Protein 3TUL (pdb70)

Foldseek 3Di:
DCCVLVVVVVVVVCVVPQLVVLLVLLVVVVVCVVQVVPDDDCLVVLSVVLNVLSVVLVVLVVQLVVLSVQQVCLVVQLCVLVVCVVVPVVSVVSNVVSVVSNVVSVVSNVVSVVVSVVSSVVSVVSSVVSPDD/DVCVVVVVVVVVPPPVLLVVLVVLLVVVVCVVVCVCPDDCLVVLSVQLVVLSVQLVVLVVVLVVLVVQLVVLVVQLVVLVVVVCVVSPVSNVVSVVSNVVSVVVNVVSVVVNVVSSVSNVVSSVVSVPDD/DVVVVVVVVVVCPCVLLVVLVVVLVVVVCVVVCVVPVDDVQVVLSVVLVVLSVQLVVLVVVLVVLVVQLVVLVVQLVVLVVVPVVSVVSNVVSVVSNVVSVVSNVVSVVVSVVSSVVSVVSSVVNVD/DVVLVVVVVCVCCCVPQLVVLVVLLVVVVVDPVLCVLSVQLVVLSVVLVVLVVQLVVLSVQLVVLVVQLVVLVVDVVSVVRVVVSVVSNVVSVVSNVVSVVSNVVSSVVSVVSSVSSVVD

Secondary structure (DSSP, 8-state):
--THHHHHHH--HIIIIIIHHHHHHHHHHH--TTT------THHHHHHHHHHHHHHHHHHHHHHHHHHHHHHHHHHHHHHHHHHHTT--HHHHHHHHHHHHHHHHHHHHHHHHHHHHHHHHHHHHHHHT----/--HHHHHHH--TTS-HHHHHHHHHHHHH----TTT----SHHHHHHHHHHHHHHHHHHHHHHHHHHHHHHHHHHHHHHHHHHH---HHHHHHHHHHHHHHHHHHHHHHHHHHHHHHHHHHHHHHHHHT--/-HHHHHHH--TTTTHHHHHHHHHHHHHH--GGGT----STTHHHHHHHHHHHHHHHHHHHHHHHHHHHHHHHHHHHHHHHHH--GGGTHHHHHHHHHHHHHHHHHHHHHHHHHHHHHHHHHHHHHH-/-HHHHHHHH--HIIIIIIHHHHHHHHHHH---HHHHHHHHHHHHHHHHHHHHHHHHHHHHHHHHHHHHHHHHHH--TTHHHHHHHHHHHHHHHHHHHHHHHHHHHHHHHHHHHHHHHHT-

Radius of gyration: 26.18 Å; Cα contacts (8 Å, |Δi|>4): 450; chains: 4; bounding box: 82×55×49 Å

Structure (mmCIF, N/CA/C/O backbone):
data_3TUL
#
_entry.id   3TUL
#
_cell.length_a   159.154
_cell.length_b   51.144
_cell.length_c   84.646
_cell.angle_alpha   90.00
_cell.angle_beta   90.00
_cell.angle_gamma   90.00
#
_symmetry.space_group_name_H-M   'P 21 2 21'
#
loop_
_entity.id
_entity.type
_entity.pdbx_description
1 polymer 'Cell invasion protein sipB'
2 water water
#
loop_
_atom_site.group_PDB
_atom_site.id
_atom_site.type_symbol
_atom_site.label_atom_id
_atom_site.label_alt_id
_atom_site.label_comp_id
_atom_site.label_asym_id
_atom_site.label_entity_id
_atom_site.label_seq_id
_atom_site.pdbx_PDB_ins_code
_atom_site.Cartn_x
_atom_site.Cartn_y
_atom_site.Cartn_z
_atom_site.occupancy
_atom_site.B_iso_or_equiv
_atom_site.auth_seq_id
_atom_site.auth_comp_id
_atom_site.auth_asym_id
_atom_site.auth_atom_id
_atom_site.pdbx_PDB_model_num
ATOM 1 N N . GLU A 1 3 ? 21.185 -6.102 27.031 1.00 86.95 82 GLU A N 1
ATOM 2 C CA . GLU A 1 3 ? 19.855 -5.979 27.624 1.00 86.25 82 GLU A CA 1
ATOM 3 C C . GLU A 1 3 ? 18.794 -5.716 26.567 1.00 82.85 82 GLU A C 1
ATOM 4 O O . GLU A 1 3 ? 18.259 -4.603 26.461 1.00 74.57 82 GLU A O 1
ATOM 10 N N . GLY A 1 4 ? 18.522 -6.750 25.773 1.00 94.06 83 GLY A N 1
ATOM 11 C CA . GLY A 1 4 ? 17.444 -6.748 24.802 1.00 88.33 83 GLY A CA 1
ATOM 12 C C . GLY A 1 4 ? 16.264 -7.407 25.484 1.00 88.08 83 GLY A C 1
ATOM 13 O O . GLY A 1 4 ? 15.915 -8.552 25.190 1.00 83.08 83 GLY A O 1
ATOM 14 N N . GLN A 1 5 ? 15.693 -6.688 26.448 1.00 91.65 84 GLN A N 1
ATOM 15 C CA . GLN A 1 5 ? 14.448 -7.079 27.098 1.00 92.60 84 GLN A CA 1
ATOM 16 C C . GLN A 1 5 ? 13.271 -6.497 26.305 1.00 93.44 84 GLN A C 1
ATOM 17 O O . GLN A 1 5 ? 12.187 -6.267 26.846 1.00 94.34 84 GLN A O 1
ATOM 23 N N . LEU A 1 6 ? 13.509 -6.230 25.023 1.00 67.59 85 LEU A N 1
ATOM 24 C CA . LEU A 1 6 ? 12.436 -6.040 24.069 1.00 53.92 85 LEU A CA 1
ATOM 25 C C . LEU A 1 6 ? 11.722 -7.380 23.924 1.00 54.57 85 LEU A C 1
ATOM 26 O O . LEU A 1 6 ? 10.655 -7.466 23.318 1.00 57.91 85 LEU A O 1
ATOM 31 N N . THR A 1 7 ? 12.340 -8.427 24.476 1.00 63.67 86 THR A N 1
ATOM 32 C CA . THR A 1 7 ? 11.780 -9.785 24.496 1.00 66.56 86 THR A CA 1
ATOM 33 C C . THR A 1 7 ? 10.554 -9.837 25.388 1.00 67.09 86 THR A C 1
ATOM 34 O O . THR A 1 7 ? 9.581 -10.545 25.093 1.00 60.85 86 THR A O 1
ATOM 38 N N . LEU A 1 8 ? 10.621 -9.092 26.489 1.00 77.92 87 LEU A N 1
ATOM 39 C CA . LEU A 1 8 ? 9.511 -8.992 27.423 1.00 80.78 87 LEU A CA 1
ATOM 40 C C . LEU A 1 8 ? 8.470 -8.032 26.866 1.00 75.82 87 LEU A C 1
ATOM 41 O O . LEU A 1 8 ? 7.270 -8.213 27.083 1.00 68.53 87 LEU A O 1
ATOM 46 N N . LEU A 1 9 ? 8.929 -7.017 26.142 1.00 64.38 88 LEU A N 1
ATOM 47 C CA . LEU A 1 9 ? 8.015 -6.070 25.527 1.00 57.54 88 LEU A CA 1
ATOM 48 C C . LEU A 1 9 ? 7.196 -6.763 24.446 1.00 53.50 88 LEU A C 1
ATOM 49 O O . LEU A 1 9 ? 5.968 -6.622 24.390 1.00 46.80 88 LEU A O 1
ATOM 54 N N . LEU A 1 10 ? 7.899 -7.507 23.595 1.00 48.79 89 LEU A N 1
ATOM 55 C CA . LEU A 1 10 ? 7.293 -8.319 22.548 1.00 54.07 89 LEU A CA 1
ATOM 56 C C . LEU A 1 10 ? 6.229 -9.301 23.060 1.00 64.16 89 LEU A C 1
ATOM 57 O O . LEU A 1 10 ? 5.131 -9.388 22.494 1.00 64.42 89 LEU A O 1
ATOM 62 N N . GLY A 1 11 ? 6.584 -10.055 24.105 1.00 67.14 90 GLY A N 1
ATOM 63 C CA . GLY A 1 11 ? 5.669 -10.973 24.757 1.00 57.16 90 GLY A CA 1
ATOM 64 C C . GLY A 1 11 ? 4.404 -10.248 25.159 1.00 52.84 90 GLY A C 1
ATOM 65 O O . GLY A 1 11 ? 3.298 -10.810 25.161 1.00 50.45 90 GLY A O 1
ATOM 66 N N . LYS A 1 12 ? 4.567 -8.977 25.501 1.00 47.37 91 LYS A N 1
ATOM 67 C CA . LYS A 1 12 ? 3.435 -8.156 25.859 1.00 57.38 91 LYS A CA 1
ATOM 68 C C . LYS A 1 12 ? 2.648 -7.704 24.630 1.00 63.44 91 LYS A C 1
ATOM 69 O O . LYS A 1 12 ? 1.434 -7.560 24.703 1.00 59.74 91 LYS A O 1
ATOM 75 N N . LEU A 1 13 ? 3.330 -7.487 23.506 1.00 62.19 92 LEU A N 1
ATOM 76 C CA . LEU A 1 13 ? 2.665 -7.038 22.277 1.00 54.06 92 LEU A CA 1
ATOM 77 C C . LEU A 1 13 ? 1.851 -8.172 21.669 1.00 56.15 92 LEU A C 1
ATOM 78 O O . LEU A 1 13 ? 0.787 -7.957 21.113 1.00 64.14 92 LEU A O 1
ATOM 91 N N . THR A 1 15 ? 0.312 -10.463 23.328 1.00 54.03 94 THR A N 1
ATOM 92 C CA . THR A 1 15 ? -0.884 -10.578 24.148 1.00 50.20 94 THR A CA 1
ATOM 93 C C . THR A 1 15 ? -1.930 -9.559 23.692 1.00 46.76 94 THR A C 1
ATOM 94 O O . THR A 1 15 ? -3.125 -9.820 23.709 1.00 45.93 94 THR A O 1
ATOM 98 N N . LEU A 1 16 ? -1.453 -8.399 23.277 1.00 33.23 95 LEU A N 1
ATOM 99 C CA . LEU A 1 16 ? -2.294 -7.296 22.872 1.00 40.18 95 LEU A CA 1
ATOM 100 C C . LEU A 1 16 ? -2.871 -7.568 21.473 1.00 45.62 95 LEU A C 1
ATOM 101 O O . LEU A 1 16 ? -4.058 -7.366 21.203 1.00 53.37 95 LEU A O 1
ATOM 106 N N . LEU A 1 17 ? -1.994 -8.012 20.592 1.00 38.06 96 LEU A N 1
ATOM 107 C CA . LEU A 1 17 ? -2.341 -8.428 19.270 1.00 36.69 96 LEU A CA 1
ATOM 108 C C . LEU A 1 17 ? -3.412 -9.488 19.364 1.00 36.63 96 LEU A C 1
ATOM 109 O O . LEU A 1 17 ? -4.382 -9.440 18.629 1.00 46.17 96 LEU A O 1
ATOM 114 N N . GLY A 1 18 ? -3.231 -10.449 20.265 1.00 36.21 97 GLY A N 1
ATOM 115 C CA . GLY A 1 18 ? -4.239 -11.467 20.539 1.00 31.55 97 GLY A CA 1
ATOM 116 C C . GLY A 1 18 ? -5.587 -10.926 21.040 1.00 50.29 97 GLY A C 1
ATOM 117 O O . GLY A 1 18 ? -6.631 -11.463 20.733 1.00 42.85 97 GLY A O 1
ATOM 118 N N . ASP A 1 19 ? -5.556 -9.852 21.815 1.00 62.41 98 ASP A N 1
ATOM 119 C CA . ASP A 1 19 ? -6.741 -9.325 22.465 1.00 61.88 98 ASP A CA 1
ATOM 120 C C . ASP A 1 19 ? -7.458 -8.327 21.557 1.00 66.43 98 ASP A C 1
ATOM 121 O O . ASP A 1 19 ? -8.685 -8.297 21.501 1.00 68.83 98 ASP A O 1
ATOM 126 N N . VAL A 1 20 ? -6.690 -7.509 20.850 1.00 54.52 99 VAL A N 1
ATOM 127 C CA . VAL A 1 20 ? -7.257 -6.397 20.099 1.00 52.95 99 VAL A CA 1
ATOM 128 C C . VAL A 1 20 ? -7.424 -6.697 18.599 1.00 49.30 99 VAL A C 1
ATOM 129 O O . VAL A 1 20 ? -8.340 -6.180 17.942 1.00 39.87 99 VAL A O 1
ATOM 133 N N . SER A 1 21 ? -6.530 -7.520 18.061 1.00 57.46 100 SER A N 1
ATOM 134 C CA . SER A 1 21 ? -6.609 -7.904 16.657 1.00 54.05 100 SER A CA 1
ATOM 135 C C . SER A 1 21 ? -7.408 -9.189 16.482 1.00 52.80 100 SER A C 1
ATOM 136 O O . SER A 1 21 ? -8.527 -9.166 15.977 1.00 50.13 100 SER A O 1
ATOM 139 N N . LEU A 1 22 ? -6.819 -10.297 16.921 1.00 41.87 101 LEU A N 1
ATOM 140 C CA . LEU A 1 22 ? -7.342 -11.641 16.705 1.00 39.92 101 LEU A CA 1
ATOM 141 C C . LEU A 1 22 ? -8.683 -11.893 17.382 1.00 39.69 101 LEU A C 1
ATOM 142 O O . LEU A 1 22 ? -9.533 -12.636 16.878 1.00 45.23 101 LEU A O 1
ATOM 147 N N . SER A 1 23 ? -8.853 -11.269 18.536 1.00 37.56 102 SER A N 1
ATOM 148 C CA . SER A 1 23 ? -10.010 -11.481 19.398 1.00 37.54 102 SER A CA 1
ATOM 149 C C . SER A 1 23 ? -11.270 -10.807 18.853 1.00 40.53 102 SER A C 1
ATOM 150 O O . SER A 1 23 ? -12.360 -11.377 18.923 1.00 43.02 102 SER A O 1
ATOM 153 N N . GLN A 1 24 ? -11.110 -9.603 18.314 1.00 42.86 103 GLN A N 1
ATOM 154 C CA . GLN A 1 24 ? -12.228 -8.869 17.734 1.00 45.90 103 GLN A CA 1
ATOM 155 C C . GLN A 1 24 ? -12.637 -9.484 16.400 1.00 47.02 103 GLN A C 1
ATOM 156 O O . GLN A 1 24 ? -13.821 -9.539 16.068 1.00 56.48 103 GLN A O 1
ATOM 162 N N . LEU A 1 25 ? -11.647 -9.940 15.642 1.00 48.37 104 LEU A N 1
ATOM 163 C CA . LEU A 1 25 ? -11.893 -10.584 14.360 1.00 49.05 104 LEU A CA 1
ATOM 164 C C . LEU A 1 25 ? -12.690 -11.863 14.564 1.00 50.33 104 LEU A C 1
ATOM 165 O O . LEU A 1 25 ? -13.748 -12.051 13.967 1.00 46.25 104 LEU A O 1
ATOM 170 N N . GLU A 1 26 ? -12.172 -12.741 15.416 1.00 49.42 105 GLU A N 1
ATOM 171 C CA . GLU A 1 26 ? -12.829 -14.009 15.707 1.00 46.99 105 GLU A CA 1
ATOM 172 C C . GLU A 1 26 ? -14.245 -13.772 16.216 1.00 53.18 105 GLU A C 1
ATOM 173 O O . GLU A 1 26 ? -15.155 -14.554 15.940 1.00 55.38 105 GLU A O 1
ATOM 179 N N . SER A 1 27 ? -14.424 -12.686 16.961 1.00 50.33 106 SER A N 1
ATOM 180 C CA . SER A 1 27 ? -15.743 -12.324 17.496 1.00 50.88 106 SER A CA 1
ATOM 181 C C . SER A 1 27 ? -16.699 -11.840 16.424 1.00 52.04 106 SER A C 1
ATOM 182 O O . SER A 1 27 ? -17.795 -12.385 16.290 1.00 61.19 106 SER A O 1
ATOM 185 N N . ARG A 1 28 ? -16.309 -10.798 15.692 1.00 56.76 107 ARG A N 1
ATOM 186 C CA . ARG A 1 28 ? -17.078 -10.315 14.541 1.00 61.90 107 ARG A CA 1
ATOM 187 C C . ARG A 1 28 ? -17.707 -11.453 13.734 1.00 72.03 107 ARG A C 1
ATOM 188 O O . ARG A 1 28 ? -18.914 -11.447 13.456 1.00 81.08 107 ARG A O 1
ATOM 196 N N . LEU A 1 29 ? -16.865 -12.417 13.363 1.00 57.28 108 LEU A N 1
ATOM 197 C CA . LEU A 1 29 ? -17.264 -13.588 12.600 1.00 54.75 108 LEU A CA 1
ATOM 198 C C . LEU A 1 29 ? -18.137 -14.572 13.375 1.00 64.07 108 LEU A C 1
ATOM 199 O O . LEU A 1 29 ? -18.799 -15.416 12.776 1.00 74.51 108 LEU A O 1
ATOM 204 N N . ALA A 1 30 ? -18.118 -14.494 14.700 1.00 53.37 109 ALA A N 1
ATOM 205 C CA . ALA A 1 30 ? -18.895 -15.417 15.506 1.00 49.07 109 ALA A CA 1
ATOM 206 C C . ALA A 1 30 ? -20.322 -14.898 15.593 1.00 49.61 109 ALA A C 1
ATOM 207 O O . ALA A 1 30 ? -21.279 -15.680 15.744 1.00 42.37 109 ALA A O 1
ATOM 209 N N . VAL A 1 31 ? -20.438 -13.567 15.501 1.00 61.33 110 VAL A N 1
ATOM 210 C CA . VAL A 1 31 ? -21.720 -12.869 15.408 1.00 58.60 110 VAL A CA 1
ATOM 211 C C . VAL A 1 31 ? -22.438 -13.348 14.177 1.00 57.89 110 VAL A C 1
ATOM 212 O O . VAL A 1 31 ? -23.622 -13.651 14.223 1.00 66.47 110 VAL A O 1
ATOM 216 N N . TRP A 1 32 ? -21.710 -13.412 13.070 1.00 52.23 111 TRP A N 1
ATOM 217 C CA . TRP A 1 32 ? -22.284 -13.814 11.786 1.00 55.06 111 TRP A CA 1
ATOM 218 C C . TRP A 1 32 ? -22.717 -15.282 11.758 1.00 55.14 111 TRP A C 1
ATOM 219 O O . TRP A 1 32 ? -23.769 -15.616 11.224 1.00 57.71 111 TRP A O 1
ATOM 230 N N . GLN A 1 33 ? -21.899 -16.152 12.330 1.00 55.88 112 GLN A N 1
ATOM 231 C CA . GLN A 1 33 ? -22.212 -17.573 12.408 1.00 58.80 112 GLN A CA 1
ATOM 232 C C . GLN A 1 33 ? -23.458 -17.828 13.278 1.00 63.41 112 GLN A C 1
ATOM 233 O O . GLN A 1 33 ? -24.260 -18.708 12.964 1.00 68.72 112 GLN A O 1
ATOM 239 N N . ALA A 1 34 ? -23.628 -17.044 14.350 1.00 50.24 113 ALA A N 1
ATOM 240 C CA . ALA A 1 34 ? -24.781 -17.184 15.267 1.00 49.98 113 ALA A CA 1
ATOM 241 C C . ALA A 1 34 ? -26.076 -16.571 14.740 1.00 54.30 113 ALA A C 1
ATOM 242 O O . ALA A 1 34 ? -27.169 -16.974 15.147 1.00 53.04 113 ALA A O 1
ATOM 252 N N . ILE A 1 36 ? -26.399 -16.589 11.480 1.00 77.12 115 ILE A N 1
ATOM 253 C CA . ILE A 1 36 ? -26.600 -17.560 10.417 1.00 83.40 115 ILE A CA 1
ATOM 254 C C . ILE A 1 36 ? -27.406 -18.726 10.970 1.00 88.83 115 ILE A C 1
ATOM 255 O O . ILE A 1 36 ? -28.391 -19.154 10.369 1.00 95.72 115 ILE A O 1
ATOM 260 N N . GLU A 1 37 ? -26.983 -19.233 12.124 1.00 89.48 116 GLU A N 1
ATOM 261 C CA . GLU A 1 37 ? -27.711 -20.312 12.798 1.00 90.04 116 GLU A CA 1
ATOM 262 C C . GLU A 1 37 ? -29.053 -19.907 13.443 1.00 93.07 116 GLU A C 1
ATOM 263 O O . GLU A 1 37 ? -30.003 -20.683 13.423 1.00 100.07 116 GLU A O 1
ATOM 269 N N . SER A 1 38 ? -29.142 -18.712 14.016 1.00 83.06 117 SER A N 1
ATOM 270 C CA . SER A 1 38 ? -30.383 -18.300 14.664 1.00 75.39 117 SER A CA 1
ATOM 271 C C . SER A 1 38 ? -31.459 -18.080 13.625 1.00 81.85 117 SER A C 1
ATOM 272 O O . SER A 1 38 ? -32.641 -18.313 13.890 1.00 84.82 117 SER A O 1
ATOM 275 N N . GLN A 1 39 ? -31.047 -17.607 12.451 1.00 79.31 118 GLN A N 1
ATOM 276 C CA . GLN A 1 39 ? -31.962 -17.420 11.328 1.00 81.79 118 GLN A CA 1
ATOM 277 C C . GLN A 1 39 ? -32.156 -18.686 10.500 1.00 89.38 118 GLN A C 1
ATOM 278 O O . GLN A 1 39 ? -33.271 -18.958 10.077 1.00 91.55 118 GLN A O 1
ATOM 284 N N . LYS A 1 40 ? -31.090 -19.460 10.277 1.00 78.38 119 LYS A N 1
ATOM 285 C CA . LYS A 1 40 ? -31.208 -20.770 9.618 1.00 92.57 119 LYS A CA 1
ATOM 286 C C . LYS A 1 40 ? -32.132 -21.709 10.384 1.00 96.32 119 LYS A C 1
ATOM 287 O O . LYS A 1 40 ? -32.360 -22.836 9.958 1.00 110.63 119 LYS A O 1
ATOM 293 N N . GLU A 1 41 ? -32.637 -21.254 11.525 1.00 129.02 120 GLU A N 1
ATOM 294 C CA . GLU A 1 41 ? -33.592 -22.036 12.302 1.00 130.17 120 GLU A CA 1
ATOM 295 C C . GLU A 1 41 ? -35.017 -21.517 12.137 1.00 136.95 120 GLU A C 1
ATOM 296 O O . GLU A 1 41 ? -35.980 -22.282 12.198 1.00 142.71 120 GLU A O 1
ATOM 310 N N . GLY A 1 43 ? -35.979 -20.592 9.507 1.00 85.16 122 GLY A N 1
ATOM 311 C CA . GLY A 1 43 ? -36.228 -20.970 8.126 1.00 85.76 122 GLY A CA 1
ATOM 312 C C . GLY A 1 43 ? -35.898 -19.905 7.092 1.00 83.72 122 GLY A C 1
ATOM 313 O O . GLY A 1 43 ? -36.464 -19.916 6.001 1.00 83.57 122 GLY A O 1
ATOM 314 N N . ILE A 1 44 ? -34.990 -18.988 7.427 1.00 136.32 123 ILE A N 1
ATOM 315 C CA . ILE A 1 44 ? -34.541 -17.954 6.490 1.00 132.39 123 ILE A CA 1
ATOM 316 C C . ILE A 1 44 ? -33.326 -18.401 5.668 1.00 136.77 123 ILE A C 1
ATOM 317 O O . ILE A 1 44 ? -32.343 -18.914 6.204 1.00 124.80 123 ILE A O 1
ATOM 322 N N . SER A 1 47 ? -29.112 -17.816 3.770 1.00 172.11 126 SER A N 1
ATOM 323 C CA . SER A 1 47 ? -27.722 -17.353 3.485 1.00 175.58 126 SER A CA 1
ATOM 324 C C . SER A 1 47 ? -27.281 -18.045 2.178 1.00 152.91 126 SER A C 1
ATOM 325 O O . SER A 1 47 ? -27.577 -19.226 1.987 1.00 152.53 126 SER A O 1
ATOM 328 N N . LYS A 1 48 ? -26.597 -17.319 1.285 1.00 94.22 127 LYS A N 1
ATOM 329 C CA . LYS A 1 48 ? -26.178 -17.850 -0.036 1.00 98.98 127 LYS A CA 1
ATOM 330 C C . LYS A 1 48 ? -24.677 -17.708 -0.341 1.00 96.24 127 LYS A C 1
ATOM 331 O O . LYS A 1 48 ? -23.846 -18.500 0.104 1.00 86.92 127 LYS A O 1
ATOM 337 N N . GLU A 1 49 ? -24.346 -16.699 -1.136 1.00 92.84 128 GLU A N 1
ATOM 338 C CA . GLU A 1 49 ? -22.964 -16.417 -1.498 1.00 94.04 128 GLU A CA 1
ATOM 339 C C . GLU A 1 49 ? -22.282 -15.730 -0.328 1.00 85.92 128 GLU A C 1
ATOM 340 O O . GLU A 1 49 ? -21.070 -15.512 -0.322 1.00 81.25 128 GLU A O 1
ATOM 346 N N . PHE A 1 50 ? -23.094 -15.359 0.651 1.00 87.48 129 PHE A N 1
ATOM 347 C CA . PHE A 1 50 ? -22.605 -14.777 1.880 1.00 82.29 129 PHE A CA 1
ATOM 348 C C . PHE A 1 50 ? -21.737 -15.779 2.659 1.00 82.67 129 PHE A C 1
ATOM 349 O O . PHE A 1 50 ? -20.693 -15.415 3.208 1.00 81.29 129 PHE A O 1
ATOM 357 N N . GLN A 1 51 ? -22.186 -17.033 2.704 1.00 67.02 130 GLN A N 1
ATOM 358 C CA . GLN A 1 51 ? -21.493 -18.096 3.416 1.00 62.25 130 GLN A CA 1
ATOM 359 C C . GLN A 1 51 ? -20.199 -18.494 2.710 1.00 60.08 130 GLN A C 1
ATOM 360 O O . GLN A 1 51 ? -19.451 -19.331 3.206 1.00 65.08 130 GLN A O 1
ATOM 366 N N . THR A 1 52 ? -19.927 -17.901 1.551 1.00 49.80 131 THR A N 1
ATOM 367 C CA . THR A 1 52 ? -18.629 -18.108 0.900 1.00 56.95 131 THR A CA 1
ATOM 368 C C . THR A 1 52 ? -17.668 -17.029 1.389 1.00 54.44 131 THR A C 1
ATOM 369 O O . THR A 1 52 ? -16.509 -17.307 1.701 1.00 58.09 131 THR A O 1
ATOM 373 N N . ALA A 1 53 ? -18.172 -15.798 1.453 1.00 61.42 132 ALA A N 1
ATOM 374 C CA . ALA A 1 53 ? -17.413 -14.670 1.978 1.00 59.10 132 ALA A CA 1
ATOM 375 C C . ALA A 1 53 ? -16.988 -14.938 3.419 1.00 57.69 132 ALA A C 1
ATOM 376 O O . ALA A 1 53 ? -15.875 -14.604 3.836 1.00 58.59 132 ALA A O 1
ATOM 378 N N . LEU A 1 54 ? -17.892 -15.558 4.165 1.00 61.48 133 LEU A N 1
ATOM 379 C CA . LEU A 1 54 ? -17.696 -15.851 5.580 1.00 69.19 133 LEU A CA 1
ATOM 380 C C . LEU A 1 54 ? -16.849 -17.102 5.768 1.00 74.07 133 LEU A C 1
ATOM 381 O O . LEU A 1 54 ? -16.053 -17.195 6.705 1.00 67.24 133 LEU A O 1
ATOM 386 N N . GLY A 1 55 ? -17.033 -18.077 4.885 1.00 73.31 134 GLY A N 1
ATOM 387 C CA . GLY A 1 55 ? -16.224 -19.274 4.950 1.00 76.15 134 GLY A CA 1
ATOM 388 C C . GLY A 1 55 ? -14.773 -18.873 4.837 1.00 71.17 134 GLY A C 1
ATOM 389 O O . GLY A 1 55 ? -13.934 -19.272 5.646 1.00 68.57 134 GLY A O 1
ATOM 390 N N . GLU A 1 56 ? -14.492 -18.048 3.835 1.00 77.99 135 GLU A N 1
ATOM 391 C CA . GLU A 1 56 ? -13.125 -17.687 3.499 1.00 76.64 135 GLU A CA 1
ATOM 392 C C . GLU A 1 56 ? -12.409 -16.910 4.622 1.00 68.97 135 GLU A C 1
ATOM 393 O O . GLU A 1 56 ? -11.206 -17.092 4.863 1.00 66.05 135 GLU A O 1
ATOM 399 N N . ALA A 1 57 ? -13.178 -16.069 5.307 1.00 60.84 136 ALA A N 1
ATOM 400 C CA . ALA A 1 57 ? -12.672 -15.203 6.365 1.00 58.36 136 ALA A CA 1
ATOM 401 C C . ALA A 1 57 ? -12.398 -15.947 7.654 1.00 60.60 136 ALA A C 1
ATOM 402 O O . ALA A 1 57 ? -11.430 -15.655 8.345 1.00 61.82 136 ALA A O 1
ATOM 404 N N . GLN A 1 58 ? -13.266 -16.890 8.000 1.00 64.29 137 GLN A N 1
ATOM 405 C CA . GLN A 1 58 ? -13.069 -17.652 9.227 1.00 68.13 137 GLN A CA 1
ATOM 406 C C . GLN A 1 58 ? -11.990 -18.712 9.020 1.00 63.01 137 GLN A C 1
ATOM 407 O O . GLN A 1 58 ? -11.593 -19.393 9.953 1.00 55.98 137 GLN A O 1
ATOM 413 N N . GLU A 1 59 ? -11.505 -18.826 7.788 1.00 81.08 138 GLU A N 1
ATOM 414 C CA . GLU A 1 59 ? -10.352 -19.676 7.498 1.00 86.59 138 GLU A CA 1
ATOM 415 C C . GLU A 1 59 ? -9.054 -18.879 7.627 1.00 81.55 138 GLU A C 1
ATOM 416 O O . GLU A 1 59 ? -8.020 -19.425 8.024 1.00 84.87 138 GLU A O 1
ATOM 422 N N . ALA A 1 60 ? -9.122 -17.593 7.284 1.00 65.96 139 ALA A N 1
ATOM 423 C CA . ALA A 1 60 ? -7.964 -16.696 7.317 1.00 57.89 139 ALA A CA 1
ATOM 424 C C . ALA A 1 60 ? -7.669 -16.330 8.766 1.00 54.39 139 ALA A C 1
ATOM 425 O O . ALA A 1 60 ? -6.520 -16.276 9.210 1.00 53.92 139 ALA A O 1
ATOM 427 N N . THR A 1 61 ? -8.752 -16.089 9.486 1.00 60.52 140 THR A N 1
ATOM 428 C CA . THR A 1 61 ? -8.733 -15.820 10.904 1.00 55.84 140 THR A CA 1
ATOM 429 C C . THR A 1 61 ? -8.275 -17.070 11.674 1.00 46.07 140 THR A C 1
ATOM 430 O O . THR A 1 61 ? -7.735 -16.973 12.770 1.00 40.28 140 THR A O 1
ATOM 434 N N . ASP A 1 62 ? -8.483 -18.244 11.095 1.00 47.53 141 ASP A N 1
ATOM 435 C CA . ASP A 1 62 ? -8.149 -19.481 11.785 1.00 52.42 141 ASP A CA 1
ATOM 436 C C . ASP A 1 62 ? -6.708 -19.805 11.491 1.00 50.51 141 ASP A C 1
ATOM 437 O O . ASP A 1 62 ? -6.026 -20.427 12.306 1.00 49.21 141 ASP A O 1
ATOM 442 N N . LEU A 1 63 ? -6.257 -19.374 10.313 1.00 48.75 142 LEU A N 1
ATOM 443 C CA . LEU A 1 63 ? -4.859 -19.502 9.887 1.00 51.09 142 LEU A CA 1
ATOM 444 C C . LEU A 1 63 ? -3.995 -18.487 10.650 1.00 48.91 142 LEU A C 1
ATOM 445 O O . LEU A 1 63 ? -2.762 -18.588 10.708 1.00 40.80 142 LEU A O 1
ATOM 450 N N . TYR A 1 64 ? -4.695 -17.527 11.245 1.00 59.00 143 TYR A N 1
ATOM 451 C CA . TYR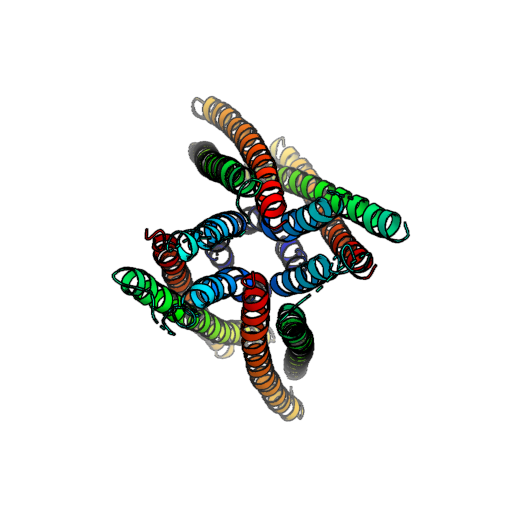 A 1 64 ? -4.124 -16.396 11.959 1.00 57.48 143 TYR A CA 1
ATOM 452 C C . TYR A 1 64 ? -4.076 -16.686 13.463 1.00 54.13 143 TYR A C 1
ATOM 453 O O . TYR A 1 64 ? -3.269 -16.102 14.182 1.00 48.60 143 TYR A O 1
ATOM 462 N N . GLU A 1 65 ? -4.942 -17.585 13.935 1.00 57.11 144 GLU A N 1
ATOM 463 C CA . GLU A 1 65 ? -4.805 -18.132 15.289 1.00 65.78 144 GLU A CA 1
ATOM 464 C C . GLU A 1 65 ? -3.462 -18.833 15.282 1.00 60.37 144 GLU A C 1
ATOM 465 O O . GLU A 1 65 ? -2.557 -18.531 16.060 1.00 51.08 144 GLU A O 1
ATOM 471 N N . ALA A 1 66 ? -3.375 -19.778 14.355 1.00 50.47 145 ALA A N 1
ATOM 472 C CA . ALA A 1 66 ? -2.258 -20.682 14.187 1.00 48.28 145 ALA A CA 1
ATOM 473 C C . ALA A 1 66 ? -0.941 -19.944 14.078 1.00 53.20 145 ALA A C 1
ATOM 474 O O . ALA A 1 66 ? 0.041 -20.327 14.723 1.00 56.23 145 ALA A O 1
ATOM 476 N N . SER A 1 67 ? -0.933 -18.899 13.242 1.00 46.57 146 SER A N 1
ATOM 477 C CA . SER A 1 67 ? 0.273 -18.148 12.889 1.00 41.06 146 SER A CA 1
ATOM 478 C C . SER A 1 67 ? 0.905 -17.417 14.061 1.00 42.23 146 SER A C 1
ATOM 479 O O . SER A 1 67 ? 2.121 -17.392 14.199 1.00 47.21 146 SER A O 1
ATOM 482 N N . ILE A 1 68 ? 0.062 -16.786 14.867 1.00 39.59 147 ILE A N 1
ATOM 483 C CA . ILE A 1 68 ? 0.483 -16.141 16.102 1.00 33.97 147 ILE A CA 1
ATOM 484 C C . ILE A 1 68 ? 1.083 -17.165 17.061 1.00 35.27 147 ILE A C 1
ATOM 485 O O . ILE A 1 68 ? 2.137 -16.935 17.629 1.00 41.54 147 ILE A O 1
ATOM 490 N N . LYS A 1 69 ? 0.407 -18.291 17.236 1.00 64.80 148 LYS A N 1
ATOM 491 C CA . LYS A 1 69 ? 0.955 -19.394 18.002 1.00 62.56 148 LYS A CA 1
ATOM 492 C C . LYS A 1 69 ? 2.275 -19.886 17.413 1.00 64.79 148 LYS A C 1
ATOM 493 O O . LYS A 1 69 ? 3.112 -20.396 18.144 1.00 72.52 148 LYS A O 1
ATOM 499 N N . LYS A 1 70 ? 2.469 -19.737 16.100 1.00 46.92 149 LYS A N 1
ATOM 500 C CA . LYS A 1 70 ? 3.720 -20.174 15.457 1.00 51.80 149 LYS A CA 1
ATOM 501 C C . LYS A 1 70 ? 4.900 -19.221 15.733 1.00 56.13 149 LYS A C 1
ATOM 502 O O . LYS A 1 70 ? 6.043 -19.664 15.899 1.00 63.69 149 LYS A O 1
ATOM 508 N N . THR A 1 71 ? 4.609 -17.921 15.805 1.00 54.43 150 THR A N 1
ATOM 509 C CA . THR A 1 71 ? 5.612 -16.900 16.151 1.00 57.08 150 THR A CA 1
ATOM 510 C C . THR A 1 71 ? 5.879 -16.847 17.680 1.00 52.67 150 THR A C 1
ATOM 511 O O . THR A 1 71 ? 6.950 -16.453 18.139 1.00 51.70 150 THR A O 1
ATOM 515 N N . ASP A 1 72 ? 4.906 -17.292 18.457 1.00 46.43 151 ASP A N 1
ATOM 516 C CA . ASP A 1 72 ? 5.054 -17.335 19.906 1.00 53.22 151 ASP A CA 1
ATOM 517 C C . ASP A 1 72 ? 5.912 -18.530 20.334 1.00 54.62 151 ASP A C 1
ATOM 518 O O . ASP A 1 72 ? 6.669 -18.432 21.299 1.00 48.71 151 ASP A O 1
ATOM 523 N N . THR A 1 73 ? 5.815 -19.643 19.604 1.00 64.78 152 THR A N 1
ATOM 524 C CA . THR A 1 73 ? 6.747 -20.755 19.810 1.00 68.69 152 THR A CA 1
ATOM 525 C C . THR A 1 73 ? 8.151 -20.301 19.401 1.00 71.23 152 THR A C 1
ATOM 526 O O . THR A 1 73 ? 9.128 -20.528 20.121 1.00 77.33 152 THR A O 1
ATOM 530 N N . ALA A 1 74 ? 8.227 -19.653 18.238 1.00 64.69 153 ALA A N 1
ATOM 531 C CA . ALA A 1 74 ? 9.490 -19.266 17.628 1.00 60.27 153 ALA A CA 1
ATOM 532 C C . ALA A 1 74 ? 10.313 -18.338 18.522 1.00 59.47 153 ALA A C 1
ATOM 533 O O . ALA A 1 74 ? 11.553 -18.378 18.519 1.00 57.16 153 ALA A O 1
ATOM 535 N N . LYS A 1 75 ? 9.607 -17.511 19.286 1.00 50.82 154 LYS A N 1
ATOM 536 C CA . LYS A 1 75 ? 10.214 -16.624 20.260 1.00 54.10 154 LYS A CA 1
ATOM 537 C C . LYS A 1 75 ? 10.657 -17.337 21.539 1.00 60.97 154 LYS A C 1
ATOM 538 O O . LYS A 1 75 ? 11.653 -16.951 22.144 1.00 63.06 154 LYS A O 1
ATOM 544 N N . SER A 1 76 ? 9.909 -18.343 21.983 1.00 66.20 155 SER A N 1
ATOM 545 C CA . SER A 1 76 ? 10.351 -19.148 23.125 1.00 62.55 155 SER A CA 1
ATOM 546 C C . SER A 1 76 ? 11.629 -19.848 22.721 1.00 62.88 155 SER A C 1
ATOM 547 O O . SER A 1 76 ? 12.587 -19.904 23.488 1.00 69.37 155 SER A O 1
ATOM 550 N N . VAL A 1 77 ? 11.611 -20.380 21.499 1.00 67.02 156 VAL A N 1
ATOM 551 C CA . VAL A 1 77 ? 12.759 -21.000 20.848 1.00 64.49 156 VAL A CA 1
ATOM 552 C C . VAL A 1 77 ? 13.946 -20.041 20.833 1.00 63.79 156 VAL A C 1
ATOM 553 O O . VAL A 1 77 ? 15.079 -20.429 21.124 1.00 63.83 156 VAL A O 1
ATOM 557 N N . TYR A 1 78 ? 13.661 -18.787 20.494 1.00 46.74 157 TYR A N 1
ATOM 558 C CA . TYR A 1 78 ? 14.647 -17.705 20.492 1.00 48.58 157 TYR A CA 1
ATOM 559 C C . TYR A 1 78 ? 15.089 -17.223 21.890 1.00 45.57 157 TYR A C 1
ATOM 560 O O . TYR A 1 78 ? 16.240 -16.895 22.077 1.00 47.19 157 TYR A O 1
ATOM 569 N N . ASP A 1 79 ? 14.188 -17.164 22.864 1.00 57.36 158 ASP A N 1
ATOM 570 C CA . ASP A 1 79 ? 14.582 -16.733 24.208 1.00 66.92 158 ASP A CA 1
ATOM 571 C C . ASP A 1 79 ? 15.538 -17.718 24.885 1.00 60.80 158 ASP A C 1
ATOM 572 O O . ASP A 1 79 ? 16.415 -17.317 25.654 1.00 56.28 158 ASP A O 1
ATOM 577 N N . ALA A 1 80 ? 15.363 -19.005 24.597 1.00 52.20 159 ALA A N 1
ATOM 578 C CA . ALA A 1 80 ? 16.288 -20.016 25.088 1.00 52.42 159 ALA A CA 1
ATOM 579 C C . ALA A 1 80 ? 17.676 -19.819 24.446 1.00 62.37 159 ALA A C 1
ATOM 580 O O . ALA A 1 80 ? 18.710 -19.954 25.104 1.00 62.27 159 ALA A O 1
ATOM 582 N N . ALA A 1 81 ? 17.682 -19.478 23.163 1.00 68.36 160 ALA A N 1
ATOM 583 C CA . ALA A 1 81 ? 18.913 -19.189 22.440 1.00 72.13 160 ALA A CA 1
ATOM 584 C C . ALA A 1 81 ? 19.694 -17.990 23.002 1.00 80.14 160 ALA A C 1
ATOM 585 O O . ALA A 1 81 ? 20.921 -18.010 23.053 1.00 85.09 160 ALA A O 1
ATOM 587 N N . THR A 1 82 ? 18.979 -16.952 23.423 1.00 71.64 161 THR A N 1
ATOM 588 C CA . THR A 1 82 ? 19.589 -15.708 23.894 1.00 71.33 161 THR A CA 1
ATOM 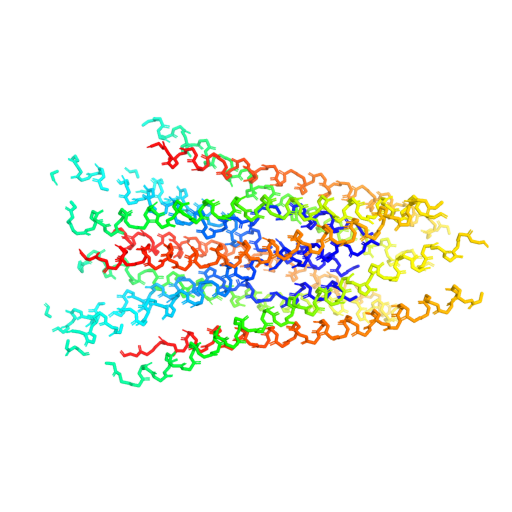589 C C . THR A 1 82 ? 20.111 -15.832 25.330 1.00 63.74 161 THR A C 1
ATOM 590 O O . THR A 1 82 ? 21.142 -15.239 25.690 1.00 52.65 161 THR A O 1
ATOM 594 N N . LYS A 1 83 ? 19.388 -16.599 26.145 1.00 66.11 162 LYS A N 1
ATOM 595 C CA . LYS A 1 83 ? 19.801 -16.852 27.515 1.00 70.66 162 LYS A CA 1
ATOM 596 C C . LYS A 1 83 ? 20.881 -17.908 27.553 1.00 72.78 162 LYS A C 1
ATOM 597 O O . LYS A 1 83 ? 21.709 -17.918 28.460 1.00 78.04 162 LYS A O 1
ATOM 603 N N . LYS A 1 84 ? 20.866 -18.790 26.558 1.00 96.92 163 LYS A N 1
ATOM 604 C CA . LYS A 1 84 ? 21.944 -19.757 26.332 1.00 95.44 163 LYS A CA 1
ATOM 605 C C . LYS A 1 84 ? 23.279 -19.045 26.076 1.00 93.93 163 LYS A C 1
ATOM 606 O O . LYS A 1 84 ? 24.328 -19.442 26.597 1.00 94.97 163 LYS A O 1
ATOM 612 N N . LEU A 1 85 ? 23.222 -17.992 25.267 1.00 74.84 164 LEU A N 1
ATOM 613 C CA . LEU A 1 85 ? 24.400 -17.217 24.915 1.00 76.20 164 LEU A CA 1
ATOM 614 C C . LEU A 1 85 ? 24.883 -16.316 26.062 1.00 79.64 164 LEU A C 1
ATOM 615 O O . LEU A 1 85 ? 26.062 -15.946 26.121 1.00 70.33 164 LEU A O 1
ATOM 620 N N . THR A 1 86 ? 23.990 -15.957 26.977 1.00 77.18 165 THR A N 1
ATOM 621 C CA . THR A 1 86 ? 24.423 -15.126 28.101 1.00 82.12 165 THR A CA 1
ATOM 622 C C . THR A 1 86 ? 25.050 -15.973 29.189 1.00 81.76 165 THR A C 1
ATOM 623 O O . THR A 1 86 ? 25.867 -15.486 29.955 1.00 89.81 165 THR A O 1
ATOM 627 N N . GLN A 1 87 ? 24.683 -17.246 29.253 1.00 77.68 166 GLN A N 1
ATOM 628 C CA . GLN A 1 87 ? 25.376 -18.150 30.160 1.00 78.31 166 GLN A CA 1
ATOM 629 C C . GLN A 1 87 ? 26.817 -18.348 29.679 1.00 86.09 166 GLN A C 1
ATOM 630 O O . GLN A 1 87 ? 27.771 -18.083 30.413 1.00 88.42 166 GLN A O 1
ATOM 636 N N . ALA A 1 88 ? 26.962 -18.796 28.431 1.00 82.52 167 ALA A N 1
ATOM 637 C CA . ALA A 1 88 ? 28.271 -19.014 27.821 1.00 85.54 167 ALA A CA 1
ATOM 638 C C . ALA A 1 88 ? 29.099 -17.739 27.754 1.00 88.52 167 ALA A C 1
ATOM 639 O O . ALA A 1 88 ? 30.283 -17.754 28.077 1.00 86.35 167 ALA A O 1
ATOM 641 N N . GLN A 1 89 ? 28.472 -16.647 27.317 1.00 82.20 168 GLN A N 1
ATOM 642 C CA . GLN A 1 89 ? 29.131 -15.344 27.244 1.00 85.09 168 GLN A CA 1
ATOM 643 C C . GLN A 1 89 ? 29.696 -14.984 28.612 1.00 81.10 168 GLN A C 1
ATOM 644 O O . GLN A 1 89 ? 30.862 -14.598 28.736 1.00 80.65 168 GLN A O 1
ATOM 650 N N . ASN A 1 90 ? 28.859 -15.133 29.636 1.00 85.22 169 ASN A N 1
ATOM 651 C CA . ASN A 1 90 ? 29.234 -14.811 31.014 1.00 83.27 169 ASN A CA 1
ATOM 652 C C . ASN A 1 90 ? 30.449 -15.583 31.557 1.00 84.48 169 ASN A C 1
ATOM 653 O O . ASN A 1 90 ? 31.467 -14.987 31.900 1.00 86.86 169 ASN A O 1
ATOM 658 N N . LYS A 1 91 ? 30.337 -16.903 31.634 1.00 90.71 170 LYS A N 1
ATOM 659 C CA . LYS A 1 91 ? 31.383 -17.731 32.225 1.00 91.39 170 LYS A CA 1
ATOM 660 C C . LYS A 1 91 ? 32.682 -17.811 31.402 1.00 93.84 170 LYS A C 1
ATOM 661 O O . LYS A 1 91 ? 33.656 -18.454 31.819 1.00 95.53 170 LYS A O 1
ATOM 667 N N . LEU A 1 92 ? 32.702 -17.149 30.248 1.00 90.93 171 LEU A N 1
ATOM 668 C CA . LEU A 1 92 ? 33.916 -17.093 29.449 1.00 90.36 171 LEU A CA 1
ATOM 669 C C . LEU A 1 92 ? 34.931 -16.069 29.967 1.00 107.91 171 LEU A C 1
ATOM 670 O O . LEU A 1 92 ? 36.122 -16.375 30.059 1.00 114.05 171 LEU A O 1
ATOM 675 N N . GLN A 1 93 ? 34.478 -14.856 30.277 1.00 109.06 172 GLN A N 1
ATOM 676 C CA . GLN A 1 93 ? 35.364 -13.870 30.900 1.00 114.51 172 GLN A CA 1
ATOM 677 C C . GLN A 1 93 ? 35.346 -14.039 32.408 1.00 111.40 172 GLN A C 1
ATOM 678 O O . GLN A 1 93 ? 35.560 -13.085 33.152 1.00 113.14 172 GLN A O 1
ATOM 684 N N . SER A 1 94 ? 35.057 -15.260 32.844 1.00 112.25 173 SER A N 1
ATOM 685 C CA . SER A 1 94 ? 35.287 -15.654 34.224 1.00 109.09 173 SER A CA 1
ATOM 686 C C . SER A 1 94 ? 36.734 -16.130 34.352 1.00 115.38 173 SER A C 1
ATOM 687 O O . SER A 1 94 ? 37.191 -16.473 35.444 1.00 119.90 173 SER A O 1
ATOM 690 N N . LEU A 1 95 ? 37.444 -16.138 33.224 1.00 104.33 174 LEU A N 1
ATOM 691 C CA . LEU A 1 95 ? 38.840 -16.577 33.165 1.00 98.12 174 LEU A CA 1
ATOM 692 C C . LEU A 1 95 ? 39.794 -15.407 32.885 1.00 96.99 174 LEU A C 1
ATOM 693 O O . LEU A 1 95 ? 40.665 -15.486 32.013 1.00 97.86 174 LEU A O 1
ATOM 698 N N . ALA A 1 103 ? 39.743 -21.556 25.349 1.00 99.51 182 ALA A N 1
ATOM 699 C CA . ALA A 1 103 ? 39.541 -21.970 23.958 1.00 92.76 182 ALA A CA 1
ATOM 700 C C . ALA A 1 103 ? 38.216 -22.699 23.725 1.00 79.52 182 ALA A C 1
ATOM 701 O O . ALA A 1 103 ? 37.620 -22.564 22.655 1.00 68.71 182 ALA A O 1
ATOM 703 N N . GLN A 1 104 ? 37.787 -23.476 24.726 1.00 104.83 183 GLN A N 1
ATOM 704 C CA . GLN A 1 104 ? 36.521 -24.220 24.702 1.00 100.86 183 GLN A CA 1
ATOM 705 C C . GLN A 1 104 ? 35.362 -23.293 25.059 1.00 93.38 183 GLN A C 1
ATOM 706 O O . GLN A 1 104 ? 34.267 -23.385 24.487 1.00 83.30 183 GLN A O 1
ATOM 712 N N . ALA A 1 105 ? 35.615 -22.419 26.030 1.00 73.61 184 ALA A N 1
ATOM 713 C CA . ALA A 1 105 ? 34.660 -21.406 26.425 1.00 63.53 184 ALA A CA 1
ATOM 714 C C . ALA A 1 105 ? 34.465 -20.467 25.237 1.00 66.47 184 ALA A C 1
ATOM 715 O O . ALA A 1 105 ? 33.364 -19.978 24.978 1.00 66.54 184 ALA A O 1
ATOM 717 N N . GLU A 1 106 ? 35.548 -20.240 24.507 1.00 71.18 185 GLU A N 1
ATOM 718 C CA . GLU A 1 106 ? 35.524 -19.327 23.387 1.00 74.34 185 GLU A CA 1
ATOM 719 C C . GLU A 1 106 ? 34.660 -19.900 22.285 1.00 73.19 185 GLU A C 1
ATOM 720 O O . GLU A 1 106 ? 34.066 -19.156 21.515 1.00 77.90 185 GLU A O 1
ATOM 726 N N . ALA A 1 107 ? 34.597 -21.222 22.198 1.00 76.14 186 ALA A N 1
ATOM 727 C CA . ALA A 1 107 ? 33.795 -21.870 21.157 1.00 76.36 186 ALA A CA 1
ATOM 728 C C . ALA A 1 107 ? 32.304 -21.819 21.484 1.00 74.54 186 ALA A C 1
ATOM 729 O O . ALA A 1 107 ? 31.489 -21.473 20.632 1.00 79.04 186 ALA A O 1
ATOM 731 N N . ALA A 1 108 ? 31.956 -22.158 22.720 1.00 62.49 187 ALA A N 1
ATOM 732 C CA . ALA A 1 108 ? 30.571 -22.106 23.159 1.00 56.99 187 ALA A CA 1
ATOM 733 C C . ALA A 1 108 ? 29.896 -20.783 22.757 1.00 61.46 187 ALA A C 1
ATOM 734 O O . ALA A 1 108 ? 28.746 -20.776 22.298 1.00 63.01 187 ALA A O 1
ATOM 736 N N . VAL A 1 109 ? 30.628 -19.680 22.924 1.00 58.82 188 VAL A N 1
ATOM 737 C CA . VAL A 1 109 ? 30.127 -18.334 22.666 1.00 58.96 188 VAL A CA 1
ATOM 738 C C . VAL A 1 109 ? 29.902 -18.117 21.176 1.00 68.07 188 VAL A C 1
ATOM 739 O O . VAL A 1 109 ? 28.933 -17.476 20.766 1.00 64.47 188 VAL A O 1
ATOM 743 N N . GLU A 1 110 ? 30.795 -18.664 20.363 1.00 85.02 189 GLU A N 1
ATOM 744 C CA . GLU A 1 110 ? 30.639 -18.602 18.924 1.00 87.62 189 GLU A CA 1
ATOM 745 C C . GLU A 1 110 ? 29.412 -19.408 18.496 1.00 84.50 189 GLU A C 1
ATOM 746 O O . GLU A 1 110 ? 28.665 -18.999 17.600 1.00 83.27 189 GLU A O 1
ATOM 752 N N . GLN A 1 111 ? 29.202 -20.551 19.145 1.00 78.98 190 GLN A N 1
ATOM 753 C CA . GLN A 1 111 ? 28.085 -21.417 18.781 1.00 78.07 190 GLN A CA 1
ATOM 754 C C . GLN A 1 111 ? 26.752 -21.056 19.452 1.00 74.43 190 GLN A C 1
ATOM 755 O O . GLN A 1 111 ? 25.690 -21.244 18.868 1.00 71.13 190 GLN A O 1
ATOM 761 N N . ALA A 1 112 ? 26.797 -20.546 20.674 1.00 63.75 191 ALA A N 1
ATOM 762 C CA . ALA A 1 112 ? 25.589 -19.983 21.248 1.00 58.13 191 ALA A CA 1
ATOM 763 C C . ALA A 1 112 ? 25.167 -18.802 20.381 1.00 66.56 191 ALA A C 1
ATOM 764 O O . ALA A 1 112 ? 23.977 -18.556 20.179 1.00 68.04 191 ALA A O 1
ATOM 766 N N . GLY A 1 113 ? 26.163 -18.078 19.872 1.00 90.31 192 GLY A N 1
ATOM 767 C CA . GLY A 1 113 ? 25.949 -16.910 19.036 1.00 90.61 192 GLY A CA 1
ATOM 768 C C . GLY A 1 113 ? 25.288 -17.288 17.735 1.00 88.61 192 GLY A C 1
ATOM 769 O O . GLY A 1 113 ? 24.308 -16.673 17.338 1.00 84.75 192 GLY A O 1
ATOM 770 N N . LYS A 1 114 ? 25.822 -18.308 17.073 1.00 82.90 193 LYS A N 1
ATOM 771 C CA . LYS A 1 114 ? 25.243 -18.794 15.825 1.00 83.03 193 LYS A CA 1
ATOM 772 C C . LYS A 1 114 ? 23.822 -19.306 16.028 1.00 73.97 193 LYS A C 1
ATOM 773 O O . LYS A 1 114 ? 22.932 -18.965 15.258 1.00 75.38 193 LYS A O 1
ATOM 779 N N . GLU A 1 115 ? 23.614 -20.112 17.066 1.00 69.76 194 GLU A N 1
ATOM 780 C CA . GLU A 1 115 ? 22.277 -20.595 17.420 1.00 60.55 194 GLU A CA 1
ATOM 781 C C . GLU A 1 115 ? 21.297 -19.444 17.560 1.00 57.09 194 GLU A C 1
ATOM 782 O O . GLU A 1 115 ? 20.123 -19.576 17.189 1.00 63.05 194 GLU A O 1
ATOM 788 N N . ALA A 1 116 ? 21.783 -18.316 18.083 1.00 45.20 195 ALA A N 1
ATOM 789 C CA . ALA A 1 116 ? 20.927 -17.149 18.355 1.00 44.04 195 ALA A CA 1
ATOM 790 C C . ALA A 1 116 ? 20.610 -16.231 17.152 1.00 53.79 195 ALA A C 1
ATOM 791 O O . ALA A 1 116 ? 19.473 -15.797 17.011 1.00 60.93 195 ALA A O 1
ATOM 793 N N . THR A 1 117 ? 21.580 -15.922 16.295 1.00 61.33 196 THR A N 1
ATOM 794 C CA . THR A 1 117 ? 21.251 -15.136 15.109 1.00 67.90 196 THR A CA 1
ATOM 795 C C . THR A 1 117 ? 20.282 -15.929 14.245 1.00 74.28 196 THR A C 1
ATOM 796 O O . THR A 1 117 ? 19.417 -15.354 13.584 1.00 79.10 196 THR A O 1
ATOM 800 N N . GLU A 1 118 ? 20.430 -17.253 14.278 1.00 66.28 197 GLU A N 1
ATOM 801 C CA . GLU A 1 118 ? 19.541 -18.176 13.567 1.00 66.69 197 GLU A CA 1
ATOM 802 C C . GLU A 1 118 ? 18.115 -18.170 14.136 1.00 61.31 197 GLU A C 1
ATOM 803 O O . GLU A 1 118 ? 17.128 -18.206 13.395 1.00 56.24 197 GLU A O 1
ATOM 809 N N . ALA A 1 119 ? 18.021 -18.123 15.461 1.00 73.16 198 ALA A N 1
ATOM 810 C CA . ALA A 1 119 ? 16.730 -18.085 16.136 1.00 61.56 198 ALA A CA 1
ATOM 811 C C . ALA A 1 119 ? 15.976 -16.812 15.770 1.00 64.93 198 ALA A C 1
ATOM 812 O O . ALA A 1 119 ? 14.769 -16.841 15.525 1.00 71.42 198 ALA A O 1
ATOM 814 N N . LYS A 1 120 ? 16.697 -15.697 15.730 1.00 55.85 199 LYS A N 1
ATOM 815 C CA . LYS A 1 120 ? 16.108 -14.417 15.359 1.00 62.14 199 LYS A CA 1
ATOM 816 C C . LYS A 1 120 ? 15.609 -14.460 13.919 1.00 64.36 199 LYS A C 1
ATOM 817 O O . LYS A 1 120 ? 14.522 -13.971 13.612 1.00 64.59 199 LYS A O 1
ATOM 823 N N . GLU A 1 121 ? 16.411 -15.053 13.040 1.00 70.18 200 GLU A N 1
ATOM 824 C CA . GLU A 1 121 ? 16.039 -15.193 11.639 1.00 73.65 200 GLU A CA 1
ATOM 825 C C . GLU A 1 121 ? 14.707 -15.923 11.518 1.00 68.69 200 GLU A C 1
ATOM 826 O O . GLU A 1 121 ? 13.830 -15.516 10.755 1.00 66.72 200 GLU A O 1
ATOM 832 N N . ALA A 1 122 ? 14.561 -17.003 12.278 1.00 57.58 201 ALA A N 1
ATOM 833 C CA . ALA A 1 122 ? 13.323 -17.771 12.289 1.00 53.06 201 ALA A CA 1
ATOM 834 C C . ALA A 1 122 ? 12.209 -16.966 12.948 1.00 53.27 201 ALA A C 1
ATOM 835 O O . ALA A 1 122 ? 11.049 -17.046 12.545 1.00 47.66 201 ALA A O 1
ATOM 837 N N . LEU A 1 123 ? 12.573 -16.187 13.962 1.00 55.67 202 LEU A N 1
ATOM 838 C CA . LEU A 1 123 ? 11.615 -15.338 14.658 1.00 58.09 202 LEU A CA 1
ATOM 839 C C . LEU A 1 123 ? 11.095 -14.249 13.728 1.00 67.81 202 LEU A C 1
ATOM 840 O O . LEU A 1 123 ? 9.887 -14.052 13.600 1.00 66.58 202 LEU A O 1
ATOM 845 N N . ASP A 1 124 ? 12.017 -13.546 13.078 1.00 84.30 203 ASP A N 1
ATOM 846 C CA . ASP A 1 124 ? 11.652 -12.501 12.130 1.00 89.74 203 ASP A CA 1
ATOM 847 C C . ASP A 1 124 ? 10.747 -13.069 11.043 1.00 78.99 203 ASP A C 1
ATOM 848 O O . ASP A 1 124 ? 9.753 -12.450 10.662 1.00 77.65 203 ASP A O 1
ATOM 853 N N . LYS A 1 125 ? 11.097 -14.253 10.552 1.00 56.84 204 LYS A N 1
ATOM 854 C CA . LYS A 1 125 ? 10.296 -14.930 9.537 1.00 56.73 204 LYS A CA 1
ATOM 855 C C . LYS A 1 125 ? 8.818 -15.172 9.966 1.00 60.94 204 LYS A C 1
ATOM 856 O O . LYS A 1 125 ? 7.878 -14.869 9.225 1.00 60.70 204 LYS A O 1
ATOM 862 N N . ALA A 1 126 ? 8.643 -15.739 11.163 1.00 63.48 205 ALA A N 1
ATOM 863 C CA . ALA A 1 126 ? 7.329 -16.084 11.694 1.00 55.60 205 ALA A CA 1
ATOM 864 C C . ALA A 1 126 ? 6.507 -14.846 11.986 1.00 54.00 205 ALA A C 1
ATOM 865 O O . ALA A 1 126 ? 5.295 -14.934 12.102 1.00 63.87 205 ALA A O 1
ATOM 867 N N . THR A 1 127 ? 7.170 -13.707 12.157 1.00 41.35 206 THR A N 1
ATOM 868 C CA . THR A 1 127 ? 6.485 -12.430 12.341 1.00 41.19 206 THR A CA 1
ATOM 869 C C . THR A 1 127 ? 5.951 -11.941 10.994 1.00 48.03 206 THR A C 1
ATOM 870 O O . THR A 1 127 ? 4.787 -11.552 10.862 1.00 38.46 206 THR A O 1
ATOM 874 N N . ASP A 1 128 ? 6.829 -11.960 9.994 1.00 58.05 207 ASP A N 1
ATOM 875 C CA . ASP A 1 128 ? 6.471 -11.540 8.648 1.00 60.20 207 ASP A CA 1
ATOM 876 C C . ASP A 1 128 ? 5.276 -12.335 8.191 1.00 55.90 207 ASP A C 1
ATOM 877 O O . ASP A 1 128 ? 4.376 -11.787 7.562 1.00 58.89 207 ASP A O 1
ATOM 882 N N . ALA A 1 129 ? 5.288 -13.629 8.521 1.00 47.08 208 ALA A N 1
ATOM 883 C CA . ALA A 1 129 ? 4.211 -14.559 8.156 1.00 42.68 208 ALA A CA 1
ATOM 884 C C . ALA A 1 129 ? 2.933 -14.404 9.005 1.00 42.61 208 ALA A C 1
ATOM 885 O O . ALA A 1 129 ? 1.864 -14.900 8.627 1.00 36.81 208 ALA A O 1
ATOM 887 N N . THR A 1 130 ? 3.077 -13.728 10.151 1.00 45.18 209 THR A N 1
ATOM 888 C CA . THR A 1 130 ? 1.960 -13.332 11.009 1.00 35.35 209 THR A CA 1
ATOM 889 C C . THR A 1 130 ? 1.385 -12.000 10.523 1.00 39.38 209 THR A C 1
ATOM 890 O O . THR A 1 130 ? 0.185 -11.877 10.344 1.00 47.49 209 THR A O 1
ATOM 894 N N . VAL A 1 131 ? 2.251 -11.020 10.288 1.00 57.58 210 VAL A N 1
ATOM 895 C CA . VAL A 1 131 ? 1.896 -9.818 9.534 1.00 59.35 210 VAL A CA 1
ATOM 896 C C . VAL A 1 131 ? 1.050 -10.181 8.305 1.00 62.87 210 VAL A C 1
ATOM 897 O O . VAL A 1 131 ? -0.024 -9.609 8.078 1.00 58.74 210 VAL A O 1
ATOM 901 N N . LYS A 1 132 ? 1.551 -11.131 7.515 1.00 46.58 211 LYS A N 1
ATOM 902 C CA . LYS A 1 132 ? 0.854 -11.621 6.331 1.00 44.84 211 LYS A CA 1
ATOM 903 C C . LYS A 1 132 ? -0.573 -12.153 6.585 1.00 40.29 211 LYS A C 1
ATOM 904 O O . LYS A 1 132 ? -1.540 -11.635 6.027 1.00 42.17 211 LYS A O 1
ATOM 910 N N . ALA A 1 133 ? -0.682 -13.183 7.426 1.00 44.58 212 ALA A N 1
ATOM 911 C CA . ALA A 1 133 ? -1.960 -13.816 7.788 1.00 49.38 212 ALA A CA 1
ATOM 912 C C . ALA A 1 133 ? -3.065 -12.872 8.341 1.00 49.51 212 ALA A C 1
ATOM 913 O O . ALA A 1 133 ? -4.243 -12.950 7.931 1.00 44.74 212 ALA A O 1
ATOM 915 N N . GLY A 1 134 ? -2.680 -11.987 9.260 1.00 50.88 213 GLY A N 1
ATOM 916 C CA . GLY A 1 134 ? -3.602 -11.016 9.815 1.00 51.70 213 GLY A CA 1
ATOM 917 C C . GLY A 1 134 ? -4.031 -9.936 8.843 1.00 56.05 213 GLY A C 1
ATOM 918 O O . GLY A 1 134 ? -5.173 -9.515 8.866 1.00 63.42 213 GLY A O 1
ATOM 919 N N . THR A 1 135 ? -3.115 -9.474 7.997 1.00 49.06 214 THR A N 1
ATOM 920 C CA . THR A 1 135 ? -3.455 -8.515 6.956 1.00 52.78 214 THR A CA 1
ATOM 921 C C . THR A 1 135 ? -4.591 -9.035 6.075 1.00 55.60 214 THR A C 1
ATOM 922 O O . THR A 1 135 ? -5.457 -8.273 5.624 1.00 54.96 214 THR A O 1
ATOM 926 N N . ASP A 1 136 ? -4.592 -10.335 5.815 1.00 62.50 215 ASP A N 1
ATOM 927 C CA . ASP A 1 136 ? -5.600 -10.889 4.921 1.00 72.54 215 ASP A CA 1
ATOM 928 C C . ASP A 1 136 ? -6.916 -11.181 5.661 1.00 68.82 215 ASP A C 1
ATOM 929 O O . ASP A 1 136 ? -8.006 -10.890 5.160 1.00 72.87 215 ASP A O 1
ATOM 934 N N . ALA A 1 137 ? -6.801 -11.750 6.855 1.00 41.64 216 ALA A N 1
ATOM 935 C CA . ALA A 1 137 ? -7.951 -12.013 7.704 1.00 28.68 216 ALA A CA 1
ATOM 936 C C . ALA A 1 137 ? -8.749 -10.747 7.966 1.00 34.91 216 ALA A C 1
ATOM 937 O O . ALA A 1 137 ? -9.975 -10.800 8.098 1.00 43.33 216 ALA A O 1
ATOM 939 N N . LYS A 1 138 ? -8.039 -9.622 8.079 1.00 52.88 217 LYS A N 1
ATOM 940 C CA . LYS A 1 138 ? -8.652 -8.311 8.277 1.00 57.93 217 LYS A CA 1
ATOM 941 C C . LYS A 1 138 ? -9.525 -8.022 7.065 1.00 56.79 217 LYS A C 1
ATOM 942 O O . LYS A 1 138 ? -10.683 -7.603 7.195 1.00 49.95 217 LYS A O 1
ATOM 948 N N . ALA A 1 139 ? -8.931 -8.303 5.901 1.00 36.01 218 ALA A N 1
ATOM 949 C CA . ALA A 1 139 ? -9.474 -8.088 4.554 1.00 38.25 218 ALA A CA 1
ATOM 950 C C . ALA A 1 139 ? -10.647 -8.987 4.169 1.00 44.52 218 ALA A C 1
ATOM 951 O O . ALA A 1 139 ? -11.681 -8.494 3.739 1.00 44.64 218 ALA A O 1
ATOM 953 N N . LYS A 1 140 ? -10.491 -10.297 4.323 1.00 56.48 219 LYS A N 1
ATOM 954 C CA . LYS A 1 140 ? -11.586 -11.215 4.031 1.00 56.81 219 LYS A CA 1
ATOM 955 C C . LYS A 1 140 ? -12.813 -10.976 4.935 1.00 56.93 219 LYS A C 1
ATOM 956 O O . LYS A 1 140 ? -13.948 -11.287 4.564 1.00 60.63 219 LYS A O 1
ATOM 962 N N . ALA A 1 141 ? -12.571 -10.400 6.113 1.00 66.81 220 ALA A N 1
ATOM 963 C CA . ALA A 1 141 ? -13.615 -10.088 7.091 1.00 67.79 220 ALA A CA 1
ATOM 964 C C . ALA A 1 141 ? -14.296 -8.746 6.804 1.00 79.11 220 ALA A C 1
ATOM 965 O O . ALA A 1 141 ? -15.443 -8.539 7.179 1.00 85.42 220 ALA A O 1
ATOM 967 N N . GLU A 1 142 ? -13.575 -7.839 6.148 1.00 75.40 221 GLU A N 1
ATOM 968 C CA . GLU A 1 142 ? -14.158 -6.595 5.637 1.00 73.82 221 GLU A CA 1
ATOM 969 C C . GLU A 1 142 ? -14.914 -6.848 4.337 1.00 75.18 221 GLU A C 1
ATOM 970 O O . GLU A 1 142 ? -15.864 -6.150 4.007 1.00 76.39 221 GLU A O 1
ATOM 976 N N . LYS A 1 143 ? -14.472 -7.843 3.582 1.00 64.86 222 LYS A N 1
ATOM 977 C CA . LYS A 1 143 ? -15.180 -8.197 2.365 1.00 67.07 222 LYS A CA 1
ATOM 978 C C . LYS A 1 143 ? -16.545 -8.795 2.637 1.00 77.68 222 LYS A C 1
ATOM 979 O O . LYS A 1 143 ? -17.188 -9.210 1.698 1.00 85.42 222 LYS A O 1
ATOM 985 N N . ALA A 1 144 ? -16.956 -8.873 3.902 1.00 67.22 223 ALA A N 1
ATOM 986 C CA . ALA A 1 144 ? -18.289 -9.321 4.237 1.00 68.86 223 ALA A CA 1
ATOM 987 C C . ALA A 1 144 ? -19.260 -8.143 4.207 1.00 81.79 223 ALA A C 1
ATOM 988 O O . ALA A 1 144 ? -20.118 -8.017 5.070 1.00 83.83 223 ALA A O 1
ATOM 990 N N . ASP A 1 145 ? -19.023 -7.238 3.253 1.00 92.25 224 ASP A N 1
ATOM 991 C CA . ASP A 1 145 ? -19.951 -6.158 2.894 1.00 87.34 224 ASP A CA 1
ATOM 992 C C . ASP A 1 145 ? -21.006 -6.678 1.912 1.00 85.19 224 ASP A C 1
ATOM 993 O O . ASP A 1 145 ? -21.539 -5.919 1.080 1.00 80.54 224 ASP A O 1
ATOM 998 N N . ASN A 1 146 ? -21.264 -7.977 1.958 1.00 83.30 225 ASN A N 1
ATOM 999 C CA . ASN A 1 146 ? -22.362 -8.566 1.205 1.00 82.40 225 ASN A CA 1
ATOM 1000 C C . ASN A 1 146 ? -23.711 -7.887 1.403 1.00 85.31 225 ASN A C 1
ATOM 1001 O O . ASN A 1 146 ? -24.054 -7.508 2.518 1.00 81.97 225 ASN A O 1
ATOM 1006 N N . ILE A 1 147 ? -24.478 -7.760 0.320 1.00 77.81 226 IL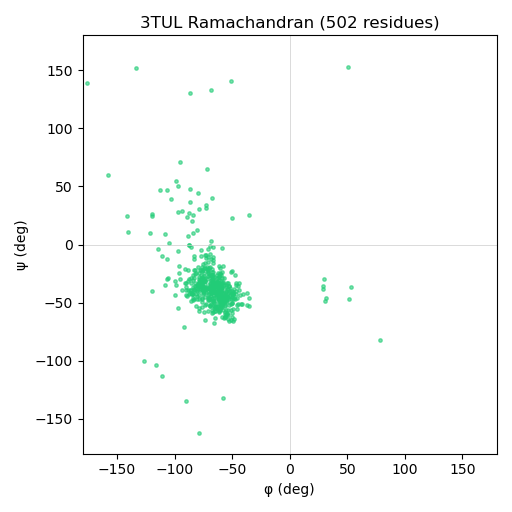E A N 1
ATOM 1007 C CA . ILE A 1 147 ? -25.831 -7.221 0.400 1.00 83.43 226 ILE A CA 1
ATOM 1008 C C . ILE A 1 147 ? -26.890 -8.322 0.482 1.00 83.09 226 ILE A C 1
ATOM 1009 O O . ILE A 1 147 ? -27.566 -8.476 1.500 1.00 80.60 226 ILE A O 1
ATOM 1014 N N . GLY B 1 4 ? 20.477 4.510 24.657 1.00 52.97 83 GLY B N 1
ATOM 1015 C CA . GLY B 1 4 ? 19.302 3.783 24.183 1.00 68.79 83 GLY B CA 1
ATOM 1016 C C . GLY B 1 4 ? 18.487 3.076 25.270 1.00 85.17 83 GLY B C 1
ATOM 1017 O O . GLY B 1 4 ? 18.502 1.842 25.371 1.00 83.85 83 GLY B O 1
ATOM 1018 N N . GLN B 1 5 ? 17.764 3.864 26.074 1.00 96.05 84 GLN B N 1
ATOM 1019 C CA . GLN B 1 5 ? 16.998 3.376 27.233 1.00 94.47 84 GLN B CA 1
ATOM 1020 C C . GLN B 1 5 ? 15.530 3.706 27.051 1.00 92.73 84 GLN B C 1
ATOM 1021 O O . GLN B 1 5 ? 14.782 3.836 28.018 1.00 89.91 84 GLN B O 1
ATOM 1027 N N . LEU B 1 6 ? 15.135 3.868 25.797 1.00 96.49 85 LEU B N 1
ATOM 1028 C CA . LEU B 1 6 ? 13.755 4.142 25.458 1.00 94.66 85 LEU B CA 1
ATOM 1029 C C . LEU B 1 6 ? 12.904 2.889 25.657 1.00 90.01 85 LEU B C 1
ATOM 1030 O O . LEU B 1 6 ? 11.673 2.966 25.649 1.00 93.85 85 LEU B O 1
ATOM 1035 N N . THR B 1 7 ? 13.549 1.742 25.855 1.00 72.63 86 THR B N 1
ATOM 1036 C CA . THR B 1 7 ? 12.840 0.499 26.183 1.00 67.93 86 THR B CA 1
ATOM 1037 C C . THR B 1 7 ? 12.193 0.478 27.576 1.00 72.61 86 THR B C 1
ATOM 1038 O O . THR B 1 7 ? 11.411 -0.401 27.876 1.00 77.47 86 THR B O 1
ATOM 1042 N N . LEU B 1 8 ? 12.537 1.443 28.421 1.00 72.66 87 LEU B N 1
ATOM 1043 C CA . LEU B 1 8 ? 11.851 1.584 29.706 1.00 76.69 87 LEU B CA 1
ATOM 1044 C C . LEU B 1 8 ? 10.584 2.378 29.457 1.00 76.31 87 LEU B C 1
ATOM 1045 O O . LEU B 1 8 ? 9.493 2.005 29.892 1.00 84.03 87 LEU B O 1
ATOM 1050 N N . LEU B 1 9 ? 10.750 3.473 28.724 1.00 57.90 88 LEU B N 1
ATOM 1051 C CA . LEU B 1 9 ? 9.634 4.236 28.200 1.00 54.34 88 LEU B CA 1
ATOM 1052 C C . LEU B 1 9 ? 8.617 3.290 27.569 1.00 53.61 88 LEU B C 1
ATOM 1053 O O . LEU B 1 9 ? 7.407 3.517 27.653 1.00 49.06 88 LEU B O 1
ATOM 1058 N N . LEU B 1 10 ? 9.113 2.218 26.951 1.00 58.77 89 LEU B N 1
ATOM 1059 C CA . LEU B 1 10 ? 8.248 1.265 26.256 1.00 55.50 89 LEU B CA 1
ATOM 1060 C C . LEU B 1 10 ? 7.569 0.250 27.183 1.00 56.87 89 LEU B C 1
ATOM 1061 O O . LEU B 1 10 ? 6.375 -0.008 27.050 1.00 60.59 89 LEU B O 1
ATOM 1066 N N . GLY B 1 11 ? 8.316 -0.308 28.131 1.00 64.30 90 GLY B N 1
ATOM 1067 C CA . GLY B 1 11 ? 7.727 -1.206 29.111 1.00 69.63 90 GLY B CA 1
ATOM 1068 C C . GLY B 1 11 ? 6.636 -0.537 29.934 1.00 65.92 90 GLY B C 1
ATOM 1069 O O . GLY B 1 11 ? 5.611 -1.146 30.265 1.00 68.90 90 GLY B O 1
ATOM 1070 N N . LYS B 1 12 ? 6.872 0.734 30.244 1.00 57.11 91 LYS B N 1
ATOM 1071 C CA . LYS B 1 12 ? 5.993 1.520 31.085 1.00 54.46 91 LYS B CA 1
ATOM 1072 C C . LYS B 1 12 ? 4.658 1.891 30.415 1.00 57.36 91 LYS B C 1
ATOM 1073 O O . LYS B 1 12 ? 3.657 2.140 31.074 1.00 59.93 91 LYS B O 1
ATOM 1079 N N . LEU B 1 13 ? 4.629 1.925 29.103 1.00 48.19 92 LEU B N 1
ATOM 1080 C CA . LEU B 1 13 ? 3.416 2.324 28.443 1.00 50.60 92 LEU B CA 1
ATOM 1081 C C . LEU B 1 13 ? 2.576 1.118 28.000 1.00 58.34 92 LEU B C 1
ATOM 1082 O O . LEU B 1 13 ? 1.386 1.260 27.729 1.00 59.90 92 LEU B O 1
ATOM 1095 N N . THR B 1 15 ? 2.027 -1.012 30.060 1.00 75.19 94 THR B N 1
ATOM 1096 C CA . THR B 1 15 ? 1.267 -0.992 31.297 1.00 78.63 94 THR B CA 1
ATOM 1097 C C . THR B 1 15 ? -0.154 -0.474 31.057 1.00 72.96 94 THR B C 1
ATOM 1098 O O . THR B 1 15 ? -1.113 -0.949 31.675 1.00 72.46 94 THR B O 1
ATOM 1102 N N . LEU B 1 16 ? -0.287 0.495 30.157 1.00 52.02 95 LEU B N 1
ATOM 1103 C CA . LEU B 1 16 ? -1.559 1.191 30.011 1.00 48.76 95 LEU B CA 1
ATOM 1104 C C . LEU B 1 16 ? -2.525 0.509 29.036 1.00 49.42 95 LEU B C 1
ATOM 1105 O O . LEU B 1 16 ? -3.640 0.975 28.852 1.00 55.06 95 LEU B O 1
ATOM 1110 N N . LEU B 1 17 ? -2.107 -0.611 28.444 1.00 47.27 96 LEU B N 1
ATOM 1111 C CA . LEU B 1 17 ? -2.937 -1.316 27.471 1.00 44.94 96 LEU B CA 1
ATOM 1112 C C . LEU B 1 17 ? -3.314 -2.766 27.830 1.00 52.64 96 LEU B C 1
ATOM 1113 O O . LEU B 1 17 ? -3.600 -3.559 26.946 1.00 48.00 96 LEU B O 1
ATOM 1118 N N . GLY B 1 18 ? -3.364 -3.108 29.116 1.00 64.30 97 GLY B N 1
ATOM 1119 C CA . GLY B 1 18 ? -3.729 -4.465 29.539 1.00 66.59 97 GLY B CA 1
ATOM 1120 C C . GLY B 1 18 ? -5.115 -5.090 29.300 1.00 57.97 97 GLY B C 1
ATOM 1121 O O . GLY B 1 18 ? -5.263 -6.087 28.606 1.00 60.53 97 GLY B O 1
ATOM 1122 N N . ASP B 1 19 ? -6.144 -4.522 29.892 1.00 59.16 98 ASP B N 1
ATOM 1123 C CA . ASP B 1 19 ? -7.416 -5.240 29.998 1.00 73.91 98 ASP B CA 1
ATOM 1124 C C . ASP B 1 19 ? -8.458 -4.679 29.041 1.00 66.74 98 ASP B C 1
ATOM 1125 O O . ASP B 1 19 ? -9.601 -4.435 29.418 1.00 57.05 98 ASP B O 1
ATOM 1130 N N . VAL B 1 20 ? -8.044 -4.474 27.802 1.00 62.02 99 VAL B N 1
ATOM 1131 C CA . VAL B 1 20 ? -8.850 -3.746 26.850 1.00 60.15 99 VAL B CA 1
ATOM 1132 C C . VAL B 1 20 ? -10.248 -4.351 26.726 1.00 60.16 99 VAL B C 1
ATOM 1133 O O . VAL B 1 20 ? -11.259 -3.689 26.986 1.00 60.55 99 VAL B O 1
ATOM 1137 N N . SER B 1 21 ? -10.296 -5.615 26.326 1.00 42.97 100 SER B N 1
ATOM 1138 C CA . SER B 1 21 ? -11.558 -6.286 26.114 1.00 38.56 100 SER B CA 1
ATOM 1139 C C . SER B 1 21 ? -12.387 -6.260 27.372 1.00 40.71 100 SER B C 1
ATOM 1140 O O . SER B 1 21 ? -13.582 -5.966 27.310 1.00 49.43 100 SER B O 1
ATOM 1143 N N . LEU B 1 22 ? -11.745 -6.554 28.505 1.00 48.29 101 LEU B N 1
ATOM 1144 C CA . LEU B 1 22 ? -12.420 -6.609 29.801 1.00 47.89 101 LEU B CA 1
ATOM 1145 C C . LEU B 1 22 ? -13.090 -5.298 30.261 1.00 45.39 101 LEU B C 1
ATOM 1146 O O . LEU B 1 22 ? -14.178 -5.337 30.814 1.00 46.30 101 LEU B O 1
ATOM 1151 N N . SER B 1 23 ? -12.459 -4.150 30.034 1.00 34.05 102 SER B N 1
ATOM 1152 C CA . SER B 1 23 ? -13.063 -2.863 30.379 1.00 51.12 102 SER B CA 1
ATOM 1153 C C . SER B 1 23 ? -14.302 -2.660 29.542 1.00 53.44 102 SER B C 1
ATOM 1154 O O . SER B 1 23 ? -15.315 -2.143 30.016 1.00 53.09 102 SER B O 1
ATOM 1157 N N . GLN B 1 24 ? -14.177 -3.028 28.268 1.00 59.77 103 GLN B N 1
ATOM 1158 C CA . GLN B 1 24 ? -15.255 -2.921 27.310 1.00 63.53 103 GLN B CA 1
ATOM 1159 C C . GLN B 1 24 ? -16.474 -3.638 27.857 1.00 71.10 103 GLN B C 1
ATOM 1160 O O . GLN B 1 24 ? -17.514 -3.010 28.073 1.00 76.95 103 GLN B O 1
ATOM 1166 N N . LEU B 1 25 ? -16.336 -4.940 28.104 1.00 37.43 104 LEU B N 1
ATOM 1167 C CA . LEU B 1 25 ? -17.440 -5.735 28.627 1.00 43.63 104 LEU B CA 1
ATOM 1168 C C . LEU B 1 25 ? -18.006 -5.071 29.884 1.00 47.37 104 LEU B C 1
ATOM 1169 O O . LEU B 1 25 ? -19.141 -4.595 29.898 1.00 43.98 104 LEU B O 1
ATOM 1174 N N . GLU B 1 26 ? -17.195 -5.016 30.932 1.00 54.79 105 GLU B N 1
ATOM 1175 C CA . GLU B 1 26 ? -17.586 -4.361 32.167 1.00 54.11 105 GLU B CA 1
ATOM 1176 C C . GLU B 1 26 ? -18.345 -3.041 31.973 1.00 53.51 105 GLU B C 1
ATOM 1177 O O . GLU B 1 26 ? -19.314 -2.771 32.672 1.00 53.09 105 GLU B O 1
ATOM 1183 N N . SER B 1 27 ? -17.891 -2.213 31.039 1.00 40.07 106 SER B N 1
ATOM 1184 C CA . SER B 1 27 ? -18.548 -0.946 30.757 1.00 46.02 106 SER B CA 1
ATOM 1185 C C . SER B 1 27 ? -19.907 -1.157 30.090 1.00 50.19 106 SER B C 1
ATOM 1186 O O . SER B 1 27 ? -20.892 -0.534 30.485 1.00 46.31 106 SER B O 1
ATOM 1189 N N . ARG B 1 28 ? -19.976 -2.018 29.082 1.00 46.14 107 ARG B N 1
ATOM 1190 C CA . ARG B 1 28 ? -21.262 -2.277 28.426 1.00 38.84 107 ARG B CA 1
ATOM 1191 C C . ARG B 1 28 ? -22.318 -2.902 29.372 1.00 54.97 107 ARG B C 1
ATOM 1192 O O . ARG B 1 28 ? -23.508 -2.629 29.236 1.00 55.89 107 ARG B O 1
ATOM 1200 N N . LEU B 1 29 ? -21.875 -3.706 30.342 1.00 50.67 108 LEU B N 1
ATOM 1201 C CA . LEU B 1 29 ? -22.763 -4.291 31.348 1.00 47.88 108 LEU B CA 1
ATOM 1202 C C . LEU B 1 29 ? -23.272 -3.210 32.291 1.00 52.17 108 LEU B C 1
ATOM 1203 O O . LEU B 1 29 ? -24.353 -3.319 32.878 1.00 51.07 108 LEU B O 1
ATOM 1208 N N . ALA B 1 30 ? -22.460 -2.165 32.421 1.00 54.33 109 ALA B N 1
ATOM 1209 C CA . ALA B 1 30 ? -22.725 -1.026 33.292 1.00 56.87 109 ALA B CA 1
ATOM 1210 C C . ALA B 1 30 ? -23.732 -0.099 32.656 1.00 54.73 109 ALA B C 1
ATOM 1211 O O . ALA B 1 30 ? -24.573 0.465 33.344 1.00 55.72 109 ALA B O 1
ATOM 1213 N N . VAL B 1 31 ? -23.604 0.055 31.337 1.00 62.24 110 VAL B N 1
ATOM 1214 C CA . VAL B 1 31 ? -24.443 0.911 30.508 1.00 64.06 110 VAL B CA 1
ATOM 1215 C C . VAL B 1 31 ? -25.823 0.324 30.349 1.00 74.99 110 VAL B C 1
ATOM 1216 O O . VAL B 1 31 ? -26.783 1.061 30.178 1.00 85.88 110 VAL B O 1
ATOM 1220 N N . TRP B 1 32 ? -25.923 -1.002 30.391 1.00 70.77 111 TRP B N 1
ATOM 1221 C CA . TRP B 1 32 ? -27.226 -1.658 30.300 1.00 69.94 111 TRP B CA 1
ATOM 1222 C C . TRP B 1 32 ? -27.935 -1.618 31.632 1.00 71.68 111 TRP B C 1
ATOM 1223 O O . TRP B 1 32 ? -29.142 -1.426 31.681 1.00 80.13 111 TRP B O 1
ATOM 1234 N N . GLN B 1 33 ? -27.187 -1.785 32.717 1.00 72.86 112 GLN B N 1
ATOM 1235 C CA . GLN B 1 33 ? -27.785 -1.682 34.038 1.00 76.33 112 GLN B CA 1
ATOM 1236 C C . GLN B 1 33 ? -28.171 -0.220 34.308 1.00 83.95 112 GLN B C 1
ATOM 1237 O O . GLN B 1 33 ? -28.840 0.078 35.295 1.00 92.71 112 GLN B O 1
ATOM 1243 N N . ALA B 1 34 ? -27.771 0.689 33.421 1.00 71.26 113 ALA B N 1
ATOM 1244 C CA . ALA B 1 34 ? -28.155 2.100 33.556 1.00 61.97 113 ALA B CA 1
ATOM 1245 C C . ALA B 1 34 ? -29.420 2.420 32.756 1.00 71.41 113 ALA B C 1
ATOM 1246 O O . ALA B 1 34 ? -30.128 3.384 33.061 1.00 74.72 113 ALA B O 1
ATOM 1256 N N . ILE B 1 36 ? -31.663 -0.066 32.250 1.00 84.29 115 ILE B N 1
ATOM 1257 C CA . ILE B 1 36 ? -32.642 -0.986 32.820 1.00 83.46 115 ILE B CA 1
ATOM 1258 C C . ILE B 1 36 ? -33.251 -0.330 34.040 1.00 86.20 115 ILE B C 1
ATOM 1259 O O . ILE B 1 36 ? -34.407 -0.567 34.379 1.00 90.83 115 ILE B O 1
ATOM 1264 N N . GLU B 1 37 ? -32.455 0.511 34.692 1.00 93.49 116 GLU B N 1
ATOM 1265 C CA . GLU B 1 37 ? -32.895 1.214 35.882 1.00 92.90 116 GLU B CA 1
ATOM 1266 C C . GLU B 1 37 ? -33.628 2.508 35.513 1.00 88.16 116 GLU B C 1
ATOM 1267 O O . GLU B 1 37 ? -34.499 2.958 36.253 1.00 85.65 116 GLU B O 1
ATOM 1273 N N . SER B 1 38 ? -33.289 3.104 34.373 1.00 72.42 117 SER B N 1
ATOM 1274 C CA . SER B 1 38 ? -34.024 4.281 33.915 1.00 77.19 117 SER B CA 1
ATOM 1275 C C . SER B 1 38 ? -35.473 3.907 33.539 1.00 84.84 117 SER B C 1
ATOM 1276 O O . SER B 1 38 ? -36.349 4.776 33.427 1.00 87.13 117 SER B O 1
ATOM 1279 N N . GLN B 1 39 ? -35.726 2.611 33.365 1.00 75.27 118 GLN B N 1
ATOM 1280 C CA . GLN B 1 39 ? -37.057 2.132 32.990 1.00 75.52 118 GLN B CA 1
ATOM 1281 C C . GLN B 1 39 ? -37.715 1.288 34.070 1.00 87.16 118 GLN B C 1
ATOM 1282 O O . GLN B 1 39 ? -38.858 0.852 33.933 1.00 86.74 118 GLN B O 1
ATOM 1288 N N . LYS B 1 40 ? -36.970 1.055 35.141 1.00 95.10 119 LYS B N 1
ATOM 1289 C CA . LYS B 1 40 ? -37.535 0.555 36.376 1.00 100.50 119 LYS B CA 1
ATOM 1290 C C . LYS B 1 40 ? -38.397 1.694 36.937 1.00 97.90 119 LYS B C 1
ATOM 1291 O O . LYS B 1 40 ? -39.472 1.468 37.494 1.00 97.59 119 LYS B O 1
ATOM 1297 N N . GLU B 1 41 ? -37.921 2.924 36.744 1.00 98.72 120 GLU B N 1
ATOM 1298 C CA . GLU B 1 41 ? -38.617 4.125 37.203 1.00 95.86 120 GLU B CA 1
ATOM 1299 C C . GLU B 1 41 ? -39.416 4.800 36.081 1.00 95.23 120 GLU B C 1
ATOM 1300 O O . GLU B 1 41 ? -39.575 6.027 36.051 1.00 94.01 120 GLU B O 1
ATOM 1314 N N . GLY B 1 43 ? -41.828 2.198 34.523 1.00 94.16 122 GLY B N 1
ATOM 1315 C CA . GLY B 1 43 ? -42.768 1.105 34.364 1.00 93.36 122 GLY B CA 1
ATOM 1316 C C . GLY B 1 43 ? -42.169 -0.078 33.620 1.00 96.19 122 GLY B C 1
ATOM 1317 O O . GLY B 1 43 ? -41.529 0.078 32.577 1.00 96.03 122 GLY B O 1
ATOM 1318 N N . SER B 1 47 ? -37.853 -5.352 31.363 1.00 66.99 126 SER B N 1
ATOM 1319 C CA . SER B 1 47 ? -36.904 -6.315 30.772 1.00 70.98 126 SER B CA 1
ATOM 1320 C C . SER B 1 47 ? -37.549 -7.671 30.532 1.00 70.26 126 SER B C 1
ATOM 1321 O O . SER B 1 47 ? -38.450 -8.061 31.259 1.00 71.29 126 SER B O 1
ATOM 1324 N N . LYS B 1 48 ? -37.059 -8.402 29.541 1.00 64.03 127 LYS B N 1
ATOM 1325 C CA . LYS B 1 48 ? -37.773 -9.554 29.020 1.00 75.03 127 LYS B CA 1
ATOM 1326 C C . LYS B 1 48 ? -37.072 -10.907 29.215 1.00 73.83 127 LYS B C 1
ATOM 1327 O O . LYS B 1 48 ? -37.111 -11.519 30.279 1.00 67.14 127 LYS B O 1
ATOM 1333 N N . GLU B 1 49 ? -36.492 -11.379 28.115 1.00 91.83 128 GLU B N 1
ATOM 1334 C CA . GLU B 1 49 ? -35.585 -12.535 28.040 1.00 87.94 128 GLU B CA 1
ATOM 1335 C C . GLU B 1 49 ? -34.169 -11.990 28.053 1.00 87.36 128 GLU B C 1
ATOM 1336 O O . GLU B 1 49 ? -33.192 -12.725 28.044 1.00 86.24 128 GLU B O 1
ATOM 1342 N N . PHE B 1 50 ? -34.099 -10.669 28.007 1.00 90.51 129 PHE B N 1
ATOM 1343 C CA . PHE B 1 50 ? -32.873 -9.896 28.124 1.00 83.69 129 PHE B CA 1
ATOM 1344 C C . PHE B 1 50 ? -32.370 -9.940 29.566 1.00 74.87 129 PHE B C 1
ATOM 1345 O O . PHE B 1 50 ? -31.207 -9.668 29.834 1.00 70.58 129 PHE B O 1
ATOM 1353 N N . GLN B 1 51 ? -33.263 -10.289 30.487 1.00 64.49 130 GLN B N 1
ATOM 1354 C CA . GLN B 1 51 ? -32.890 -10.514 31.870 1.00 74.92 130 GLN B CA 1
ATOM 1355 C C . GLN B 1 51 ? -31.919 -11.672 31.946 1.00 72.08 130 GLN B C 1
ATOM 1356 O O . GLN B 1 51 ? -30.894 -11.581 32.624 1.00 70.26 130 GLN B O 1
ATOM 1362 N N . THR B 1 52 ? -32.237 -12.759 31.244 1.00 82.80 131 THR B N 1
ATOM 1363 C CA . THR B 1 52 ? -31.459 -13.990 31.368 1.00 77.54 131 THR B CA 1
ATOM 1364 C C . THR B 1 52 ? -30.145 -13.959 30.588 1.00 66.52 131 THR B C 1
ATOM 1365 O O . THR B 1 52 ? -29.132 -14.446 31.073 1.00 61.75 131 THR B O 1
ATOM 1369 N N . ALA B 1 53 ? -30.180 -13.382 29.391 1.00 54.11 132 ALA B N 1
ATOM 1370 C CA . ALA B 1 53 ? -29.018 -13.293 28.509 1.00 50.68 132 ALA B CA 1
ATOM 1371 C C . ALA B 1 53 ? -28.026 -12.186 28.925 1.00 48.95 132 ALA B C 1
ATOM 1372 O O . ALA B 1 53 ? -26.855 -12.233 28.552 1.00 47.86 132 ALA B O 1
ATOM 1374 N N . LEU B 1 54 ? -28.508 -11.201 29.682 1.00 50.39 133 LEU B N 1
ATOM 1375 C CA . LEU B 1 54 ? -27.635 -10.241 30.335 1.00 52.99 133 LEU B CA 1
ATOM 1376 C C . LEU B 1 54 ? -26.947 -10.891 31.559 1.00 61.94 133 LEU B C 1
ATOM 1377 O O . LEU B 1 54 ? -25.746 -10.705 31.804 1.00 52.85 133 LEU B O 1
ATOM 1382 N N . GLY B 1 55 ? -27.712 -11.659 32.323 1.00 58.03 134 GLY B N 1
ATOM 1383 C CA . GLY B 1 55 ? -27.161 -12.373 33.451 1.00 54.45 134 GLY B CA 1
ATOM 1384 C C . GLY B 1 55 ? -26.125 -13.383 33.008 1.00 55.53 134 GLY B C 1
ATOM 1385 O O . GLY B 1 55 ? -25.168 -13.636 33.727 1.00 50.66 134 GLY B O 1
ATOM 1386 N N . GLU B 1 56 ? -26.318 -13.959 31.824 1.00 64.08 135 GLU B N 1
ATOM 1387 C CA . GLU B 1 56 ? -25.416 -14.984 31.313 1.00 61.53 135 GLU B CA 1
ATOM 1388 C C . GLU B 1 56 ? -24.089 -14.397 30.843 1.00 64.47 135 GLU B C 1
ATOM 1389 O O . GLU B 1 56 ? -23.051 -15.044 30.921 1.00 64.38 135 GLU B O 1
ATOM 1395 N N . ALA B 1 57 ? -24.151 -13.164 30.351 1.00 66.12 136 ALA B N 1
ATOM 1396 C CA . ALA B 1 57 ? -22.977 -12.381 29.988 1.00 59.99 136 ALA B CA 1
ATOM 1397 C C . ALA B 1 57 ? -22.244 -11.841 31.235 1.00 50.25 136 ALA B C 1
ATOM 1398 O O . ALA B 1 57 ? -21.059 -11.513 31.181 1.00 44.00 136 ALA B O 1
ATOM 1400 N N . GLN B 1 58 ? -22.940 -11.739 32.360 1.00 52.09 137 GLN B N 1
ATOM 1401 C CA . GLN B 1 58 ? -22.333 -11.174 33.548 1.00 48.52 137 GLN B CA 1
ATOM 1402 C C . GLN B 1 58 ? -21.616 -12.247 34.377 1.00 52.78 137 GLN B C 1
ATOM 1403 O O . GLN B 1 58 ? -20.732 -11.946 35.177 1.00 50.82 137 GLN B O 1
ATOM 1409 N N . GLU B 1 59 ? -22.010 -13.499 34.177 1.00 60.81 138 GLU B N 1
ATOM 1410 C CA . GLU B 1 59 ? -21.299 -14.621 34.767 1.00 59.37 138 GLU B CA 1
ATOM 1411 C C . GLU B 1 59 ? -20.127 -14.971 33.866 1.00 52.53 138 GLU B C 1
ATOM 1412 O O . GLU B 1 59 ? -19.019 -15.158 34.339 1.00 50.97 138 GLU B O 1
ATOM 1418 N N . ALA B 1 60 ? -20.387 -15.049 32.566 1.00 38.50 139 ALA B N 1
ATOM 1419 C CA . ALA B 1 60 ? -19.354 -15.244 31.567 1.00 39.41 139 ALA B CA 1
ATOM 1420 C C . ALA B 1 60 ? -18.223 -14.248 31.794 1.00 29.87 139 ALA B C 1
ATOM 1421 O O . ALA B 1 60 ? -17.046 -14.598 31.704 1.00 28.33 139 ALA B O 1
ATOM 1423 N N . THR B 1 61 ? -18.602 -13.002 32.073 1.00 35.25 140 THR B N 1
ATOM 1424 C CA . THR B 1 61 ? -17.657 -11.900 32.231 1.00 26.82 140 THR B CA 1
ATOM 1425 C C . THR B 1 61 ? -16.881 -11.931 33.539 1.00 31.01 140 THR B C 1
ATOM 1426 O O . THR B 1 61 ? -15.690 -11.659 33.530 1.00 31.31 140 THR B O 1
ATOM 1430 N N . ASP B 1 62 ? -17.555 -12.258 34.640 1.00 38.23 141 ASP B N 1
ATOM 1431 C CA . ASP B 1 62 ? -16.890 -12.595 35.894 1.00 42.28 141 ASP B CA 1
ATOM 1432 C C . ASP B 1 62 ? -15.855 -13.699 35.703 1.00 47.10 141 ASP B C 1
ATOM 1433 O O . ASP B 1 62 ? -14.675 -13.503 36.035 1.00 44.12 141 ASP B O 1
ATOM 1438 N N . LEU B 1 63 ? -16.295 -14.841 35.164 1.00 51.22 142 LEU B N 1
ATOM 1439 C CA . LEU B 1 63 ? -15.426 -15.993 34.890 1.00 46.93 142 LEU B CA 1
ATOM 1440 C C . LEU B 1 63 ? -14.175 -15.649 34.109 1.00 49.81 142 LEU B C 1
ATOM 1441 O O . LEU B 1 63 ? -13.200 -16.378 34.165 1.00 43.30 142 LEU B O 1
ATOM 1446 N N . TYR B 1 64 ? -14.220 -14.548 33.375 1.00 53.47 143 TYR B N 1
ATOM 1447 C CA . TYR B 1 64 ? -13.147 -14.139 32.498 1.00 44.59 143 TYR B CA 1
ATOM 1448 C C . TYR B 1 64 ? -12.209 -13.183 33.244 1.00 41.55 143 TYR B C 1
ATOM 1449 O O . TYR B 1 64 ? -10.994 -13.250 33.085 1.00 42.40 143 TYR B O 1
ATOM 1458 N N . GLU B 1 65 ? -12.784 -12.304 34.057 1.00 34.97 144 GLU B N 1
ATOM 1459 C CA . GLU B 1 65 ? -12.001 -11.446 34.935 1.00 41.27 144 GLU B CA 1
ATOM 1460 C C . GLU B 1 65 ? -11.280 -12.313 35.966 1.00 42.62 144 GLU B C 1
ATOM 1461 O O . GLU B 1 65 ? -10.166 -12.018 36.370 1.00 42.76 144 GLU B O 1
ATOM 1467 N N . ALA B 1 66 ? -11.934 -13.393 36.366 1.00 38.03 145 ALA B N 1
ATOM 1468 C CA . ALA B 1 66 ? -11.307 -14.409 37.184 1.00 28.90 145 ALA B CA 1
ATOM 1469 C C . ALA B 1 66 ? -10.052 -14.977 36.547 1.00 35.67 145 ALA B C 1
ATOM 1470 O O . ALA B 1 66 ? -8.989 -15.021 37.191 1.00 39.96 145 ALA B O 1
ATOM 1472 N N . SER B 1 67 ? -10.172 -15.421 35.302 1.00 28.71 146 SER B N 1
ATOM 1473 C CA . SER B 1 67 ? -9.055 -16.094 34.652 1.00 48.10 146 SER B CA 1
ATOM 1474 C C . SER B 1 67 ? -7.923 -15.156 34.177 1.00 48.23 146 SER B C 1
ATOM 1475 O O . SER B 1 67 ? -6.776 -15.579 34.043 1.00 39.54 146 SER B O 1
ATOM 1478 N N . ILE B 1 68 ? -8.231 -13.882 33.959 1.00 45.26 147 ILE B N 1
ATOM 1479 C CA . ILE B 1 68 ? -7.175 -12.901 33.714 1.00 36.97 147 ILE B CA 1
ATOM 1480 C C . ILE B 1 68 ? -6.210 -12.901 34.903 1.00 32.99 147 ILE B C 1
ATOM 1481 O O . ILE B 1 68 ? -5.025 -13.112 34.745 1.00 36.33 147 ILE B O 1
ATOM 1486 N N . LYS B 1 69 ? -6.757 -12.671 36.089 1.00 40.30 148 LYS B N 1
ATOM 1487 C CA . LYS B 1 69 ? -6.027 -12.743 37.349 1.00 38.83 148 LYS B CA 1
ATOM 1488 C C . LYS B 1 69 ? -5.366 -14.104 37.640 1.00 37.06 148 LYS B C 1
ATOM 1489 O O . LYS B 1 69 ? -4.318 -14.143 38.281 1.00 40.25 148 LYS B O 1
ATOM 1495 N N . LYS B 1 70 ? -5.964 -15.215 37.205 1.00 29.39 149 LYS B N 1
ATOM 1496 C CA . LYS B 1 70 ? -5.286 -16.510 37.318 1.00 23.00 149 LYS B CA 1
ATOM 1497 C C . LYS B 1 70 ? -3.998 -16.543 36.456 1.00 43.30 149 LYS B C 1
ATOM 1498 O O . LYS B 1 70 ? -2.973 -17.075 36.869 1.00 41.15 149 LYS B O 1
ATOM 1504 N N . THR B 1 71 ? -4.064 -15.929 35.278 1.00 35.78 150 THR B N 1
ATOM 1505 C CA . THR B 1 71 ? -2.931 -15.781 34.364 1.00 33.85 150 THR B CA 1
ATOM 1506 C C . THR B 1 71 ? -1.883 -14.810 34.902 1.00 33.55 150 THR B C 1
ATOM 1507 O O . THR B 1 71 ? -0.695 -15.035 34.787 1.00 30.72 150 THR B O 1
ATOM 1511 N N . ASP B 1 72 ? -2.340 -13.702 35.452 1.00 50.65 151 ASP B N 1
ATOM 1512 C CA . ASP B 1 72 ? -1.445 -12.705 36.008 1.00 50.99 151 ASP B CA 1
ATOM 1513 C C . ASP B 1 72 ? -0.607 -13.369 37.065 1.00 47.06 151 ASP B C 1
ATOM 1514 O O . ASP B 1 72 ? 0.609 -13.238 37.108 1.00 45.80 151 ASP B O 1
ATOM 1519 N N . THR B 1 73 ? -1.314 -14.078 37.922 1.00 46.07 152 THR B N 1
ATOM 1520 C CA . THR B 1 73 ? -0.740 -14.850 38.984 1.00 46.64 152 THR B CA 1
ATOM 1521 C C . THR B 1 73 ? 0.212 -15.900 38.418 1.00 46.15 152 THR B C 1
ATOM 1522 O O . THR B 1 73 ? 1.318 -16.045 38.926 1.00 41.35 152 THR B O 1
ATOM 1526 N N . ALA B 1 74 ? -0.196 -16.610 37.366 1.00 39.44 153 ALA B N 1
ATOM 1527 C CA . ALA B 1 74 ? 0.636 -17.674 36.793 1.00 34.35 153 ALA B CA 1
ATOM 1528 C C . ALA B 1 74 ? 1.926 -17.189 36.104 1.00 41.57 153 ALA B C 1
ATOM 1529 O O . ALA B 1 74 ? 2.874 -17.949 35.940 1.00 47.66 153 ALA B O 1
ATOM 1531 N N . LYS B 1 75 ? 1.914 -15.934 35.677 1.00 37.13 154 LYS B N 1
ATOM 1532 C CA . LYS B 1 75 ? 3.001 -15.293 34.973 1.00 37.58 154 LYS B CA 1
ATOM 1533 C C . LYS B 1 75 ? 3.935 -14.717 36.041 1.00 38.97 154 LYS B C 1
ATOM 1534 O O . LYS B 1 75 ? 5.182 -14.800 35.957 1.00 35.03 154 LYS B O 1
ATOM 1540 N N . SER B 1 76 ? 3.308 -14.130 37.052 1.00 44.23 155 SER B N 1
ATOM 1541 C CA . SER B 1 76 ? 3.986 -13.752 38.288 1.00 49.53 155 SER B CA 1
ATOM 1542 C C . SER B 1 76 ? 4.883 -14.905 38.778 1.00 38.97 155 SER B C 1
ATOM 1543 O O . SER B 1 76 ? 6.098 -14.733 38.990 1.00 27.10 155 SER B O 1
ATOM 1546 N N . VAL B 1 77 ? 4.260 -16.070 38.955 1.00 33.44 156 VAL B N 1
ATOM 1547 C CA . VAL B 1 77 ? 4.927 -17.287 39.400 1.00 19.77 156 VAL B CA 1
ATOM 1548 C C . VAL B 1 77 ? 6.067 -17.762 38.461 1.00 37.01 156 VAL B C 1
ATOM 1549 O O . VAL B 1 77 ? 7.173 -18.090 38.923 1.00 19.96 156 VAL B O 1
ATOM 1553 N N . TYR B 1 78 ? 5.781 -17.802 37.158 1.00 48.20 157 TYR B N 1
ATOM 1554 C CA . TYR B 1 78 ? 6.759 -18.136 36.121 1.00 52.59 157 TYR B CA 1
ATOM 1555 C C . TYR B 1 78 ? 7.950 -17.177 36.095 1.00 49.93 157 TYR B C 1
ATOM 1556 O O . TYR B 1 78 ? 9.084 -17.612 35.932 1.00 43.43 157 TYR B O 1
ATOM 1565 N N . ASP B 1 79 ? 7.710 -15.881 36.256 1.00 53.07 158 ASP B N 1
ATOM 1566 C CA . ASP B 1 79 ? 8.836 -14.941 36.330 1.00 53.10 158 ASP B CA 1
ATOM 1567 C C . ASP B 1 79 ? 9.730 -15.198 37.545 1.00 49.70 158 ASP B C 1
ATOM 1568 O O . ASP B 1 79 ? 10.942 -15.342 37.399 1.00 53.95 158 ASP B O 1
ATOM 1573 N N . ALA B 1 80 ? 9.118 -15.237 38.729 1.00 45.92 159 ALA B N 1
ATOM 1574 C CA . ALA B 1 80 ? 9.718 -15.778 39.956 1.00 39.51 159 ALA B CA 1
ATOM 1575 C C . ALA B 1 80 ? 10.628 -16.988 39.726 1.00 39.05 159 ALA B C 1
ATOM 1576 O O . ALA B 1 80 ? 11.755 -16.983 40.172 1.00 39.35 159 ALA B O 1
ATOM 1578 N N . ALA B 1 81 ? 10.124 -18.011 39.037 1.00 37.62 160 ALA B N 1
ATOM 1579 C CA . ALA B 1 81 ? 10.835 -19.272 38.802 1.00 39.85 160 ALA B CA 1
ATOM 1580 C C . ALA B 1 81 ? 11.999 -19.141 37.864 1.00 42.65 160 ALA B C 1
ATOM 1581 O O . ALA B 1 81 ? 12.857 -20.012 37.824 1.00 40.99 160 ALA B O 1
ATOM 1583 N N . THR B 1 82 ? 11.978 -18.068 37.079 1.00 51.33 161 THR B N 1
ATOM 1584 C CA . THR B 1 82 ? 13.007 -17.754 36.090 1.00 47.42 161 THR B CA 1
ATOM 1585 C C . THR B 1 82 ? 14.140 -17.031 36.804 1.00 47.77 161 THR B C 1
ATOM 1586 O O . THR B 1 82 ? 15.306 -17.346 36.646 1.00 44.78 161 THR B O 1
ATOM 1590 N N . LYS B 1 83 ? 13.752 -16.050 37.601 1.00 55.85 162 LYS B N 1
ATOM 1591 C CA . LYS B 1 83 ? 14.666 -15.339 38.447 1.00 57.66 162 LYS B CA 1
ATOM 1592 C C . LYS B 1 83 ? 15.336 -16.298 39.407 1.00 57.34 162 LYS B C 1
ATOM 1593 O O . LYS B 1 83 ? 16.518 -16.186 39.675 1.00 51.61 162 LYS B O 1
ATOM 1599 N N . LYS B 1 84 ? 14.580 -17.237 39.948 1.00 52.45 163 LYS B N 1
ATOM 1600 C CA . LYS B 1 84 ? 15.176 -18.212 40.839 1.00 53.94 163 LYS B CA 1
ATOM 1601 C C . LYS B 1 84 ? 16.203 -19.065 40.093 1.00 51.79 163 LYS B C 1
ATOM 1602 O O . LYS B 1 84 ? 17.210 -19.481 40.664 1.00 49.73 163 LYS B O 1
ATOM 1608 N N . LEU B 1 85 ? 15.961 -19.326 38.813 1.00 58.15 164 LEU B N 1
ATOM 1609 C CA . LEU B 1 85 ? 16.866 -20.187 38.064 1.00 57.32 164 LEU B CA 1
ATOM 1610 C C . LEU B 1 85 ? 18.089 -19.459 37.528 1.00 61.47 164 LEU B C 1
ATOM 1611 O O . LEU B 1 85 ? 19.033 -20.084 37.079 1.00 62.30 164 LEU B O 1
ATOM 1616 N N . THR B 1 86 ? 18.088 -18.137 37.560 1.00 81.98 165 THR B N 1
ATOM 1617 C CA . THR B 1 86 ? 19.284 -17.433 37.122 1.00 89.04 165 THR B CA 1
ATOM 1618 C C . THR B 1 86 ? 20.223 -17.207 38.302 1.00 83.76 165 THR B C 1
ATOM 1619 O O . THR B 1 86 ? 21.429 -17.349 38.175 1.00 78.13 165 THR B O 1
ATOM 1623 N N . GLN B 1 87 ? 19.659 -16.892 39.457 1.00 69.54 166 GLN B N 1
ATOM 1624 C CA . GLN B 1 87 ? 20.444 -16.788 40.676 1.00 70.68 166 GLN B CA 1
ATOM 1625 C C . GLN B 1 87 ? 21.099 -18.120 41.062 1.00 72.01 166 GLN B C 1
ATOM 1626 O O . GLN B 1 87 ? 22.163 -18.134 41.695 1.00 76.93 166 GLN B O 1
ATOM 1632 N N . ALA B 1 88 ? 20.475 -19.234 40.680 1.00 66.06 167 ALA B N 1
ATOM 1633 C CA . ALA B 1 88 ? 21.056 -20.551 40.933 1.00 62.93 167 ALA B CA 1
ATOM 1634 C C . ALA B 1 88 ? 22.323 -20.744 40.102 1.00 56.82 167 ALA B C 1
ATOM 1635 O O . ALA B 1 88 ? 23.313 -21.300 40.586 1.00 50.72 167 ALA B O 1
ATOM 1637 N N . GLN B 1 89 ? 22.271 -20.270 38.858 1.00 67.70 168 GLN B N 1
ATOM 1638 C CA . GLN B 1 89 ? 23.398 -20.307 37.917 1.00 73.31 168 GLN B CA 1
ATOM 1639 C C . GLN B 1 89 ? 24.510 -19.289 38.253 1.00 70.40 168 GLN B C 1
ATOM 1640 O O . GLN B 1 89 ? 25.689 -19.545 37.992 1.00 68.18 168 GLN B O 1
ATOM 1646 N N . ASN B 1 90 ? 24.112 -18.130 38.784 1.00 58.28 169 ASN B N 1
ATOM 1647 C CA . ASN B 1 90 ? 25.026 -17.071 39.198 1.00 59.21 169 ASN B CA 1
ATOM 1648 C C . ASN B 1 90 ? 25.860 -17.540 40.378 1.00 59.83 169 ASN B C 1
ATOM 1649 O O . ASN B 1 90 ? 27.044 -17.203 40.501 1.00 51.30 169 ASN B O 1
ATOM 1654 N N . LYS B 1 91 ? 25.224 -18.311 41.253 1.00 65.84 170 LYS B N 1
ATOM 1655 C CA . LYS B 1 91 ? 25.927 -18.941 42.349 1.00 64.72 170 LYS B CA 1
ATOM 1656 C C . LYS B 1 91 ? 26.921 -19.930 41.768 1.00 70.27 170 LYS B C 1
ATOM 1657 O O . LYS B 1 91 ? 28.121 -19.849 42.017 1.00 70.35 170 LYS B O 1
ATOM 1663 N N . LEU B 1 92 ? 26.394 -20.868 40.989 1.00 78.32 171 LEU B N 1
ATOM 1664 C CA . LEU B 1 92 ? 27.179 -21.902 40.323 1.00 81.97 171 LEU B CA 1
ATOM 1665 C C . LEU B 1 92 ? 28.540 -21.411 39.864 1.00 92.90 171 LEU B C 1
ATOM 1666 O O . LEU B 1 92 ? 29.540 -22.088 40.060 1.00 100.96 171 LEU B O 1
ATOM 1671 N N . GLN B 1 93 ? 28.565 -20.243 39.234 1.00 96.51 172 GLN B N 1
ATOM 1672 C CA . GLN B 1 93 ? 29.806 -19.632 38.782 1.00 100.37 172 GLN B CA 1
ATOM 1673 C C . GLN B 1 93 ? 30.946 -19.919 39.750 1.00 94.20 172 GLN B C 1
ATOM 1674 O O . GLN B 1 93 ? 32.028 -20.349 39.345 1.00 92.36 172 GLN B O 1
ATOM 1680 N N . ALA B 1 103 ? 30.068 -27.620 44.967 1.00 43.33 182 ALA B N 1
ATOM 1681 C CA . ALA B 1 103 ? 29.100 -27.600 43.885 1.00 49.50 182 ALA B CA 1
ATOM 1682 C C . ALA B 1 103 ? 27.897 -28.500 44.191 1.00 92.37 182 ALA B C 1
ATOM 1683 O O . ALA B 1 103 ? 27.627 -29.464 43.472 1.00 76.57 182 ALA B O 1
ATOM 1685 N N . GLN B 1 104 ? 27.199 -28.186 45.282 1.00 118.54 183 GLN B N 1
ATOM 1686 C CA . GLN B 1 104 ? 25.846 -28.692 45.544 1.00 118.45 183 GLN B CA 1
ATOM 1687 C C . GLN B 1 104 ? 24.876 -27.720 44.868 1.00 113.99 183 GLN B C 1
ATOM 1688 O O . GLN B 1 104 ? 23.649 -27.868 44.914 1.00 110.49 183 GLN B O 1
ATOM 1694 N N . ALA B 1 105 ? 25.484 -26.709 44.252 1.00 82.54 184 ALA B N 1
ATOM 1695 C CA . ALA B 1 105 ? 24.826 -25.720 43.419 1.00 76.18 184 ALA B CA 1
ATOM 1696 C C . ALA B 1 105 ? 24.424 -26.367 42.095 1.00 76.32 184 ALA B C 1
ATOM 1697 O O . ALA B 1 105 ? 23.728 -25.761 41.284 1.00 78.46 184 ALA B O 1
ATOM 1699 N N . GLU B 1 106 ? 24.895 -27.592 41.881 1.00 81.89 185 GLU B N 1
ATOM 1700 C CA . GLU B 1 106 ? 24.548 -28.382 40.719 1.00 80.62 185 GLU B CA 1
ATOM 1701 C C . GLU B 1 106 ? 23.168 -28.977 40.882 1.00 78.10 185 GLU B C 1
ATOM 1702 O O . GLU B 1 106 ? 22.466 -29.195 39.895 1.00 80.30 185 GLU B O 1
ATOM 1708 N N . ALA B 1 107 ? 22.793 -29.267 42.125 1.00 98.80 186 ALA B N 1
ATOM 1709 C CA . ALA B 1 107 ? 21.437 -29.704 42.443 1.00 91.38 186 ALA B CA 1
ATOM 1710 C C . ALA B 1 107 ? 20.485 -28.547 42.200 1.00 93.35 186 ALA B C 1
ATOM 1711 O O . ALA B 1 107 ? 19.580 -28.649 41.371 1.00 99.56 186 ALA B O 1
ATOM 1713 N N . ALA B 1 108 ? 20.720 -27.437 42.900 1.00 62.18 187 ALA B N 1
ATOM 1714 C CA . ALA B 1 108 ? 19.852 -26.271 42.826 1.00 56.30 187 ALA B CA 1
ATOM 1715 C C . ALA B 1 108 ? 19.569 -25.785 41.398 1.00 62.72 187 ALA B C 1
ATOM 1716 O O . ALA B 1 108 ? 18.436 -25.397 41.100 1.00 64.14 187 ALA B O 1
ATOM 1718 N N . VAL B 1 109 ? 20.588 -25.807 40.535 1.00 66.37 188 VAL B N 1
ATOM 1719 C CA . VAL B 1 109 ? 20.468 -25.316 39.154 1.00 64.30 188 VAL B CA 1
ATOM 1720 C C . VAL B 1 109 ? 19.704 -26.272 38.243 1.00 64.73 188 VAL B C 1
ATOM 1721 O O . VAL B 1 109 ? 19.033 -25.842 37.303 1.00 62.31 188 VAL B O 1
ATOM 1725 N N . GLU B 1 110 ? 19.807 -27.565 38.523 1.00 91.59 189 GLU B N 1
ATOM 1726 C CA . GLU B 1 110 ? 19.046 -28.553 37.775 1.00 101.76 189 GLU B CA 1
ATOM 1727 C C . GLU B 1 110 ? 17.618 -28.647 38.307 1.00 92.97 189 GLU B C 1
ATOM 1728 O O . GLU B 1 110 ? 16.715 -29.027 37.572 1.00 92.79 189 GLU B O 1
ATOM 1734 N N . GLN B 1 111 ? 17.418 -28.272 39.569 1.00 70.59 190 GLN B N 1
ATOM 1735 C CA . GLN B 1 111 ? 16.098 -28.318 40.181 1.00 79.66 190 GLN B CA 1
ATOM 1736 C C . GLN B 1 111 ? 15.291 -27.038 39.974 1.00 85.84 190 GLN B C 1
ATOM 1737 O O . GLN B 1 111 ? 14.057 -27.082 39.899 1.00 89.42 190 GLN B O 1
ATOM 1743 N N . ALA B 1 112 ? 15.979 -25.900 39.893 1.00 67.65 191 ALA B N 1
ATOM 1744 C CA . ALA B 1 112 ? 15.320 -24.645 39.526 1.00 61.22 191 ALA B CA 1
ATOM 1745 C C . ALA B 1 112 ? 14.883 -24.710 38.065 1.00 63.74 191 ALA B C 1
ATOM 1746 O O . ALA B 1 112 ? 13.775 -24.320 37.731 1.00 64.00 191 ALA B O 1
ATOM 1748 N N . GLY B 1 113 ? 15.767 -25.210 37.202 1.00 80.06 192 GLY B N 1
ATOM 1749 C CA . GLY B 1 113 ? 15.462 -25.442 35.798 1.00 70.84 192 GLY B CA 1
ATOM 1750 C C . GLY B 1 113 ? 14.142 -26.164 35.610 1.00 57.01 192 GLY B C 1
ATOM 1751 O O . GLY B 1 113 ? 13.330 -25.756 34.804 1.00 52.45 192 GLY B O 1
ATOM 1752 N N . LYS B 1 114 ? 13.921 -27.229 36.367 1.00 56.14 193 LYS B N 1
ATOM 1753 C CA . LYS B 1 114 ? 12.690 -28.012 36.266 1.00 65.02 193 LYS B CA 1
ATOM 1754 C C . LYS B 1 114 ? 11.469 -27.233 36.729 1.00 66.78 193 LYS B C 1
ATOM 1755 O O . LYS B 1 114 ? 10.507 -27.057 35.987 1.00 62.06 193 LYS B O 1
ATOM 1761 N N . GLU B 1 115 ? 11.526 -26.781 37.975 1.00 71.98 194 GLU B N 1
ATOM 1762 C CA . GLU B 1 115 ? 10.504 -25.925 38.553 1.00 67.88 194 GLU B CA 1
ATOM 1763 C C . GLU B 1 115 ? 10.095 -24.734 37.664 1.00 58.78 194 GLU B C 1
ATOM 1764 O O . GLU B 1 115 ? 8.973 -24.234 37.777 1.00 58.79 194 GLU B O 1
ATOM 1770 N N . ALA B 1 116 ? 10.997 -24.287 36.790 1.00 46.17 195 ALA B N 1
ATOM 1771 C CA . ALA B 1 116 ? 10.733 -23.152 35.891 1.00 53.30 195 ALA B CA 1
ATOM 1772 C C . ALA B 1 116 ? 9.994 -23.546 34.612 1.00 54.47 195 ALA B C 1
ATOM 1773 O O . ALA B 1 116 ? 9.165 -22.787 34.113 1.00 48.93 195 ALA B O 1
ATOM 1775 N N . THR B 1 117 ? 10.302 -24.718 34.068 1.00 78.64 196 THR B N 1
ATOM 1776 C CA . THR B 1 117 ? 9.587 -25.172 32.882 1.00 82.28 196 THR B CA 1
ATOM 1777 C C . THR B 1 117 ? 8.161 -25.570 33.274 1.00 74.66 196 THR B C 1
ATOM 1778 O O . THR B 1 117 ? 7.262 -25.585 32.437 1.00 78.46 196 THR B O 1
ATOM 1782 N N . GLU B 1 118 ? 7.955 -25.855 34.554 1.00 43.27 197 GLU B N 1
ATOM 1783 C CA . GLU B 1 118 ? 6.627 -26.220 35.043 1.00 43.11 197 GLU B CA 1
ATOM 1784 C C . GLU B 1 118 ? 5.766 -24.977 35.214 1.00 47.30 197 GLU B C 1
ATOM 1785 O O . GLU B 1 118 ? 4.554 -25.004 34.994 1.00 51.44 197 GLU B O 1
ATOM 1791 N N . ALA B 1 119 ? 6.392 -23.879 35.615 1.00 55.65 198 ALA B N 1
ATOM 1792 C CA . ALA B 1 119 ? 5.628 -22.661 35.790 1.00 50.72 198 ALA B CA 1
ATOM 1793 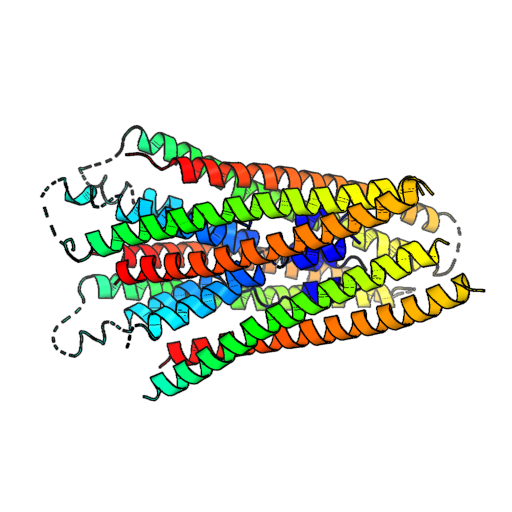C C . ALA B 1 119 ? 5.154 -22.262 34.387 1.00 54.69 198 ALA B C 1
ATOM 1794 O O . ALA B 1 119 ? 4.017 -21.841 34.210 1.00 61.10 198 ALA B O 1
ATOM 1796 N N . LYS B 1 120 ? 6.022 -22.452 33.397 1.00 45.45 199 LYS B N 1
ATOM 1797 C CA . LYS B 1 120 ? 5.709 -22.220 31.983 1.00 48.82 199 LYS B CA 1
ATOM 1798 C C . LYS B 1 120 ? 4.565 -23.100 31.448 1.00 52.17 199 LYS B C 1
ATOM 1799 O O . LYS B 1 120 ? 3.625 -22.596 30.848 1.00 36.99 199 LYS B O 1
ATOM 1805 N N . GLU B 1 121 ? 4.651 -24.415 31.656 1.00 77.26 200 GLU B N 1
ATOM 1806 C CA . GLU B 1 121 ? 3.549 -25.316 31.306 1.00 85.50 200 GLU B CA 1
ATOM 1807 C C . GLU B 1 121 ? 2.248 -24.800 31.890 1.00 79.99 200 GLU B C 1
ATOM 1808 O O . GLU B 1 121 ? 1.245 -24.679 31.188 1.00 80.23 200 GLU B O 1
ATOM 1814 N N . ALA B 1 122 ? 2.286 -24.494 33.184 1.00 69.00 201 ALA B N 1
ATOM 1815 C CA . ALA B 1 122 ? 1.122 -24.039 33.938 1.00 60.99 201 ALA B CA 1
ATOM 1816 C C . ALA B 1 122 ? 0.643 -22.631 33.589 1.00 55.16 201 ALA B C 1
ATOM 1817 O O . ALA B 1 122 ? -0.497 -22.300 33.854 1.00 53.76 201 ALA B O 1
ATOM 1819 N N . LEU B 1 123 ? 1.509 -21.807 33.015 1.00 52.05 202 LEU B N 1
ATOM 1820 C CA . LEU B 1 123 ? 1.141 -20.463 32.587 1.00 44.62 202 LEU B CA 1
ATOM 1821 C C . LEU B 1 123 ? 0.527 -20.550 31.197 1.00 53.19 202 LEU B C 1
ATOM 1822 O O . LEU B 1 123 ? -0.487 -19.903 30.894 1.00 60.25 202 LEU B O 1
ATOM 1827 N N . ASP B 1 124 ? 1.152 -21.373 30.357 1.00 55.01 203 ASP B N 1
ATOM 1828 C CA . ASP B 1 124 ? 0.699 -21.623 28.992 1.00 58.44 203 ASP B CA 1
ATOM 1829 C C . ASP B 1 124 ? -0.697 -22.223 28.936 1.00 59.48 203 ASP B C 1
ATOM 1830 O O . ASP B 1 124 ? -1.383 -22.091 27.940 1.00 66.72 203 ASP B O 1
ATOM 1835 N N . LYS B 1 125 ? -1.108 -22.892 30.002 1.00 68.37 204 LYS B N 1
ATOM 1836 C CA . LYS B 1 125 ? -2.439 -23.481 30.080 1.00 69.48 204 LYS B CA 1
ATOM 1837 C C . LYS B 1 125 ? -3.409 -22.557 30.813 1.00 62.53 204 LYS B C 1
ATOM 1838 O O . LYS B 1 125 ? -4.624 -22.696 30.688 1.00 65.97 204 LYS B O 1
ATOM 1844 N N . ALA B 1 126 ? -2.863 -21.603 31.564 1.00 50.62 205 ALA B N 1
ATOM 1845 C CA . ALA B 1 126 ? -3.677 -20.545 32.153 1.00 49.52 205 ALA B CA 1
ATOM 1846 C C . ALA B 1 126 ? -4.022 -19.475 31.134 1.00 52.51 205 ALA B C 1
ATOM 1847 O O . ALA B 1 126 ? -5.105 -18.900 31.222 1.00 54.77 205 ALA B O 1
ATOM 1849 N N . THR B 1 127 ? -3.124 -19.193 30.179 1.00 52.40 206 THR B N 1
ATOM 1850 C CA . THR B 1 127 ? -3.480 -18.245 29.112 1.00 55.68 206 THR B CA 1
ATOM 1851 C C . THR B 1 127 ? -4.566 -18.841 28.204 1.00 55.73 206 THR B C 1
ATOM 1852 O O . THR B 1 127 ? -5.500 -18.142 27.803 1.00 57.96 206 THR B O 1
ATOM 1856 N N . ASP B 1 128 ? -4.442 -20.134 27.902 1.00 45.68 207 ASP B N 1
ATOM 1857 C CA . ASP B 1 128 ? -5.457 -20.872 27.147 1.00 51.04 207 ASP B CA 1
ATOM 1858 C C . ASP B 1 128 ? -6.866 -20.785 27.749 1.00 50.93 207 ASP B C 1
ATOM 1859 O O . ASP B 1 128 ? -7.782 -20.317 27.092 1.00 46.40 207 ASP B O 1
ATOM 1864 N N . ALA B 1 129 ? -7.049 -21.221 28.987 1.00 60.88 208 ALA B N 1
ATOM 1865 C CA . ALA B 1 129 ? -8.357 -21.083 29.621 1.00 48.45 208 ALA B CA 1
ATOM 1866 C C . ALA B 1 129 ? -8.849 -19.623 29.706 1.00 47.58 208 ALA B C 1
ATOM 1867 O O . ALA B 1 129 ? -10.043 -19.389 29.781 1.00 57.73 208 ALA B O 1
ATOM 1869 N N . THR B 1 130 ? -7.944 -18.647 29.674 1.00 43.53 209 THR B N 1
ATOM 1870 C CA . THR B 1 130 ? -8.345 -17.228 29.698 1.00 44.53 209 THR B CA 1
ATOM 1871 C C . THR B 1 130 ? -8.998 -16.838 28.364 1.00 42.93 209 THR B C 1
ATOM 1872 O O . THR B 1 130 ? -10.035 -16.165 28.333 1.00 36.39 209 THR B O 1
ATOM 1876 N N . VAL B 1 131 ? -8.392 -17.295 27.271 1.00 38.87 210 VAL B N 1
ATOM 1877 C CA . VAL B 1 131 ? -8.929 -17.072 25.929 1.00 42.25 210 VAL B CA 1
ATOM 1878 C C . VAL B 1 131 ? -10.316 -17.710 25.725 1.00 38.82 210 VAL B C 1
ATOM 1879 O O . VAL B 1 131 ? -11.257 -17.059 25.292 1.00 39.45 210 VAL B O 1
ATOM 1883 N N . LYS B 1 132 ? -10.418 -18.984 26.052 1.00 44.72 211 LYS B N 1
ATOM 1884 C CA . LYS B 1 132 ? -11.670 -19.695 26.063 1.00 45.39 211 LYS B CA 1
ATOM 1885 C C . LYS B 1 132 ? -12.777 -18.980 26.891 1.00 46.61 211 LYS B C 1
ATOM 1886 O O . LYS B 1 132 ? -13.936 -18.881 26.467 1.00 44.42 211 LYS B O 1
ATOM 1892 N N . ALA B 1 133 ? -12.422 -18.480 28.069 1.00 37.04 212 ALA B N 1
ATOM 1893 C CA . ALA B 1 133 ? -13.339 -17.650 28.845 1.00 37.92 212 ALA B CA 1
ATOM 1894 C C . ALA B 1 133 ? -13.534 -16.220 28.291 1.00 38.04 212 ALA B C 1
ATOM 1895 O O . ALA B 1 133 ? -14.401 -15.498 28.762 1.00 46.19 212 ALA B O 1
ATOM 1897 N N . GLY B 1 134 ? -12.735 -15.811 27.304 1.00 49.81 213 GLY B N 1
ATOM 1898 C CA . GLY B 1 134 ? -12.952 -14.544 26.622 1.00 41.74 213 GLY B CA 1
ATOM 1899 C C . GLY B 1 134 ? -14.032 -14.688 25.556 1.00 44.11 213 GLY B C 1
ATOM 1900 O O . GLY B 1 134 ? -15.018 -13.946 25.501 1.00 41.54 213 GLY B O 1
ATOM 1901 N N . THR B 1 135 ? -13.819 -15.682 24.706 1.00 27.14 214 THR B N 1
ATOM 1902 C CA . THR B 1 135 ? -14.763 -16.101 23.705 1.00 32.75 214 THR B CA 1
ATOM 1903 C C . THR B 1 135 ? -16.191 -16.217 24.277 1.00 41.58 214 THR B C 1
ATOM 1904 O O . THR B 1 135 ? -17.145 -15.667 23.721 1.00 52.12 214 THR B O 1
ATOM 1908 N N . ASP B 1 136 ? -16.345 -16.941 25.367 1.00 39.67 215 ASP B N 1
ATOM 1909 C CA . ASP B 1 136 ? -17.651 -17.064 25.941 1.00 49.12 215 ASP B CA 1
ATOM 1910 C C . ASP B 1 136 ? -18.197 -15.697 26.314 1.00 42.64 215 ASP B C 1
ATOM 1911 O O . ASP B 1 136 ? -19.342 -15.352 25.956 1.00 36.83 215 ASP B O 1
ATOM 1916 N N . ALA B 1 137 ? -17.393 -14.918 27.035 1.00 35.90 216 ALA B N 1
ATOM 1917 C CA . ALA B 1 137 ? -17.856 -13.621 27.537 1.00 33.63 216 ALA B CA 1
ATOM 1918 C C . ALA B 1 137 ? -18.317 -12.640 26.442 1.00 37.62 216 ALA B C 1
ATOM 1919 O O . ALA B 1 137 ? -19.249 -11.867 26.653 1.00 44.97 216 ALA B O 1
ATOM 1921 N N . LYS B 1 138 ? -17.633 -12.653 25.302 1.00 34.67 217 LYS B N 1
ATOM 1922 C CA . LYS B 1 138 ? -17.973 -11.811 24.170 1.00 27.78 217 LYS B CA 1
ATOM 1923 C C . LYS B 1 138 ? -19.221 -12.302 23.451 1.00 30.78 217 LYS B C 1
ATOM 1924 O O . LYS B 1 138 ? -20.076 -11.522 23.097 1.00 31.94 217 LYS B O 1
ATOM 1930 N N . ALA B 1 139 ? -19.295 -13.602 23.210 1.00 26.91 218 ALA B N 1
ATOM 1931 C CA . ALA B 1 139 ? -20.469 -14.186 22.594 1.00 32.35 218 ALA B CA 1
ATOM 1932 C C . ALA B 1 139 ? -21.738 -13.774 23.366 1.00 33.79 218 ALA B C 1
ATOM 1933 O O . ALA B 1 139 ? -22.687 -13.254 22.768 1.00 34.57 218 ALA B O 1
ATOM 1935 N N . LYS B 1 140 ? -21.744 -13.985 24.683 1.00 36.71 219 LYS B N 1
ATOM 1936 C CA . LYS B 1 140 ? -22.900 -13.663 25.531 1.00 35.96 219 LYS B CA 1
ATOM 1937 C C . LYS B 1 140 ? -23.203 -12.174 25.481 1.00 37.88 219 LYS B C 1
ATOM 1938 O O . LYS B 1 140 ? -24.339 -11.769 25.318 1.00 48.59 219 LYS B O 1
ATOM 1944 N N . ALA B 1 141 ? -22.172 -11.363 25.627 1.00 34.95 220 ALA B N 1
ATOM 1945 C CA . ALA B 1 141 ? -22.264 -9.914 25.488 1.00 35.86 220 ALA B CA 1
ATOM 1946 C C . ALA B 1 141 ? -23.070 -9.462 24.249 1.00 38.82 220 ALA B C 1
ATOM 1947 O O . ALA B 1 141 ? -23.902 -8.567 24.342 1.00 36.86 220 ALA B O 1
ATOM 1949 N N . GLU B 1 142 ? -22.774 -10.086 23.105 1.00 38.61 221 GLU B N 1
ATOM 1950 C CA . GLU B 1 142 ? -23.352 -9.765 21.806 1.00 23.20 221 GLU B CA 1
ATOM 1951 C C . GLU B 1 142 ? -24.713 -10.416 21.595 1.00 32.52 221 GLU B C 1
ATOM 1952 O O . GLU B 1 142 ? -25.633 -9.806 21.043 1.00 34.31 221 GLU B O 1
ATOM 1958 N N . LYS B 1 143 ? -24.839 -11.655 22.052 1.00 49.16 222 LYS B N 1
ATOM 1959 C CA . LYS B 1 143 ? -26.136 -12.306 22.134 1.00 53.09 222 LYS B CA 1
ATOM 1960 C C . LYS B 1 143 ? -27.197 -11.478 22.894 1.00 56.20 222 LYS B C 1
ATOM 1961 O O . LYS B 1 143 ? -28.380 -11.509 22.538 1.00 68.58 222 LYS B O 1
ATOM 1967 N N . ALA B 1 144 ? -26.802 -10.755 23.936 1.00 44.42 223 ALA B N 1
ATOM 1968 C CA . ALA B 1 144 ? -27.746 -9.878 24.634 1.00 46.58 223 ALA B CA 1
ATOM 1969 C C . ALA B 1 144 ? -27.892 -8.525 23.924 1.00 53.54 223 ALA B C 1
ATOM 1970 O O . ALA B 1 144 ? -28.895 -7.820 24.071 1.00 56.16 223 ALA B O 1
ATOM 1972 N N . ASP B 1 145 ? -26.888 -8.173 23.138 1.00 57.03 224 ASP B N 1
ATOM 1973 C CA . ASP B 1 145 ? -26.915 -6.942 22.375 1.00 64.29 224 ASP B CA 1
ATOM 1974 C C . ASP B 1 145 ? -27.900 -7.118 21.224 1.00 67.11 224 ASP B C 1
ATOM 1975 O O . ASP B 1 145 ? -28.654 -6.207 20.878 1.00 62.91 224 ASP B O 1
ATOM 1980 N N . ASN B 1 146 ? -27.906 -8.321 20.659 1.00 54.17 225 ASN B N 1
ATOM 1981 C CA . ASN B 1 146 ? -28.720 -8.620 19.496 1.00 59.61 225 ASN B CA 1
ATOM 1982 C C . ASN B 1 146 ? -30.157 -8.997 19.817 1.00 63.98 225 ASN B C 1
ATOM 1983 O O . ASN B 1 146 ? -30.901 -9.432 18.943 1.00 73.16 225 ASN B O 1
ATOM 1988 N N . ILE B 1 147 ? -30.545 -8.811 21.072 1.00 63.80 226 ILE B N 1
ATOM 1989 C CA . ILE B 1 147 ? -31.924 -9.009 21.505 1.00 66.66 226 ILE B CA 1
ATOM 1990 C C . ILE B 1 147 ? -32.742 -7.733 21.296 1.00 70.34 226 ILE B C 1
ATOM 1991 O O . ILE B 1 147 ? -32.327 -6.646 21.705 1.00 66.55 226 ILE B O 1
ATOM 1996 N N . LEU B 1 148 ? -33.904 -7.869 20.664 1.00 87.09 227 LEU B N 1
ATOM 1997 C CA . LEU B 1 148 ? -34.709 -6.713 20.276 1.00 93.57 227 LEU B CA 1
ATOM 1998 C C . LEU B 1 148 ? -35.777 -6.357 21.309 1.00 100.55 227 LEU B C 1
ATOM 1999 O O . LEU B 1 148 ? -36.195 -5.201 21.408 1.00 101.79 227 LEU B O 1
ATOM 2004 N N . GLN C 1 5 ? 17.835 -6.473 15.761 1.00 108.60 84 GLN C N 1
ATOM 2005 C CA . GLN C 1 5 ? 16.702 -6.261 14.869 1.00 108.19 84 GLN C CA 1
ATOM 2006 C C . GLN C 1 5 ? 15.382 -6.314 15.631 1.00 107.64 84 GLN C C 1
ATOM 2007 O O . GLN C 1 5 ? 14.341 -5.904 15.118 1.00 103.59 84 GLN C O 1
ATOM 2013 N N . LEU C 1 6 ? 15.433 -6.822 16.858 1.00 91.93 85 LEU C N 1
ATOM 2014 C CA . LEU C 1 6 ? 14.242 -6.930 17.693 1.00 83.63 85 LEU C CA 1
ATOM 2015 C C . LEU C 1 6 ? 13.323 -5.728 17.499 1.00 86.53 85 LEU C C 1
ATOM 2016 O O . LEU C 1 6 ? 12.102 -5.874 17.427 1.00 88.63 85 LEU C O 1
ATOM 2021 N N . THR C 1 7 ? 13.917 -4.542 17.415 1.00 83.86 86 THR C N 1
ATOM 2022 C CA . THR C 1 7 ? 13.153 -3.315 17.228 1.00 81.80 86 THR C CA 1
ATOM 2023 C C . THR C 1 7 ? 12.235 -3.416 16.015 1.00 77.50 86 THR C C 1
ATOM 2024 O O . THR C 1 7 ? 11.012 -3.379 16.145 1.00 69.03 86 THR C O 1
ATOM 2028 N N . LEU C 1 8 ? 12.834 -3.544 14.835 1.00 79.60 87 LEU C N 1
ATOM 2029 C CA . LEU C 1 8 ? 12.072 -3.653 13.597 1.00 73.36 87 LEU C CA 1
ATOM 2030 C C . LEU C 1 8 ? 10.907 -4.625 13.752 1.00 66.94 87 LEU C C 1
ATOM 2031 O O . LEU C 1 8 ? 9.835 -4.420 13.183 1.00 67.41 87 LEU C O 1
ATOM 2036 N N . LEU C 1 9 ? 11.125 -5.683 14.526 1.00 51.13 88 LEU C N 1
ATOM 2037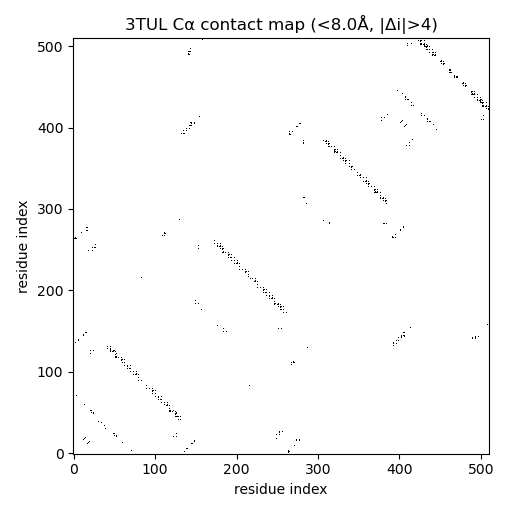 C CA . LEU C 1 9 ? 10.085 -6.696 14.762 1.00 47.77 88 LEU C CA 1
ATOM 2038 C C . LEU C 1 9 ? 8.789 -6.207 15.438 1.00 50.06 88 LEU C C 1
ATOM 2039 O O . LEU C 1 9 ? 7.676 -6.536 14.999 1.00 48.16 88 LEU C O 1
ATOM 2044 N N . LEU C 1 10 ? 8.944 -5.459 16.526 1.00 45.80 89 LEU C N 1
ATOM 2045 C CA . LEU C 1 10 ? 7.809 -4.874 17.220 1.00 48.29 89 LEU C CA 1
ATOM 2046 C C . LEU C 1 10 ? 7.071 -3.867 16.346 1.00 56.10 89 LEU C C 1
ATOM 2047 O O . LEU C 1 10 ? 5.856 -3.724 16.459 1.00 58.02 89 LEU C O 1
ATOM 2052 N N . GLY C 1 11 ? 7.797 -3.171 15.477 1.00 57.75 90 GLY C N 1
ATOM 2053 C CA . GLY C 1 11 ? 7.171 -2.241 14.558 1.00 58.40 90 GLY C CA 1
ATOM 2054 C C . GLY C 1 11 ? 6.150 -2.930 13.658 1.00 58.97 90 GLY C C 1
ATOM 2055 O O . GLY C 1 11 ? 4.974 -2.519 13.579 1.00 50.92 90 GLY C O 1
ATOM 2056 N N . LYS C 1 12 ? 6.611 -3.989 12.989 1.00 67.98 91 LYS C N 1
ATOM 2057 C CA . LYS C 1 12 ? 5.827 -4.734 12.013 1.00 63.56 91 LYS C CA 1
ATOM 2058 C C . LYS C 1 12 ? 4.491 -5.159 12.585 1.00 62.04 91 LYS C C 1
ATOM 2059 O O . LYS C 1 12 ? 3.477 -5.177 11.884 1.00 63.91 91 LYS C O 1
ATOM 2065 N N . LEU C 1 13 ? 4.515 -5.529 13.862 1.00 53.46 92 LEU C N 1
ATOM 2066 C CA . LEU C 1 13 ? 3.354 -6.053 14.544 1.00 50.27 92 LEU C CA 1
ATOM 2067 C C . LEU C 1 13 ? 2.356 -4.956 14.802 1.00 59.25 92 LEU C C 1
ATOM 2068 O O . LEU C 1 13 ? 1.158 -5.163 14.661 1.00 70.17 92 LEU C O 1
ATOM 2081 N N . THR C 1 15 ? 1.870 -2.510 13.094 1.00 70.75 94 THR C N 1
ATOM 2082 C CA . THR C 1 15 ? 1.205 -2.221 11.844 1.00 73.35 94 THR C CA 1
ATOM 2083 C C . THR C 1 15 ? -0.175 -2.831 12.020 1.00 72.16 94 THR C C 1
ATOM 2084 O O . THR C 1 15 ? -1.194 -2.191 11.765 1.00 81.04 94 THR C O 1
ATOM 2088 N N . LEU C 1 16 ? -0.193 -4.070 12.503 1.00 52.76 95 LEU C N 1
ATOM 2089 C CA . LEU C 1 16 ? -1.401 -4.889 12.495 1.00 48.80 95 LEU C CA 1
ATOM 2090 C C . LEU C 1 16 ? -2.500 -4.379 13.406 1.00 44.61 95 LEU C C 1
ATOM 2091 O O . LEU C 1 16 ? -3.565 -4.970 13.460 1.00 46.18 95 LEU C O 1
ATOM 2096 N N . LEU C 1 17 ? -2.236 -3.292 14.122 1.00 59.17 96 LEU C N 1
ATOM 2097 C CA . LEU C 1 17 ? -3.122 -2.826 15.187 1.00 59.90 96 LEU C CA 1
ATOM 2098 C C . LEU C 1 17 ? -3.633 -1.415 14.950 1.00 65.20 96 LEU C C 1
ATOM 2099 O O . LEU C 1 17 ? -4.224 -0.804 15.850 1.00 65.82 96 LEU C O 1
ATOM 2104 N N . GLY C 1 18 ? -3.392 -0.898 13.748 1.00 52.61 97 GLY C N 1
ATOM 2105 C CA . GLY C 1 18 ? -3.711 0.479 13.431 1.00 52.16 97 GLY C CA 1
ATOM 2106 C C . GLY C 1 18 ? -5.201 0.772 13.335 1.00 58.01 97 GLY C C 1
ATOM 2107 O O . GLY C 1 18 ? -5.683 1.765 13.900 1.00 59.74 97 GLY C O 1
ATOM 2108 N N . ASP C 1 19 ? -5.940 -0.090 12.638 1.00 70.61 98 ASP C N 1
ATOM 2109 C CA . ASP C 1 19 ? -7.300 0.270 12.222 1.00 85.88 98 ASP C CA 1
ATOM 2110 C C . ASP C 1 19 ? -8.399 -0.259 13.137 1.00 87.64 98 ASP C C 1
ATOM 2111 O O . ASP C 1 19 ? -9.526 -0.479 12.700 1.00 87.03 98 ASP C O 1
ATOM 2116 N N . VAL C 1 20 ? -8.062 -0.436 14.407 1.00 73.87 99 VAL C N 1
ATOM 2117 C CA . VAL C 1 20 ? -8.984 -0.982 15.393 1.00 72.83 99 VAL C CA 1
ATOM 2118 C C . VAL C 1 20 ? -10.264 -0.144 15.482 1.00 63.19 99 VAL C C 1
ATOM 2119 O O . VAL C 1 20 ? -11.344 -0.638 15.183 1.00 58.07 99 VAL C O 1
ATOM 2123 N N . SER C 1 21 ? -10.141 1.116 15.887 1.00 55.68 100 SER C N 1
ATOM 2124 C CA . SER C 1 21 ? -11.307 1.986 16.036 1.00 54.86 100 SER C CA 1
ATOM 2125 C C . SER C 1 21 ? -12.226 2.001 14.809 1.00 53.95 100 SER C C 1
ATOM 2126 O O . SER C 1 21 ? -13.452 1.929 14.954 1.00 42.40 100 SER C O 1
ATOM 2129 N N . LEU C 1 22 ? -11.624 2.110 13.615 1.00 67.84 101 LEU C N 1
ATOM 2130 C CA . LEU C 1 22 ? -12.355 2.169 12.337 1.00 68.59 101 LEU C CA 1
ATOM 2131 C C . LEU C 1 22 ? -13.135 0.914 11.986 1.00 60.59 101 LEU C C 1
ATOM 2132 O O . LEU C 1 22 ? -14.323 0.976 11.737 1.00 42.91 101 LEU C O 1
ATOM 2137 N N . SER C 1 23 ? -12.457 -0.222 11.920 1.00 60.19 102 SER C N 1
ATOM 2138 C CA . SER C 1 23 ? -13.119 -1.460 11.522 1.00 63.69 102 SER C CA 1
ATOM 2139 C C . SER C 1 23 ? -14.170 -1.899 12.543 1.00 61.60 102 SER C C 1
ATOM 2140 O O . SER C 1 23 ? -15.147 -2.571 12.188 1.00 53.28 102 SER C O 1
ATOM 2143 N N . GLN C 1 24 ? -13.961 -1.523 13.805 1.00 72.00 103 GLN C N 1
ATOM 2144 C CA . GLN C 1 24 ? -14.989 -1.672 14.840 1.00 71.43 103 GLN C CA 1
ATOM 2145 C C . GLN C 1 24 ? -16.273 -0.956 14.413 1.00 68.01 103 GLN C C 1
ATOM 2146 O O . GLN C 1 24 ? -17.308 -1.599 14.246 1.00 75.51 103 GLN C O 1
ATOM 2152 N N . LEU C 1 25 ? -16.199 0.364 14.231 1.00 54.38 104 LEU C N 1
ATOM 2153 C CA . LEU C 1 25 ? -17.330 1.153 13.714 1.00 54.86 104 LEU C CA 1
ATOM 2154 C C . LEU C 1 25 ? -17.976 0.568 12.433 1.00 58.20 104 LEU C C 1
ATOM 2155 O O . LEU C 1 25 ? -19.183 0.324 12.390 1.00 54.91 104 LEU C O 1
ATOM 2160 N N . GLU C 1 26 ? -17.155 0.368 11.400 1.00 63.64 105 GLU C N 1
ATOM 2161 C CA . GLU C 1 26 ? -17.570 -0.254 10.150 1.00 64.84 105 GLU C CA 1
ATOM 2162 C C . GLU C 1 26 ? -18.358 -1.552 10.362 1.00 67.22 105 GLU C C 1
ATOM 2163 O O . GLU C 1 26 ? -19.327 -1.828 9.636 1.00 69.76 105 GLU C O 1
ATOM 2169 N N . SER C 1 27 ? -17.942 -2.333 11.359 1.00 48.17 106 SER C N 1
ATOM 2170 C CA . SER C 1 27 ? -18.525 -3.655 11.640 1.00 45.62 106 SER C CA 1
ATOM 2171 C C . SER C 1 27 ? -19.901 -3.619 12.333 1.00 53.11 106 SER C C 1
ATOM 2172 O O . SER C 1 27 ? -20.741 -4.509 12.125 1.00 47.82 106 SER C O 1
ATOM 2175 N N . ARG C 1 28 ? -20.123 -2.603 13.163 1.00 63.39 107 ARG C N 1
ATOM 2176 C CA . ARG C 1 28 ? -21.427 -2.416 13.783 1.00 62.56 107 ARG C CA 1
ATOM 2177 C C . ARG C 1 28 ? -22.423 -1.858 12.765 1.00 70.71 107 ARG C C 1
ATOM 2178 O O . ARG C 1 28 ? -23.623 -2.124 12.852 1.00 76.50 107 ARG C O 1
ATOM 2186 N N . LEU C 1 29 ? -21.924 -1.105 11.785 1.00 63.18 108 LEU C N 1
ATOM 2187 C CA . LEU C 1 29 ? -22.776 -0.637 10.699 1.00 63.18 108 LEU C CA 1
ATOM 2188 C C . LEU C 1 29 ? -23.232 -1.820 9.864 1.00 63.60 108 LEU C C 1
ATOM 2189 O O . LEU C 1 29 ? -24.422 -1.967 9.593 1.00 68.34 108 LEU C O 1
ATOM 2194 N N . ALA C 1 30 ? -22.289 -2.676 9.478 1.00 48.81 109 ALA C N 1
ATOM 2195 C CA . ALA C 1 30 ? -22.643 -3.894 8.753 1.00 52.14 109 ALA C CA 1
ATOM 2196 C C . ALA C 1 30 ? -23.695 -4.720 9.516 1.00 64.10 109 ALA C C 1
ATOM 2197 O O . ALA C 1 30 ? -24.609 -5.297 8.918 1.00 72.27 109 ALA C O 1
ATOM 2199 N N . VAL C 1 31 ? -23.557 -4.752 10.840 1.00 62.29 110 VAL C N 1
ATOM 2200 C CA . VAL C 1 31 ? -24.391 -5.566 11.724 1.00 61.45 110 VAL C CA 1
ATOM 2201 C C . VAL C 1 31 ? -25.773 -4.968 11.967 1.00 64.52 110 VAL C C 1
ATOM 2202 O O . VAL C 1 31 ? -26.750 -5.699 12.099 1.00 67.91 110 VAL C O 1
ATOM 2206 N N . TRP C 1 32 ? -25.847 -3.643 12.040 1.00 68.57 111 TRP C N 1
ATOM 2207 C CA . TRP C 1 32 ? -27.127 -2.963 12.202 1.00 70.72 111 TRP C CA 1
ATOM 2208 C C . TRP C 1 32 ? -27.899 -3.017 10.898 1.00 77.04 111 TRP C C 1
ATOM 2209 O O . TRP C 1 32 ? -29.128 -3.037 10.891 1.00 79.61 111 TRP C O 1
ATOM 2220 N N . GLN C 1 33 ? -27.163 -3.012 9.792 1.00 82.73 112 GLN C N 1
ATOM 2221 C CA . GLN C 1 33 ? -27.762 -3.231 8.488 1.00 77.63 112 GLN C CA 1
ATOM 2222 C C . GLN C 1 33 ? -28.310 -4.650 8.440 1.00 70.87 112 GLN C C 1
ATOM 2223 O O . GLN C 1 33 ? -29.489 -4.856 8.157 1.00 67.51 112 GLN C O 1
ATOM 2229 N N . ALA C 1 34 ? -27.455 -5.619 8.749 1.00 66.70 113 ALA C N 1
ATOM 2230 C CA . ALA C 1 34 ? -27.838 -7.024 8.664 1.00 66.71 113 ALA C CA 1
ATOM 2231 C C . ALA C 1 34 ? -29.167 -7.297 9.381 1.00 77.11 113 ALA C C 1
ATOM 2232 O O . ALA C 1 34 ? -29.969 -8.118 8.921 1.00 76.98 113 ALA C O 1
ATOM 2242 N N . ILE C 1 36 ? -31.535 -4.879 9.986 1.00 85.74 115 ILE C N 1
ATOM 2243 C CA . ILE C 1 36 ? -32.592 -4.038 9.405 1.00 82.95 115 ILE C CA 1
ATOM 2244 C C . ILE C 1 36 ? -33.257 -4.770 8.256 1.00 80.88 115 ILE C C 1
ATOM 2245 O O . ILE C 1 36 ? -34.485 -4.806 8.163 1.00 79.53 115 ILE C O 1
ATOM 2250 N N . GLU C 1 37 ? -32.427 -5.352 7.392 1.00 74.20 116 GLU C N 1
ATOM 2251 C CA . GLU C 1 37 ? -32.884 -6.175 6.280 1.00 74.34 116 GLU C CA 1
ATOM 2252 C C . GLU C 1 37 ? -33.629 -7.394 6.813 1.00 72.96 116 GLU C C 1
ATOM 2253 O O . GLU C 1 37 ? -34.576 -7.900 6.193 1.00 66.31 116 GLU C O 1
ATOM 2259 N N . SER C 1 38 ? -33.168 -7.863 7.968 1.00 84.31 117 SER C N 1
ATOM 2260 C CA . SER C 1 38 ? -33.775 -8.983 8.674 1.00 82.89 117 SER C CA 1
ATOM 2261 C C . SER C 1 38 ? -35.274 -8.731 8.772 1.00 86.66 117 SER C C 1
ATOM 2262 O O . SER C 1 38 ? -36.089 -9.633 8.560 1.00 84.25 117 SER C O 1
ATOM 2265 N N . GLN C 1 39 ? -35.623 -7.482 9.065 1.00 92.03 118 GLN C N 1
ATOM 2266 C CA . GLN C 1 39 ? -37.000 -7.105 9.344 1.00 97.02 118 GLN C CA 1
ATOM 2267 C C . GLN C 1 39 ? -37.690 -6.346 8.201 1.00 104.96 118 GLN C C 1
ATOM 2268 O O . GLN C 1 39 ? -38.851 -5.941 8.330 1.00 107.83 118 GLN C O 1
ATOM 2274 N N . LYS C 1 40 ? -36.981 -6.147 7.093 1.00 105.35 119 LYS C N 1
ATOM 2275 C CA . LYS C 1 40 ? -37.631 -5.712 5.866 1.00 107.88 119 LYS C CA 1
ATOM 2276 C C . LYS C 1 40 ? -38.546 -6.856 5.438 1.00 114.70 119 LYS C C 1
ATOM 2277 O O . LYS C 1 40 ? -39.649 -6.637 4.933 1.00 121.68 119 LYS C O 1
ATOM 2283 N N . GLU C 1 41 ? -38.076 -8.081 5.664 1.00 99.51 120 GLU C N 1
ATOM 2284 C CA . GLU C 1 41 ? -38.815 -9.285 5.302 1.00 104.78 120 GLU C CA 1
ATOM 2285 C C . GLU C 1 41 ? -39.792 -9.718 6.400 1.00 106.11 120 GLU C C 1
ATOM 2286 O O . GLU C 1 41 ? -40.693 -10.519 6.159 1.00 109.27 120 GLU C O 1
ATOM 2300 N N . GLY C 1 43 ? -41.714 -7.625 7.710 1.00 101.93 122 GLY C N 1
ATOM 2301 C CA . GLY C 1 43 ? -42.716 -6.581 7.653 1.00 104.70 122 GLY C CA 1
ATOM 2302 C C . GLY C 1 43 ? -42.432 -5.515 8.692 1.00 106.23 122 GLY C C 1
ATOM 2303 O O . GLY C 1 43 ? -43.250 -4.628 8.919 1.00 109.00 122 GLY C O 1
ATOM 2304 N N . VAL C 1 46 ? -37.140 -0.827 15.545 1.00 118.57 125 VAL C N 1
ATOM 2305 C CA . VAL C 1 46 ? -37.150 0.511 16.126 1.00 118.49 125 VAL C CA 1
ATOM 2306 C C . VAL C 1 46 ? -36.636 1.547 15.132 1.00 118.44 125 VAL C C 1
ATOM 2307 O O . VAL C 1 46 ? -35.591 2.162 15.346 1.00 118.39 125 VAL C O 1
ATOM 2311 N N . SER C 1 47 ? -37.377 1.736 14.045 1.00 102.61 126 SER C N 1
ATOM 2312 C CA . SER C 1 47 ? -37.000 2.701 13.019 1.00 102.56 126 SER C CA 1
ATOM 2313 C C . SER C 1 47 ? -37.364 4.121 13.439 1.00 102.47 126 SER C C 1
ATOM 2314 O O . SER C 1 47 ? -37.591 4.391 14.619 1.00 102.45 126 SER C O 1
ATOM 2317 N N . LYS C 1 48 ? -37.419 5.025 12.466 1.00 101.53 127 LYS C N 1
ATOM 2318 C CA . LYS C 1 48 ? -37.758 6.417 12.733 1.00 100.71 127 LYS C CA 1
ATOM 2319 C C . LYS C 1 48 ? -36.653 7.289 13.321 1.00 98.27 127 LYS C C 1
ATOM 2320 O O . LYS C 1 48 ? -35.976 8.020 12.598 1.00 97.22 127 LYS C O 1
ATOM 2326 N N . GLU C 1 49 ? -36.476 7.206 14.635 1.00 113.75 128 GLU C N 1
ATOM 2327 C CA . GLU C 1 49 ? -35.456 7.989 15.322 1.00 113.22 128 GLU C CA 1
ATOM 2328 C C . GLU C 1 49 ? -34.165 7.176 15.294 1.00 109.93 128 GLU C C 1
ATOM 2329 O O . GLU C 1 49 ? -33.174 7.546 15.923 1.00 94.23 128 GLU C O 1
ATOM 2335 N N . PHE C 1 50 ? -34.185 6.068 14.561 1.00 97.69 129 PHE C N 1
ATOM 2336 C CA . PHE C 1 50 ? -33.017 5.203 14.449 1.00 86.34 129 PHE C CA 1
ATOM 2337 C C . PHE C 1 50 ? -32.346 5.355 13.088 1.00 90.75 129 PHE C C 1
ATOM 2338 O O . PHE C 1 50 ? -31.139 5.156 12.954 1.00 92.68 129 PHE C O 1
ATOM 2346 N N . GLN C 1 51 ? -33.138 5.708 12.080 1.00 82.25 130 GLN C N 1
ATOM 2347 C CA . GLN C 1 51 ? -32.620 5.888 10.720 1.00 82.73 130 GLN C CA 1
ATOM 2348 C C . GLN C 1 51 ? -31.807 7.184 10.609 1.00 84.09 130 GLN C C 1
ATOM 2349 O O . GLN C 1 51 ? -30.892 7.284 9.785 1.00 83.59 130 GLN C O 1
ATOM 2355 N N . THR C 1 52 ? -32.161 8.173 11.434 1.00 99.42 131 THR C N 1
ATOM 2356 C CA . THR C 1 52 ? -31.396 9.416 11.541 1.00 95.72 131 THR C CA 1
ATOM 2357 C C . THR C 1 52 ? -30.094 9.085 12.250 1.00 85.55 131 THR C C 1
ATOM 2358 O O . THR C 1 52 ? -29.008 9.466 11.804 1.00 77.33 131 THR C O 1
ATOM 2362 N N . ALA C 1 53 ? -30.225 8.350 13.351 1.00 79.20 132 ALA C N 1
ATOM 2363 C CA . ALA C 1 53 ? -29.084 7.830 14.093 1.00 74.71 132 ALA C CA 1
ATOM 2364 C C . ALA C 1 53 ? -28.102 7.125 13.169 1.00 78.30 132 ALA C C 1
ATOM 2365 O O . ALA C 1 53 ? -26.948 7.539 13.036 1.00 79.89 132 ALA C O 1
ATOM 2367 N N . LEU C 1 54 ? -28.578 6.061 12.530 1.00 83.75 133 LEU C N 1
ATOM 2368 C CA . LEU C 1 54 ? -27.740 5.224 11.675 1.00 81.15 133 LEU C CA 1
ATOM 2369 C C . LEU C 1 54 ? -27.076 5.978 10.521 1.00 81.46 133 LEU C C 1
ATOM 2370 O O . LEU C 1 54 ? -25.901 5.751 10.223 1.00 78.44 133 LEU C O 1
ATOM 2375 N N . GLY C 1 55 ? -27.819 6.867 9.873 1.00 59.32 134 GLY C N 1
ATOM 2376 C CA . GLY C 1 55 ? -27.282 7.611 8.749 1.00 58.37 134 GLY C CA 1
ATOM 2377 C C . GLY C 1 55 ? -26.096 8.493 9.103 1.00 57.05 134 GLY C C 1
ATOM 2378 O O . GLY C 1 55 ? -25.017 8.365 8.517 1.00 50.34 134 GLY C O 1
ATOM 2379 N N . GLU C 1 56 ? -26.297 9.390 10.066 1.00 82.46 135 GLU C N 1
ATOM 2380 C CA . GLU C 1 56 ? -25.255 10.353 10.416 1.00 86.69 135 GLU C CA 1
ATOM 2381 C C . GLU C 1 56 ? -24.072 9.706 11.140 1.00 83.84 135 GLU C C 1
ATOM 2382 O O . GLU C 1 56 ? -23.026 10.330 11.316 1.00 82.14 135 GLU C O 1
ATOM 2388 N N . ALA C 1 57 ? -24.241 8.446 11.536 1.00 86.87 136 ALA C N 1
ATOM 2389 C CA . ALA C 1 57 ? -23.114 7.627 11.966 1.00 72.30 136 ALA C CA 1
ATOM 2390 C C . ALA C 1 57 ? -22.276 7.226 10.744 1.00 75.25 136 ALA C C 1
ATOM 2391 O O . ALA C 1 57 ? -21.045 7.239 10.794 1.00 70.47 136 ALA C O 1
ATOM 2393 N N . GLN C 1 58 ? -22.947 6.887 9.645 1.00 74.21 137 GLN C N 1
ATOM 2394 C CA . GLN C 1 58 ? -22.256 6.512 8.416 1.00 75.36 137 GLN C CA 1
ATOM 2395 C C . GLN C 1 58 ? -21.546 7.690 7.749 1.00 74.23 137 GLN C C 1
ATOM 2396 O O . GLN C 1 58 ? -20.450 7.534 7.212 1.00 73.32 137 GLN C O 1
ATOM 2402 N N . GLU C 1 59 ? -22.170 8.863 7.781 1.00 78.45 138 GLU C N 1
ATOM 2403 C CA . GLU C 1 59 ? -21.475 10.088 7.400 1.00 79.18 138 GLU C CA 1
ATOM 2404 C C . GLU C 1 59 ? -20.229 10.239 8.259 1.00 73.98 138 GLU C C 1
ATOM 2405 O O . GLU C 1 59 ? -19.121 10.276 7.735 1.00 75.04 138 GLU C O 1
ATOM 2411 N N . ALA C 1 60 ? -20.429 10.319 9.576 1.00 41.23 139 ALA C N 1
ATOM 2412 C CA . ALA C 1 60 ? -19.339 10.457 10.546 1.00 48.86 139 ALA C CA 1
ATOM 2413 C C . ALA C 1 60 ? -18.183 9.448 10.354 1.00 48.00 139 ALA C C 1
ATOM 2414 O O . ALA C 1 60 ? -16.998 9.817 10.376 1.00 44.41 139 ALA C O 1
ATOM 2416 N N . THR C 1 61 ? -18.544 8.184 10.172 1.00 50.44 140 THR C N 1
ATOM 2417 C CA . THR C 1 61 ? -17.581 7.112 9.982 1.00 48.53 140 THR C CA 1
ATOM 2418 C C . THR C 1 61 ? -16.787 7.242 8.687 1.00 48.21 140 THR C C 1
ATOM 2419 O O . THR C 1 61 ? -15.588 6.978 8.672 1.00 43.16 140 THR C O 1
ATOM 2423 N N . ASP C 1 62 ? -17.464 7.637 7.610 1.00 55.54 141 ASP C N 1
ATOM 2424 C CA . ASP C 1 62 ? -16.820 7.917 6.324 1.00 55.44 141 ASP C CA 1
ATOM 2425 C C . ASP C 1 62 ? -15.820 9.054 6.438 1.00 55.16 141 ASP C C 1
ATOM 2426 O O . ASP C 1 62 ? -14.694 8.946 5.965 1.00 57.86 141 ASP C O 1
ATOM 2431 N N . LEU C 1 63 ? -16.258 10.148 7.051 1.00 67.91 142 LEU C N 1
ATOM 2432 C CA . LEU C 1 63 ? -15.411 11.307 7.315 1.00 63.62 142 LEU C CA 1
ATOM 2433 C C . LEU C 1 63 ? -14.139 10.907 8.060 1.00 56.20 142 LEU C C 1
ATOM 2434 O O . LEU C 1 63 ? -13.040 11.395 7.754 1.00 48.24 142 LEU C O 1
ATOM 2439 N N . TYR C 1 64 ? -14.311 10.018 9.035 1.00 62.15 143 TYR C N 1
ATOM 2440 C CA . TYR C 1 64 ? -13.230 9.552 9.883 1.00 65.33 143 TYR C CA 1
ATOM 2441 C C . TYR C 1 64 ? -12.370 8.579 9.082 1.00 65.93 143 TYR C C 1
ATOM 2442 O O . TYR C 1 64 ? -11.133 8.561 9.211 1.00 57.70 143 TYR C O 1
ATOM 2451 N N . GLU C 1 65 ? -13.031 7.797 8.232 1.00 60.79 144 GLU C N 1
ATOM 2452 C CA . GLU C 1 65 ? -12.335 6.940 7.273 1.00 63.98 144 GLU C CA 1
ATOM 2453 C C . GLU C 1 65 ? -11.691 7.762 6.164 1.00 67.61 144 GLU C C 1
ATOM 2454 O O . GLU C 1 65 ? -10.851 7.262 5.427 1.00 77.78 144 GLU C O 1
ATOM 2460 N N . ALA C 1 66 ? -12.093 9.018 6.047 1.00 63.29 145 ALA C N 1
ATOM 2461 C CA . ALA C 1 66 ? -11.445 9.942 5.133 1.00 65.27 145 ALA C CA 1
ATOM 2462 C C . ALA C 1 66 ? -10.137 10.454 5.741 1.00 62.37 145 ALA C C 1
ATOM 2463 O O . ALA C 1 66 ? -9.056 10.300 5.163 1.00 47.93 145 ALA C O 1
ATOM 2465 N N . SER C 1 67 ? -10.252 11.057 6.916 1.00 52.55 146 SER C N 1
ATOM 2466 C CA . SER C 1 67 ? -9.121 11.644 7.640 1.00 50.36 146 SER C CA 1
ATOM 2467 C C . SER C 1 67 ? -7.964 10.674 7.951 1.00 48.88 146 SER C C 1
ATOM 2468 O O . SER C 1 67 ? -6.810 11.093 8.072 1.00 61.74 146 SER C O 1
ATOM 2471 N N . ILE C 1 68 ? -8.278 9.392 8.106 1.00 51.21 147 ILE C N 1
ATOM 2472 C CA . ILE C 1 68 ? -7.246 8.386 8.315 1.00 52.35 147 ILE C CA 1
ATOM 2473 C C . ILE C 1 68 ? -6.410 8.242 7.047 1.00 52.82 147 ILE C C 1
ATOM 2474 O O . ILE C 1 68 ? -5.251 7.861 7.090 1.00 56.92 147 ILE C O 1
ATOM 2479 N N . LYS C 1 69 ? -7.004 8.545 5.905 1.00 62.34 148 LYS C N 1
ATOM 2480 C CA . LYS C 1 69 ? -6.267 8.467 4.663 1.00 64.91 148 LYS C CA 1
ATOM 2481 C C . LYS C 1 69 ? -5.368 9.681 4.604 1.00 65.07 148 LYS C C 1
ATOM 2482 O O . LYS C 1 69 ? -4.152 9.558 4.421 1.00 69.32 148 LYS C O 1
ATOM 2488 N N . LYS C 1 70 ? -5.980 10.853 4.759 1.00 49.74 149 LYS C N 1
ATOM 2489 C CA . LYS C 1 70 ? -5.261 12.127 4.825 1.00 55.38 149 LYS C CA 1
ATOM 2490 C C . LYS C 1 70 ? -4.009 12.066 5.729 1.00 59.71 149 LYS C C 1
ATOM 2491 O O . LYS C 1 70 ? -2.963 12.636 5.428 1.00 38.19 149 LYS C O 1
ATOM 2497 N N . THR C 1 71 ? -4.142 11.356 6.840 1.00 64.93 150 THR C N 1
ATOM 2498 C CA . THR C 1 71 ? -3.074 11.212 7.807 1.00 45.22 150 THR C CA 1
ATOM 2499 C C . THR C 1 71 ? -2.004 10.259 7.270 1.00 48.21 150 THR C C 1
ATOM 2500 O O . THR C 1 71 ? -0.847 10.624 7.162 1.00 50.87 150 THR C O 1
ATOM 2504 N N . ASP C 1 72 ? -2.391 9.032 6.949 1.00 59.55 151 ASP C N 1
ATOM 2505 C CA . ASP C 1 72 ? -1.475 8.070 6.346 1.00 63.15 151 ASP C CA 1
ATOM 2506 C C . ASP C 1 72 ? -0.709 8.727 5.212 1.00 65.83 151 ASP C C 1
ATOM 2507 O O . ASP C 1 72 ? 0.487 8.500 5.038 1.00 68.21 151 ASP C O 1
ATOM 2512 N N . THR C 1 73 ? -1.414 9.551 4.447 1.00 63.28 152 THR C N 1
ATOM 2513 C CA . THR C 1 73 ? -0.812 10.279 3.342 1.00 67.00 152 THR C CA 1
ATOM 2514 C C . THR C 1 73 ? 0.131 11.385 3.828 1.00 63.13 152 THR C C 1
ATOM 2515 O O . THR C 1 73 ? 1.190 11.584 3.240 1.00 62.22 152 THR C O 1
ATOM 2519 N N . ALA C 1 74 ? -0.253 12.092 4.897 1.00 54.35 153 ALA C N 1
ATOM 2520 C CA . ALA C 1 74 ? 0.582 13.159 5.462 1.00 57.67 153 ALA C CA 1
ATOM 2521 C C . ALA C 1 74 ? 1.869 12.614 6.067 1.00 58.91 153 ALA C C 1
ATOM 2522 O O . ALA C 1 74 ? 2.902 13.295 6.054 1.00 62.31 153 ALA C O 1
ATOM 2524 N N . LYS C 1 75 ? 1.800 11.396 6.600 1.00 63.52 154 LYS C N 1
ATOM 2525 C CA . LYS C 1 75 ? 2.966 10.767 7.194 1.00 61.94 154 LYS C CA 1
ATOM 2526 C C . LYS C 1 75 ? 3.917 10.255 6.124 1.00 67.77 154 LYS C C 1
ATOM 2527 O O . LYS C 1 75 ? 5.134 10.164 6.336 1.00 68.41 154 LYS C O 1
ATOM 2533 N N . SER C 1 76 ? 3.339 9.917 4.975 1.00 66.45 155 SER C N 1
ATOM 2534 C CA . SER C 1 76 ? 4.079 9.436 3.809 1.00 67.42 155 SER C CA 1
ATOM 2535 C C . SER C 1 76 ? 4.940 10.589 3.287 1.00 68.18 155 SER C C 1
ATOM 2536 O O . SER C 1 76 ? 6.140 10.426 3.071 1.00 58.25 155 SER C O 1
ATOM 2539 N N . VAL C 1 77 ? 4.296 11.749 3.120 1.00 65.25 156 VAL C N 1
ATOM 2540 C CA . VAL C 1 77 ? 4.925 13.018 2.748 1.00 61.16 156 VAL C CA 1
ATOM 2541 C C . VAL C 1 77 ? 5.954 13.446 3.797 1.00 65.21 156 VAL C C 1
ATOM 2542 O O . VAL C 1 77 ? 7.075 13.827 3.441 1.00 69.73 156 VAL C O 1
ATOM 2546 N N . TYR C 1 78 ? 5.570 13.394 5.080 1.00 65.83 157 TYR C N 1
ATOM 2547 C CA . TYR C 1 78 ? 6.494 13.726 6.165 1.00 64.71 157 TYR C CA 1
ATOM 2548 C C . TYR C 1 78 ? 7.736 12.833 6.175 1.00 66.22 157 TYR C C 1
ATOM 2549 O O . TYR C 1 78 ? 8.851 13.331 6.328 1.00 68.51 157 TYR C O 1
ATOM 2558 N N . ASP C 1 79 ? 7.553 11.526 6.014 1.00 50.00 158 ASP C N 1
ATOM 2559 C CA . ASP C 1 79 ? 8.695 10.613 5.987 1.00 58.64 158 ASP C CA 1
ATOM 2560 C C . ASP C 1 79 ? 9.571 10.718 4.720 1.00 60.66 158 ASP C C 1
ATOM 2561 O O . ASP C 1 79 ? 10.752 10.337 4.729 1.00 55.95 158 ASP C O 1
ATOM 2566 N N . ALA C 1 80 ? 8.972 11.230 3.643 1.00 57.01 159 ALA C N 1
ATOM 2567 C CA . ALA C 1 80 ? 9.679 11.598 2.421 1.00 57.60 159 ALA C CA 1
ATOM 2568 C C . ALA C 1 80 ? 10.647 12.739 2.728 1.00 59.02 159 ALA C C 1
ATOM 2569 O O . ALA C 1 80 ? 11.847 12.645 2.469 1.00 58.36 159 ALA C O 1
ATOM 2571 N N . ALA C 1 81 ? 10.096 13.811 3.293 1.00 58.40 160 ALA C N 1
ATOM 2572 C CA . ALA C 1 81 ? 10.859 14.967 3.739 1.00 56.22 160 ALA C CA 1
ATOM 2573 C C . ALA C 1 81 ? 12.015 14.592 4.673 1.00 63.61 160 ALA C C 1
ATOM 2574 O O . ALA C 1 81 ? 13.110 15.153 4.580 1.00 67.73 160 ALA C O 1
ATOM 2576 N N . THR C 1 82 ? 11.764 13.648 5.578 1.00 78.81 161 THR C N 1
ATOM 2577 C CA . THR C 1 82 ? 12.793 13.128 6.489 1.00 75.60 161 THR C CA 1
ATOM 2578 C C . THR C 1 82 ? 13.917 12.471 5.685 1.00 71.40 161 THR C C 1
ATOM 2579 O O . THR C 1 82 ? 15.089 12.516 6.062 1.00 62.68 161 THR C O 1
ATOM 2583 N N . LYS C 1 83 ? 13.532 11.853 4.572 1.00 69.20 162 LYS C N 1
ATOM 2584 C CA . LYS C 1 83 ? 14.449 11.061 3.774 1.00 64.60 162 LYS C CA 1
ATOM 2585 C C . LYS C 1 83 ? 15.245 11.975 2.862 1.00 74.45 162 LYS C C 1
ATOM 2586 O O . LYS C 1 83 ? 16.423 11.749 2.616 1.00 84.82 162 LYS C O 1
ATOM 2592 N N . LYS C 1 84 ? 14.594 13.021 2.374 1.00 60.28 163 LYS C N 1
ATOM 2593 C CA . LYS C 1 84 ? 15.275 14.043 1.602 1.00 63.12 163 LYS C CA 1
ATOM 2594 C C . LYS C 1 84 ? 16.385 14.696 2.425 1.00 61.95 163 LYS C C 1
ATOM 2595 O O . LYS C 1 84 ? 17.496 14.853 1.920 1.00 60.49 163 LYS C O 1
ATOM 2601 N N . LEU C 1 85 ? 16.086 15.040 3.688 1.00 86.75 164 LEU C N 1
ATOM 2602 C CA . LEU C 1 85 ? 17.038 15.713 4.601 1.00 86.81 164 LEU C CA 1
ATOM 2603 C C . LEU C 1 85 ? 18.242 14.835 4.974 1.00 89.87 164 LEU C C 1
ATOM 2604 O O . LEU C 1 85 ? 19.369 15.330 5.124 1.00 82.02 164 LEU C O 1
ATOM 2609 N N . THR C 1 86 ? 18.018 13.537 5.123 1.00 104.37 165 THR C N 1
ATOM 2610 C CA . THR C 1 86 ? 19.145 12.641 5.370 1.00 105.58 165 THR C CA 1
ATOM 2611 C C . THR C 1 86 ? 19.988 12.312 4.117 1.00 104.68 165 THR C C 1
ATOM 2612 O O . THR C 1 86 ? 21.209 12.206 4.207 1.00 104.60 165 THR C O 1
ATOM 2616 N N . GLN C 1 87 ? 19.350 12.188 2.953 1.00 81.63 166 GLN C N 1
ATOM 2617 C CA . GLN C 1 87 ? 20.084 12.026 1.693 1.00 90.87 166 GLN C CA 1
ATOM 2618 C C . GLN C 1 87 ? 21.055 13.197 1.446 1.00 96.81 166 GLN C C 1
ATOM 2619 O O . GLN C 1 87 ? 21.978 13.073 0.635 1.00 101.48 166 GLN C O 1
ATOM 2625 N N . ALA C 1 88 ? 20.846 14.324 2.136 1.00 78.78 167 ALA C N 1
ATOM 2626 C CA . ALA C 1 88 ? 21.726 15.496 2.012 1.00 82.83 167 ALA C CA 1
ATOM 2627 C C . ALA C 1 88 ? 22.802 15.533 3.099 1.00 95.27 167 ALA C C 1
ATOM 2628 O O . ALA C 1 88 ? 23.894 16.065 2.888 1.00 99.12 167 ALA C O 1
ATOM 2630 N N . GLN C 1 89 ? 22.499 14.977 4.267 1.00 122.50 168 GLN C N 1
ATOM 2631 C CA . GLN C 1 89 ? 23.532 14.805 5.278 1.00 130.63 168 GLN C CA 1
ATOM 2632 C C . GLN C 1 89 ? 24.681 14.032 4.653 1.00 132.52 168 GLN C C 1
ATOM 2633 O O . GLN C 1 89 ? 25.848 14.237 4.988 1.00 130.68 168 GLN C O 1
ATOM 2639 N N . ASN C 1 90 ? 24.329 13.143 3.731 1.00 122.38 169 ASN C N 1
ATOM 2640 C CA . ASN C 1 90 ? 25.286 12.244 3.102 1.00 125.87 169 ASN C CA 1
ATOM 2641 C C . ASN C 1 90 ? 26.011 12.879 1.924 1.00 132.02 169 ASN C C 1
ATOM 2642 O O . ASN C 1 90 ? 27.163 12.539 1.643 1.00 135.49 169 ASN C O 1
ATOM 2647 N N . LYS C 1 91 ? 25.338 13.798 1.236 1.00 122.86 170 LYS C N 1
ATOM 2648 C CA . LYS C 1 91 ? 26.007 14.615 0.229 1.00 129.40 170 LYS C CA 1
ATOM 2649 C C . LYS C 1 91 ? 27.152 15.364 0.924 1.00 130.77 170 LYS C C 1
ATOM 2650 O O . LYS C 1 91 ? 28.292 15.352 0.454 1.00 134.67 170 LYS C O 1
ATOM 2656 N N . LEU C 1 92 ? 26.842 15.997 2.055 1.00 110.20 171 LEU C N 1
ATOM 2657 C CA . LEU C 1 92 ? 27.866 16.559 2.931 1.00 104.01 171 LEU C CA 1
ATOM 2658 C C . LEU C 1 92 ? 28.686 15.442 3.585 1.00 101.05 171 LEU C C 1
ATOM 2659 O O . LEU C 1 92 ? 29.913 15.390 3.463 1.00 100.06 171 LEU C O 1
ATOM 2664 N N . ALA C 1 103 ? 29.364 23.966 -1.100 1.00 84.82 182 ALA C N 1
ATOM 2665 C CA . ALA C 1 103 ? 28.289 24.574 -0.332 1.00 95.63 182 ALA C CA 1
ATOM 2666 C C . ALA C 1 103 ? 26.973 24.806 -1.096 1.00 110.64 182 ALA C C 1
ATOM 2667 O O . ALA C 1 103 ? 26.066 25.476 -0.584 1.00 111.09 182 ALA C O 1
ATOM 2669 N N . GLN C 1 104 ? 26.880 24.269 -2.312 1.00 113.52 183 GLN C N 1
ATOM 2670 C CA . GLN C 1 104 ? 25.607 24.165 -3.035 1.00 110.98 183 GLN C CA 1
ATOM 2671 C C . GLN C 1 104 ? 24.708 23.148 -2.310 1.00 107.75 183 GLN C C 1
ATOM 2672 O O . GLN C 1 104 ? 23.473 23.246 -2.324 1.00 105.55 183 GLN C O 1
ATOM 2678 N N . ALA C 1 105 ? 25.360 22.170 -1.681 1.00 109.64 184 ALA C N 1
ATOM 2679 C CA . ALA C 1 105 ? 24.717 21.159 -0.840 1.00 105.17 184 ALA C CA 1
ATOM 2680 C C . ALA C 1 105 ? 24.425 21.711 0.551 1.00 93.33 184 ALA C C 1
ATOM 2681 O O . ALA C 1 105 ? 24.105 20.969 1.483 1.00 79.30 184 ALA C O 1
ATOM 2683 N N . GLU C 1 106 ? 24.553 23.024 0.675 1.00 91.32 185 GLU C N 1
ATOM 2684 C CA . GLU C 1 106 ? 24.482 23.686 1.958 1.00 91.09 185 GLU C CA 1
ATOM 2685 C C . GLU C 1 106 ? 23.167 24.417 2.071 1.00 84.28 185 GLU C C 1
ATOM 2686 O O . GLU C 1 106 ? 22.642 24.597 3.168 1.00 78.68 185 GLU C O 1
ATOM 2692 N N . ALA C 1 107 ? 22.652 24.853 0.926 1.00 92.31 186 ALA C N 1
ATOM 2693 C CA . ALA C 1 107 ? 21.322 25.449 0.854 1.00 93.81 186 ALA C CA 1
ATOM 2694 C C . ALA C 1 107 ? 20.275 24.344 0.764 1.00 100.80 186 ALA C C 1
ATOM 2695 O O . ALA C 1 107 ? 19.073 24.600 0.883 1.00 103.15 186 ALA C O 1
ATOM 2697 N N . ALA C 1 108 ? 20.747 23.114 0.559 1.00 105.67 187 ALA C N 1
ATOM 2698 C CA . ALA C 1 108 ? 19.868 21.954 0.405 1.00 103.22 187 ALA C CA 1
ATOM 2699 C C . ALA C 1 108 ? 19.461 21.348 1.749 1.00 106.87 187 ALA C C 1
ATOM 2700 O O . ALA C 1 108 ? 18.303 20.980 1.937 1.00 105.98 187 ALA C O 1
ATOM 2702 N N . VAL C 1 109 ? 20.412 21.244 2.675 1.00 95.95 188 VAL C N 1
ATOM 2703 C CA . VAL C 1 109 ? 20.112 20.850 4.051 1.00 92.56 188 VAL C CA 1
ATOM 2704 C C . VAL C 1 109 ? 19.162 21.884 4.685 1.00 86.04 188 VAL C C 1
ATOM 2705 O O . VAL C 1 109 ? 18.368 21.576 5.582 1.00 77.43 188 VAL C O 1
ATOM 2709 N N . GLU C 1 110 ? 19.241 23.108 4.173 1.00 86.65 189 GLU C N 1
ATOM 2710 C CA . GLU C 1 110 ? 18.448 24.232 4.644 1.00 84.35 189 GLU C CA 1
ATOM 2711 C C . GLU C 1 110 ? 16.974 24.065 4.290 1.00 79.34 189 GLU C C 1
ATOM 2712 O O . GLU C 1 110 ? 16.108 24.149 5.163 1.00 76.22 189 GLU C O 1
ATOM 2718 N N . GLN C 1 111 ? 16.700 23.818 3.008 1.00 91.59 190 GLN C N 1
ATOM 2719 C CA . GLN C 1 111 ? 15.328 23.683 2.511 1.00 93.12 190 GLN C CA 1
ATOM 2720 C C . GLN C 1 111 ? 14.733 22.314 2.824 1.00 86.65 190 GLN C C 1
ATOM 2721 O O . GLN C 1 111 ? 13.525 22.178 3.024 1.00 85.90 190 GLN C O 1
ATOM 2727 N N . ALA C 1 112 ? 15.590 21.300 2.858 1.00 69.78 191 ALA C N 1
ATOM 2728 C CA . ALA C 1 112 ? 15.183 19.968 3.291 1.00 66.31 191 ALA C CA 1
ATOM 2729 C C . ALA C 1 112 ? 14.595 20.027 4.696 1.00 64.25 191 ALA C C 1
ATOM 2730 O O . ALA C 1 112 ? 13.583 19.396 4.973 1.00 55.99 191 ALA C O 1
ATOM 2732 N N . GLY C 1 113 ? 15.255 20.786 5.568 1.00 72.53 192 GLY C N 1
ATOM 2733 C CA . GLY C 1 113 ? 14.804 21.016 6.923 1.00 69.81 192 GLY C CA 1
ATOM 2734 C C . GLY C 1 113 ? 13.557 21.872 6.982 1.00 70.58 192 GLY C C 1
ATOM 2735 O O . GLY C 1 113 ? 12.686 21.624 7.810 1.00 69.28 192 GLY C O 1
ATOM 2736 N N . LYS C 1 114 ? 13.463 22.885 6.121 1.00 67.87 193 LYS C N 1
ATOM 2737 C CA . LYS C 1 114 ? 12.251 23.709 6.059 1.00 73.31 193 LYS C CA 1
ATOM 2738 C C . LYS C 1 114 ? 11.058 22.822 5.708 1.00 70.41 193 LYS C C 1
ATOM 2739 O O . LYS C 1 114 ? 10.043 22.812 6.409 1.00 64.33 193 LYS C O 1
ATOM 2745 N N . GLU C 1 115 ? 11.222 22.070 4.616 1.00 72.38 194 GLU C N 1
ATOM 2746 C CA . GLU C 1 115 ? 10.239 21.120 4.103 1.00 66.03 194 GLU C CA 1
ATOM 2747 C C . GLU C 1 115 ? 9.863 20.007 5.077 1.00 59.77 194 GLU C C 1
ATOM 2748 O O . GLU C 1 115 ? 8.737 19.505 5.040 1.00 57.84 194 GLU C O 1
ATOM 2754 N N . ALA C 1 116 ? 10.809 19.607 5.926 1.00 60.17 195 ALA C N 1
ATOM 2755 C CA . ALA C 1 116 ? 10.613 18.457 6.822 1.00 67.41 195 ALA C CA 1
ATOM 2756 C C . ALA C 1 116 ? 9.854 18.810 8.125 1.00 68.07 195 ALA C C 1
ATOM 2757 O O . ALA C 1 116 ? 9.006 18.050 8.608 1.00 61.90 195 ALA C O 1
ATOM 2759 N N . THR C 1 117 ? 10.141 19.972 8.691 1.00 68.36 196 THR C N 1
ATOM 2760 C CA . THR C 1 117 ? 9.333 20.420 9.802 1.00 67.18 196 THR C CA 1
ATOM 2761 C C . THR C 1 117 ? 7.996 20.965 9.290 1.00 61.78 196 THR C C 1
ATOM 2762 O O . THR C 1 117 ? 7.029 20.997 10.043 1.00 61.01 196 THR C O 1
ATOM 2766 N N . GLU C 1 118 ? 7.926 21.376 8.021 1.00 50.12 197 GLU C N 1
ATOM 2767 C CA . GLU C 1 118 ? 6.641 21.810 7.439 1.00 54.84 197 GLU C CA 1
ATOM 2768 C C . GLU C 1 118 ? 5.703 20.611 7.305 1.00 54.05 197 GLU C C 1
ATOM 2769 O O . GLU C 1 118 ? 4.503 20.694 7.602 1.00 51.88 197 GLU C O 1
ATOM 2775 N N . ALA C 1 119 ? 6.274 19.490 6.863 1.00 50.60 198 ALA C N 1
ATOM 2776 C CA . ALA C 1 119 ? 5.551 18.215 6.807 1.00 51.46 198 ALA C CA 1
ATOM 2777 C C . ALA C 1 119 ? 5.077 17.749 8.199 1.00 56.06 198 ALA C C 1
ATOM 2778 O O . ALA C 1 119 ? 3.945 17.286 8.359 1.00 56.46 198 ALA C O 1
ATOM 2780 N N . LYS C 1 120 ? 5.937 17.884 9.202 1.00 64.69 199 LYS C N 1
ATOM 2781 C CA . LYS C 1 120 ? 5.539 17.615 10.574 1.00 67.92 199 LYS C CA 1
ATOM 2782 C C . LYS C 1 120 ? 4.369 18.504 10.986 1.00 68.50 199 LYS C C 1
ATOM 2783 O O . LYS C 1 120 ? 3.485 18.050 11.695 1.00 65.03 199 LYS C O 1
ATOM 2789 N N . GLU C 1 121 ? 4.360 19.762 10.539 1.00 66.47 200 GLU C N 1
ATOM 2790 C CA . GLU C 1 121 ? 3.283 20.705 10.876 1.00 62.47 200 GLU C CA 1
ATOM 2791 C C . GLU C 1 121 ? 1.938 20.203 10.389 1.00 57.34 200 GLU C C 1
ATOM 2792 O O . GLU C 1 121 ? 0.940 20.274 11.109 1.00 52.74 200 GLU C O 1
ATOM 2798 N N . ALA C 1 122 ? 1.929 19.702 9.154 1.00 60.03 201 ALA C N 1
ATOM 2799 C CA . ALA C 1 122 ? 0.735 19.145 8.519 1.00 59.50 201 ALA C CA 1
ATOM 2800 C C . ALA C 1 122 ? 0.382 17.765 9.071 1.00 60.91 201 ALA C C 1
ATOM 2801 O O . ALA C 1 122 ? -0.782 17.446 9.246 1.00 44.74 201 ALA C O 1
ATOM 2803 N N . LEU C 1 123 ? 1.388 16.939 9.331 1.00 68.35 202 LEU C N 1
ATOM 2804 C CA . LEU C 1 123 ? 1.158 15.637 9.955 1.00 65.53 202 LEU C CA 1
ATOM 2805 C C . LEU C 1 123 ? 0.363 15.809 11.246 1.00 60.14 202 LEU C C 1
ATOM 2806 O O . LEU C 1 123 ? -0.620 15.111 11.487 1.00 52.36 202 LEU C O 1
ATOM 2811 N N . ASP C 1 124 ? 0.792 16.776 12.053 1.00 73.56 203 ASP C N 1
ATOM 2812 C CA . ASP C 1 124 ? 0.109 17.151 13.279 1.00 70.18 203 ASP C CA 1
ATOM 2813 C C . ASP C 1 124 ? -1.337 17.544 13.057 1.00 66.43 203 ASP C C 1
ATOM 2814 O O . ASP C 1 124 ? -2.207 16.943 13.655 1.00 71.38 203 ASP C O 1
ATOM 2819 N N . LYS C 1 125 ? -1.605 18.544 12.223 1.00 54.93 204 LYS C N 1
ATOM 2820 C CA . LYS C 1 125 ? -2.993 18.938 11.897 1.00 61.81 204 LYS C CA 1
ATOM 2821 C C . LYS C 1 125 ? -3.833 17.747 11.474 1.00 40.82 204 LYS C C 1
ATOM 2822 O O . LYS C 1 125 ? -4.927 17.536 11.986 1.00 47.60 204 LYS C O 1
ATOM 2828 N N . ALA C 1 126 ? -3.318 16.986 10.514 1.00 56.29 205 ALA C N 1
ATOM 2829 C CA . ALA C 1 126 ? -4.002 15.803 9.992 1.00 55.27 205 ALA C CA 1
ATOM 2830 C C . ALA C 1 126 ? -4.490 14.844 11.084 1.00 58.68 205 ALA C C 1
ATOM 2831 O O . ALA C 1 126 ? -5.661 14.435 11.074 1.00 64.85 205 ALA C O 1
ATOM 2833 N N . THR C 1 127 ? -3.587 14.483 12.005 1.00 57.86 206 THR C N 1
ATOM 2834 C CA . THR C 1 127 ? -3.922 13.609 13.145 1.00 58.09 206 THR C CA 1
ATOM 2835 C C . THR C 1 127 ? -4.887 14.247 14.158 1.00 56.91 206 THR C C 1
ATOM 2836 O O . THR C 1 127 ? -5.689 13.545 14.762 1.00 55.83 206 THR C O 1
ATOM 2840 N N . ASP C 1 128 ? -4.769 15.560 14.369 1.00 52.71 207 ASP C N 1
ATOM 2841 C CA . ASP C 1 128 ? -5.723 16.332 15.156 1.00 56.12 207 ASP C CA 1
ATOM 2842 C C . ASP C 1 128 ? -7.150 16.184 14.637 1.00 61.97 207 ASP C C 1
ATOM 2843 O O . ASP C 1 128 ? -8.073 15.980 15.416 1.00 58.10 207 ASP C O 1
ATOM 2848 N N . ALA C 1 129 ? -7.324 16.298 13.321 1.00 60.18 208 ALA C N 1
ATOM 2849 C CA . ALA C 1 129 ? -8.632 16.187 12.675 1.00 56.86 208 ALA C CA 1
ATOM 2850 C C . ALA C 1 129 ? -9.156 14.748 12.606 1.00 56.93 208 ALA C C 1
ATOM 2851 O O . ALA C 1 129 ? -10.368 14.518 12.560 1.00 54.95 208 ALA C O 1
ATOM 2853 N N . THR C 1 130 ? -8.247 13.783 12.584 1.00 59.89 209 THR C N 1
ATOM 2854 C CA . THR C 1 130 ? -8.645 12.393 12.716 1.00 59.65 209 THR C CA 1
ATOM 2855 C C . THR C 1 130 ? -9.257 12.147 14.115 1.00 55.55 209 THR C C 1
ATOM 2856 O O . THR C 1 130 ? -10.381 11.660 14.213 1.00 54.24 209 THR C O 1
ATOM 2860 N N . VAL C 1 131 ? -8.549 12.519 15.187 1.00 54.45 210 VAL C N 1
ATOM 2861 C CA . VAL C 1 131 ? -9.096 12.418 16.546 1.00 41.50 210 VAL C CA 1
ATOM 2862 C C . VAL C 1 131 ? -10.476 13.065 16.693 1.00 51.22 210 VAL C C 1
ATOM 2863 O O . VAL C 1 131 ? -11.349 12.472 17.293 1.00 51.69 210 VAL C O 1
ATOM 2867 N N . LYS C 1 132 ? -10.658 14.280 16.174 1.00 43.04 211 LYS C N 1
ATOM 2868 C CA . LYS C 1 132 ? -11.941 15.001 16.215 1.00 71.02 211 LYS C CA 1
ATOM 2869 C C . LYS C 1 132 ? -13.078 14.233 15.543 1.00 67.99 211 LYS C C 1
ATOM 2870 O O . LYS C 1 132 ? -14.194 14.122 16.078 1.00 43.65 211 LYS C O 1
ATOM 2876 N N . ALA C 1 133 ? -12.773 13.756 14.337 1.00 62.55 212 ALA C N 1
ATOM 2877 C CA . ALA C 1 133 ? -13.680 12.985 13.520 1.00 56.48 212 ALA C CA 1
ATOM 2878 C C . ALA C 1 133 ? -13.949 11.654 14.191 1.00 56.80 212 ALA C C 1
ATOM 2879 O O . ALA C 1 133 ? -15.084 11.160 14.182 1.00 62.11 212 ALA C O 1
ATOM 2881 N N . GLY C 1 134 ? -12.889 11.076 14.762 1.00 62.69 213 GLY C N 1
ATOM 2882 C CA . GLY C 1 134 ? -12.945 9.785 15.426 1.00 51.58 213 GLY C CA 1
ATOM 2883 C C . GLY C 1 134 ? -13.943 9.778 16.559 1.00 55.21 213 GLY C C 1
ATOM 2884 O O . GLY C 1 134 ? -14.583 8.762 16.839 1.00 51.63 213 GLY C O 1
ATOM 2885 N N . THR C 1 135 ? -14.090 10.924 17.209 1.00 39.43 214 THR C N 1
ATOM 2886 C CA . THR C 1 135 ? -14.913 10.986 18.382 1.00 51.99 214 THR C CA 1
ATOM 2887 C C . THR C 1 135 ? -16.363 11.327 18.017 1.00 57.37 214 THR C C 1
ATOM 2888 O O . THR C 1 135 ? -17.299 10.796 18.610 1.00 66.52 214 THR C O 1
ATOM 2892 N N . ASP C 1 136 ? -16.562 12.176 17.017 1.00 58.88 215 ASP C N 1
ATOM 2893 C CA . ASP C 1 136 ? -17.909 12.348 16.502 1.00 70.79 215 ASP C CA 1
ATOM 2894 C C . ASP C 1 136 ? -18.429 11.020 15.951 1.00 69.95 215 ASP C C 1
ATOM 2895 O O . ASP C 1 136 ? -19.576 10.660 16.197 1.00 69.09 215 ASP C O 1
ATOM 2900 N N . ALA C 1 137 ? -17.578 10.288 15.231 1.00 60.63 216 ALA C N 1
ATOM 2901 C CA . ALA C 1 137 ? -17.924 8.954 14.721 1.00 51.69 216 ALA C CA 1
ATOM 2902 C C . ALA C 1 137 ? -18.242 7.893 15.801 1.00 52.59 216 ALA C C 1
ATOM 2903 O O . ALA C 1 137 ? -19.031 6.980 15.558 1.00 55.29 216 ALA C O 1
ATOM 2905 N N . LYS C 1 138 ? -17.631 8.006 16.978 1.00 50.49 217 LYS C N 1
ATOM 2906 C CA . LYS C 1 138 ? -17.949 7.132 18.112 1.00 51.50 217 LYS C CA 1
ATOM 2907 C C . LYS C 1 138 ? -19.123 7.677 18.932 1.00 54.24 217 LYS C C 1
ATOM 2908 O O . LYS C 1 138 ? -19.973 6.923 19.409 1.00 51.20 217 LYS C O 1
ATOM 2914 N N . ALA C 1 139 ? -19.150 8.990 19.109 1.00 53.99 218 ALA C N 1
ATOM 2915 C CA . ALA C 1 139 ? -20.296 9.636 19.708 1.00 53.39 218 ALA C CA 1
ATOM 2916 C C . AL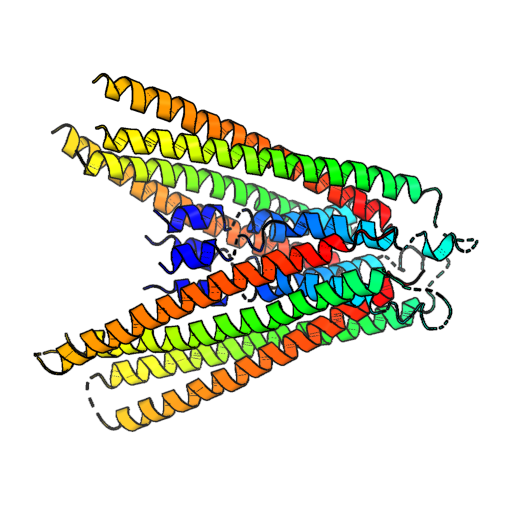A C 1 139 ? -21.567 9.180 18.997 1.00 52.73 218 ALA C C 1
ATOM 2917 O O . ALA C 1 139 ? -22.480 8.660 19.635 1.00 51.12 218 ALA C O 1
ATOM 2919 N N . LYS C 1 140 ? -21.600 9.369 17.672 1.00 57.29 219 LYS C N 1
ATOM 2920 C CA . LYS C 1 140 ? -22.758 9.054 16.824 1.00 63.44 219 LYS C CA 1
ATOM 2921 C C . LYS C 1 140 ? -23.172 7.572 16.769 1.00 64.71 219 LYS C C 1
ATOM 2922 O O . LYS C 1 140 ? -24.363 7.249 16.781 1.00 64.12 219 LYS C O 1
ATOM 2928 N N . ALA C 1 141 ? -22.189 6.681 16.701 1.00 73.78 220 ALA C N 1
ATOM 2929 C CA . ALA C 1 141 ? -22.455 5.244 16.733 1.00 75.07 220 ALA C CA 1
ATOM 2930 C C . ALA C 1 141 ? -23.151 4.771 18.028 1.00 71.42 220 ALA C C 1
ATOM 2931 O O . ALA C 1 141 ? -23.757 3.699 18.069 1.00 62.09 220 ALA C O 1
ATOM 2933 N N . GLU C 1 142 ? -23.066 5.561 19.090 1.00 68.70 221 GLU C N 1
ATOM 2934 C CA . GLU C 1 142 ? -23.627 5.124 20.356 1.00 67.29 221 GLU C CA 1
ATOM 2935 C C . GLU C 1 142 ? -24.866 5.917 20.781 1.00 68.04 221 GLU C C 1
ATOM 2936 O O . GLU C 1 142 ? -25.571 5.542 21.719 1.00 71.33 221 GLU C O 1
ATOM 2942 N N . LYS C 1 143 ? -25.137 7.004 20.066 1.00 79.20 222 LYS C N 1
ATOM 2943 C CA . LYS C 1 143 ? -26.433 7.656 20.133 1.00 84.32 222 LYS C CA 1
ATOM 2944 C C . LYS C 1 143 ? -27.432 6.804 19.359 1.00 85.40 222 LYS C C 1
ATOM 2945 O O . LYS C 1 143 ? -28.638 6.903 19.563 1.00 89.79 222 LYS C O 1
ATOM 2951 N N . ALA C 1 144 ? -26.904 5.958 18.478 1.00 73.16 223 ALA C N 1
ATOM 2952 C CA . ALA C 1 144 ? -27.693 4.995 17.705 1.00 75.13 223 ALA C CA 1
ATOM 2953 C C . ALA C 1 144 ? -27.969 3.722 18.502 1.00 77.03 223 ALA C C 1
ATOM 2954 O O . ALA C 1 144 ? -29.048 3.128 18.405 1.00 74.57 223 ALA C O 1
ATOM 2956 N N . ASP C 1 145 ? -26.968 3.300 19.265 1.00 97.78 224 ASP C N 1
ATOM 2957 C CA . ASP C 1 145 ? -27.082 2.152 20.152 1.00 107.31 224 ASP C CA 1
ATOM 2958 C C . ASP C 1 145 ? -28.208 2.432 21.152 1.00 97.81 224 ASP C C 1
ATOM 2959 O O . ASP C 1 145 ? -28.849 1.514 21.668 1.00 87.53 224 ASP C O 1
ATOM 2964 N N . ASN C 1 146 ? -28.452 3.718 21.388 1.00 86.61 225 ASN C N 1
ATOM 2965 C CA . ASN C 1 146 ? -29.461 4.178 22.334 1.00 92.87 225 ASN C CA 1
ATOM 2966 C C . ASN C 1 146 ? -30.752 4.640 21.643 1.00 86.27 225 ASN C C 1
ATOM 2967 O O . ASN C 1 146 ? -31.475 3.848 21.022 1.00 77.65 225 ASN C O 1
ATOM 2972 N N . GLY D 1 4 ? 18.317 4.844 17.245 1.00 69.36 83 GLY D N 1
ATOM 2973 C CA . GLY D 1 4 ? 17.463 5.664 16.407 1.00 71.65 83 GLY D CA 1
ATOM 2974 C C . GLY D 1 4 ? 16.253 4.936 15.856 1.00 66.41 83 GLY D C 1
ATOM 2975 O O . GLY D 1 4 ? 15.449 5.513 15.124 1.00 54.09 83 GLY D O 1
ATOM 2976 N N . GLN D 1 5 ? 16.124 3.661 16.210 1.00 75.69 84 GLN D N 1
ATOM 2977 C CA . GLN D 1 5 ? 15.006 2.847 15.750 1.00 84.79 84 GLN D CA 1
ATOM 2978 C C . GLN D 1 5 ? 14.014 2.827 16.909 1.00 78.64 84 GLN D C 1
ATOM 2979 O O . GLN D 1 5 ? 12.808 2.975 16.709 1.00 72.99 84 GLN D O 1
ATOM 2985 N N . LEU D 1 6 ? 14.530 2.644 18.119 1.00 73.70 85 LEU D N 1
ATOM 2986 C CA . LEU D 1 6 ? 13.691 2.604 19.311 1.00 70.57 85 LEU D CA 1
ATOM 2987 C C . LEU D 1 6 ? 12.735 3.791 19.352 1.00 75.29 85 LEU D C 1
ATOM 2988 O O . LEU D 1 6 ? 11.558 3.641 19.681 1.00 77.43 85 LEU D O 1
ATOM 2993 N N . THR D 1 7 ? 13.246 4.970 19.014 1.00 87.89 86 THR D N 1
ATOM 2994 C CA . THR D 1 7 ? 12.435 6.181 19.010 1.00 89.03 86 THR D CA 1
ATOM 2995 C C . THR D 1 7 ? 11.256 6.051 18.054 1.00 87.02 86 THR D C 1
ATOM 2996 O O . THR D 1 7 ? 10.105 6.250 18.441 1.00 82.40 86 THR D O 1
ATOM 3000 N N . LEU D 1 8 ? 11.549 5.716 16.802 1.00 79.26 87 LEU D N 1
ATOM 3001 C CA . LEU D 1 8 ? 10.516 5.555 15.795 1.00 77.55 87 LEU D CA 1
ATOM 3002 C C . LEU D 1 8 ? 9.419 4.650 16.356 1.00 63.15 87 LEU D C 1
ATOM 3003 O O . LEU D 1 8 ? 8.237 4.910 16.189 1.00 61.80 87 LEU D O 1
ATOM 3008 N N . LEU D 1 9 ? 9.845 3.606 17.057 1.00 52.22 88 LEU D N 1
ATOM 3009 C CA . LEU D 1 9 ? 8.953 2.684 17.745 1.00 50.51 88 LEU D CA 1
ATOM 3010 C C . LEU D 1 9 ? 8.171 3.275 18.929 1.00 49.95 88 LEU D C 1
ATOM 3011 O O . LEU D 1 9 ? 7.117 2.739 19.281 1.00 48.08 88 LEU D O 1
ATOM 3016 N N . LEU D 1 10 ? 8.659 4.351 19.554 1.00 55.02 89 LEU D N 1
ATOM 3017 C CA . LEU D 1 10 ? 7.893 4.983 20.642 1.00 54.07 89 LEU D CA 1
ATOM 3018 C C . LEU D 1 10 ? 6.745 5.869 20.141 1.00 57.46 89 LEU D C 1
ATOM 3019 O O . LEU D 1 10 ? 5.704 5.964 20.791 1.00 54.88 89 LEU D O 1
ATOM 3024 N N . GLY D 1 11 ? 6.942 6.509 18.990 1.00 54.63 90 GLY D N 1
ATOM 3025 C CA . GLY D 1 11 ? 5.896 7.302 18.370 1.00 55.13 90 GLY D CA 1
ATOM 3026 C C . GLY D 1 11 ? 4.757 6.427 17.886 1.00 56.33 90 GLY D C 1
ATOM 3027 O O . GLY D 1 11 ? 3.593 6.881 17.768 1.00 63.22 90 GLY D O 1
ATOM 3028 N N . LYS D 1 12 ? 5.101 5.168 17.600 1.00 43.58 91 LYS D N 1
ATOM 3029 C CA . LYS D 1 12 ? 4.109 4.157 17.230 1.00 49.81 91 LYS D CA 1
ATOM 3030 C C . LYS D 1 12 ? 3.285 3.782 18.462 1.00 52.84 91 LYS D C 1
ATOM 3031 O O . LYS D 1 12 ? 2.059 3.732 18.389 1.00 52.37 91 LYS D O 1
ATOM 3037 N N . LEU D 1 13 ? 3.960 3.556 19.592 1.00 58.53 92 LEU D N 1
ATOM 3038 C CA . LEU D 1 13 ? 3.284 3.236 20.852 1.00 61.75 92 LEU D CA 1
ATOM 3039 C C . LEU D 1 13 ? 2.453 4.402 21.427 1.00 67.46 92 LEU D C 1
ATOM 3040 O O . LEU D 1 13 ? 1.546 4.192 22.238 1.00 70.07 92 LEU D O 1
ATOM 3053 N N . THR D 1 15 ? 0.639 6.377 19.486 1.00 63.49 94 THR D N 1
ATOM 3054 C CA . THR D 1 15 ? -0.532 6.476 18.624 1.00 60.38 94 THR D CA 1
ATOM 3055 C C . THR D 1 15 ? -1.571 5.468 19.101 1.00 49.27 94 THR D C 1
ATOM 3056 O O . THR D 1 15 ? -2.759 5.757 19.142 1.00 48.98 94 THR D O 1
ATOM 3060 N N . LEU D 1 16 ? -1.082 4.305 19.507 1.00 45.55 95 LEU D N 1
ATOM 3061 C CA . LEU D 1 16 ? -1.896 3.218 20.039 1.00 51.60 95 LEU D CA 1
ATOM 3062 C C . LEU D 1 16 ? -2.479 3.577 21.397 1.00 54.09 95 LEU D C 1
ATOM 3063 O O . LEU D 1 16 ? -3.667 3.419 21.642 1.00 57.98 95 LEU D O 1
ATOM 3068 N N . LEU D 1 17 ? -1.615 4.029 22.290 1.00 59.45 96 LEU D N 1
ATOM 3069 C CA . LEU D 1 17 ? -2.036 4.511 23.587 1.00 54.92 96 LEU D CA 1
ATOM 3070 C C . LEU D 1 17 ? -3.229 5.467 23.452 1.00 49.88 96 LEU D C 1
ATOM 3071 O O . LEU D 1 17 ? -4.090 5.508 24.321 1.00 48.46 96 LEU D O 1
ATOM 3076 N N . GLY D 1 18 ? -3.268 6.224 22.360 1.00 39.66 97 GLY D N 1
ATOM 3077 C CA . GLY D 1 18 ? -4.352 7.149 22.069 1.00 44.84 97 GLY D CA 1
ATOM 3078 C C . GLY D 1 18 ? -5.608 6.512 21.472 1.00 50.69 97 GLY D C 1
ATOM 3079 O O . GLY D 1 18 ? -6.724 6.784 21.915 1.00 56.76 97 GLY D O 1
ATOM 3080 N N . ASP D 1 19 ? -5.428 5.655 20.474 1.00 60.80 98 ASP D N 1
ATOM 3081 C CA . ASP D 1 19 ? -6.546 4.983 19.825 1.00 76.85 98 ASP D CA 1
ATOM 3082 C C . ASP D 1 19 ? -7.247 3.947 20.721 1.00 78.79 98 ASP D C 1
ATOM 3083 O O . ASP D 1 19 ? -8.456 3.744 20.616 1.00 85.25 98 ASP D O 1
ATOM 3088 N N . VAL D 1 20 ? -6.494 3.290 21.593 1.00 61.80 99 VAL D N 1
ATOM 3089 C CA . VAL D 1 20 ? -7.024 2.138 22.316 1.00 61.72 99 VAL D CA 1
ATOM 3090 C C . VAL D 1 20 ? -7.286 2.410 23.805 1.00 51.92 99 VAL D C 1
ATOM 3091 O O . VAL D 1 20 ? -8.237 1.873 24.396 1.00 43.95 99 VAL D O 1
ATOM 3095 N N . SER D 1 21 ? -6.432 3.229 24.412 1.00 45.88 100 SER D N 1
ATOM 3096 C CA . SER D 1 21 ? -6.520 3.460 25.836 1.00 46.38 100 SER D CA 1
ATOM 3097 C C . SER D 1 21 ? -7.289 4.717 26.088 1.00 50.55 100 SER D C 1
ATOM 3098 O O . SER D 1 21 ? -8.277 4.727 26.836 1.00 52.74 100 SER D O 1
ATOM 3101 N N . LEU D 1 22 ? -6.809 5.780 25.454 1.00 41.25 101 LEU D N 1
ATOM 3102 C CA . LEU D 1 22 ? -7.318 7.105 25.706 1.00 37.36 101 LEU D CA 1
ATOM 3103 C C . LEU D 1 22 ? -8.690 7.239 25.103 1.00 46.55 101 LEU D C 1
ATOM 3104 O O . LEU D 1 22 ? -9.625 7.665 25.768 1.00 46.91 101 LEU D O 1
ATOM 3109 N N . SER D 1 23 ? -8.799 6.872 23.829 1.00 44.56 102 SER D N 1
ATOM 3110 C CA . SER D 1 23 ? -10.014 7.135 23.064 1.00 37.72 102 SER D CA 1
ATOM 3111 C C . SER D 1 23 ? -11.178 6.290 23.564 1.00 38.94 102 SER D C 1
ATOM 3112 O O . SER D 1 23 ? -12.335 6.713 23.492 1.00 45.53 102 SER D O 1
ATOM 3115 N N . GLN D 1 24 ? -10.865 5.104 24.077 1.00 45.63 103 GLN D N 1
ATOM 3116 C CA . GLN D 1 24 ? -11.891 4.238 24.643 1.00 53.49 103 GLN D CA 1
ATOM 3117 C C . GLN D 1 24 ? -12.352 4.690 26.055 1.00 54.37 103 GLN D C 1
ATOM 3118 O O . GLN D 1 24 ? -13.486 4.447 26.459 1.00 53.83 103 GLN D O 1
ATOM 3124 N N . LEU D 1 25 ? -11.467 5.390 26.761 1.00 52.87 104 LEU D N 1
ATOM 3125 C CA . LEU D 1 25 ? -11.775 6.078 28.015 1.00 49.14 104 LEU D CA 1
ATOM 3126 C C . LEU D 1 25 ? -12.688 7.289 27.828 1.00 55.52 104 LEU D C 1
ATOM 3127 O O . LEU D 1 25 ? -13.704 7.422 28.519 1.00 56.38 104 LEU D O 1
ATOM 3132 N N . GLU D 1 26 ? -12.288 8.187 26.931 1.00 56.06 105 GLU D N 1
ATOM 3133 C CA . GLU D 1 26 ? -13.028 9.412 26.641 1.00 56.21 105 GLU D CA 1
ATOM 3134 C C . GLU D 1 26 ? -14.453 9.154 26.137 1.00 59.24 105 GLU D C 1
ATOM 3135 O O . GLU D 1 26 ? -15.392 9.898 26.461 1.00 59.52 105 GLU D O 1
ATOM 3141 N N . SER D 1 27 ? -14.585 8.106 25.326 1.00 50.65 106 SER D N 1
ATOM 3142 C CA . SER D 1 27 ? -15.858 7.653 24.770 1.00 52.55 106 SER D CA 1
ATOM 3143 C C . SER D 1 27 ? -16.745 7.166 25.896 1.00 61.78 106 SER D C 1
ATOM 3144 O O . SER D 1 27 ? -17.875 7.618 26.052 1.00 65.76 106 SER D O 1
ATOM 3147 N N . ARG D 1 28 ? -16.231 6.232 26.681 1.00 66.30 107 ARG D N 1
ATOM 3148 C CA . ARG D 1 28 ? -16.964 5.765 27.834 1.00 69.67 107 ARG D CA 1
ATOM 3149 C C . ARG D 1 28 ? -17.625 6.940 28.568 1.00 73.14 107 ARG D C 1
ATOM 3150 O O . ARG D 1 28 ? -18.831 6.918 28.818 1.00 83.89 107 ARG D O 1
ATOM 3158 N N . LEU D 1 29 ? -16.850 7.979 28.871 1.00 55.47 108 LEU D N 1
ATOM 3159 C CA . LEU D 1 29 ? -17.354 9.109 29.646 1.00 55.84 108 LEU D CA 1
ATOM 3160 C C . LEU D 1 29 ? -18.304 10.036 28.879 1.00 64.14 108 LEU D C 1
ATOM 3161 O O . LEU D 1 29 ? -19.055 10.802 29.488 1.00 73.61 108 LEU D O 1
ATOM 3166 N N . ALA D 1 30 ? -18.255 9.999 27.553 1.00 42.07 109 ALA D N 1
ATOM 3167 C CA . ALA D 1 30 ? -19.088 10.887 26.746 1.00 42.66 109 ALA D CA 1
ATOM 3168 C C . ALA D 1 30 ? -20.504 10.314 26.673 1.00 52.34 109 ALA D C 1
ATOM 3169 O O . ALA D 1 30 ? -21.504 11.046 26.608 1.00 55.58 109 ALA D O 1
ATOM 3171 N N . VAL D 1 31 ? -20.539 8.983 26.664 1.00 66.49 110 VAL D N 1
ATOM 3172 C CA . VAL D 1 31 ? -21.744 8.182 26.738 1.00 68.11 110 VAL D CA 1
ATOM 3173 C C . VAL D 1 31 ? -22.494 8.568 27.991 1.00 75.22 110 VAL D C 1
ATOM 3174 O O . VAL D 1 31 ? -23.672 8.900 27.931 1.00 82.94 110 VAL D O 1
ATOM 3178 N N . TRP D 1 32 ? -21.792 8.532 29.121 1.00 48.87 111 TRP D N 1
ATOM 3179 C CA . TRP D 1 32 ? -22.373 8.874 30.409 1.00 61.47 111 TRP D CA 1
ATOM 3180 C C . TRP D 1 32 ? -22.870 10.324 30.489 1.00 69.35 111 TRP D C 1
ATOM 3181 O O . TRP D 1 32 ? -23.910 10.586 31.086 1.00 78.58 111 TRP D O 1
ATOM 3192 N N . GLN D 1 33 ? -22.122 11.270 29.925 1.00 66.65 112 GLN D N 1
ATOM 3193 C CA . GLN D 1 33 ? -22.507 12.682 30.002 1.00 74.01 112 GLN D CA 1
ATOM 3194 C C . GLN D 1 33 ? -23.770 12.951 29.184 1.00 80.78 112 GLN D C 1
ATOM 3195 O O . GLN D 1 33 ? -24.594 13.795 29.547 1.00 85.29 112 GLN D O 1
ATOM 3201 N N . ALA D 1 34 ? -23.911 12.223 28.080 1.00 70.10 113 ALA D N 1
ATOM 3202 C CA . ALA D 1 34 ? -25.062 12.348 27.195 1.00 70.54 113 ALA D CA 1
ATOM 3203 C C . ALA D 1 34 ? -26.318 11.604 27.697 1.00 72.82 113 ALA D C 1
ATOM 3204 O O . ALA D 1 34 ? -27.448 11.911 27.296 1.00 73.97 113 ALA D O 1
ATOM 3214 N N . ILE D 1 36 ? -27.140 11.812 30.654 1.00 78.75 115 ILE D N 1
ATOM 3215 C CA . ILE D 1 36 ? -27.695 12.796 31.576 1.00 93.21 115 ILE D CA 1
ATOM 3216 C C . ILE D 1 36 ? -28.969 13.453 30.999 1.00 116.62 115 ILE D C 1
ATOM 3217 O O . ILE D 1 36 ? -29.972 13.606 31.707 1.00 122.45 115 ILE D O 1
ATOM 3222 N N . LYS D 1 48 ? -26.319 12.035 41.690 1.00 72.65 127 LYS D N 1
ATOM 3223 C CA . LYS D 1 48 ? -25.383 13.035 42.202 1.00 74.85 127 LYS D CA 1
ATOM 3224 C C . LYS D 1 48 ? -24.048 12.469 42.729 1.00 73.55 127 LYS D C 1
ATOM 3225 O O . LYS D 1 48 ? -23.002 13.073 42.514 1.00 65.27 127 LYS D O 1
ATOM 3231 N N . GLU D 1 49 ? -24.075 11.339 43.433 1.00 91.38 128 GLU D N 1
ATOM 3232 C CA . GLU D 1 49 ? -22.823 10.648 43.737 1.00 83.85 128 GLU D CA 1
ATOM 3233 C C . GLU D 1 49 ? -22.185 10.323 42.397 1.00 80.70 128 GLU D C 1
ATOM 3234 O O . GLU D 1 49 ? -20.956 10.332 42.240 1.00 79.44 128 GLU D O 1
ATOM 3240 N N . PHE D 1 50 ? -23.054 10.047 41.430 1.00 71.41 129 PHE D N 1
ATOM 3241 C CA . PHE D 1 50 ? -22.651 9.819 40.056 1.00 69.10 129 PHE D CA 1
ATOM 3242 C C . PHE D 1 50 ? -21.933 11.027 39.443 1.00 65.05 129 PHE D C 1
ATOM 3243 O O . PHE D 1 50 ? -20.846 10.885 38.894 1.00 54.74 129 PHE D O 1
ATOM 3251 N N . GLN D 1 51 ? -22.535 12.211 39.527 1.00 57.15 130 GLN D N 1
ATOM 3252 C CA . GLN D 1 51 ? -21.955 13.384 38.879 1.00 55.43 130 GLN D CA 1
ATOM 3253 C C . GLN D 1 51 ? -20.592 13.739 39.468 1.00 53.71 130 GLN D C 1
ATOM 3254 O O . GLN D 1 51 ? -19.772 14.349 38.778 1.00 54.53 130 GLN D O 1
ATOM 3260 N N . THR D 1 52 ? -20.348 13.369 40.733 1.00 60.33 131 THR D N 1
ATOM 3261 C CA . THR D 1 52 ? -19.021 13.571 41.339 1.00 62.83 131 THR D CA 1
ATOM 3262 C C . THR D 1 52 ? -18.030 12.493 40.874 1.00 54.44 131 THR D C 1
ATOM 3263 O O . THR D 1 52 ? -16.971 12.814 40.353 1.00 52.29 131 THR D O 1
ATOM 3267 N N . ALA D 1 53 ? -18.389 11.225 41.057 1.00 52.55 132 ALA D N 1
ATOM 3268 C CA . ALA D 1 53 ? -17.673 10.113 40.445 1.00 51.60 132 ALA D CA 1
ATOM 3269 C C . ALA D 1 53 ? -17.331 10.349 38.955 1.00 55.31 132 ALA D C 1
ATOM 3270 O O . ALA D 1 53 ? -16.183 10.177 38.535 1.00 59.43 132 ALA D O 1
ATOM 3272 N N . LEU D 1 54 ? -18.326 10.727 38.162 1.00 59.06 133 LEU D N 1
ATOM 3273 C CA . LEU D 1 54 ? -18.118 10.987 36.746 1.00 62.56 133 LEU D CA 1
ATOM 3274 C C . LEU D 1 54 ? -17.370 12.299 36.498 1.00 59.72 133 LEU D C 1
ATOM 3275 O O . LEU D 1 54 ? -16.630 12.426 35.521 1.00 55.65 133 LEU D O 1
ATOM 3280 N N . GLY D 1 55 ? -17.567 13.283 37.364 1.00 57.36 134 GLY D N 1
ATOM 3281 C CA . GLY D 1 55 ? -16.780 14.497 37.280 1.00 56.10 134 GLY D CA 1
ATOM 3282 C C . GLY D 1 55 ? -15.308 14.163 37.446 1.00 60.58 134 GLY D C 1
ATOM 3283 O O . GLY D 1 55 ? -14.486 14.464 36.577 1.00 65.46 134 GLY D O 1
ATOM 3284 N N . GLU D 1 56 ? -14.990 13.511 38.565 1.00 62.21 135 GLU D N 1
ATOM 3285 C CA . GLU D 1 56 ? -13.622 13.147 38.911 1.00 61.95 135 GLU D CA 1
ATOM 3286 C C . GLU D 1 56 ? -12.936 12.406 37.772 1.00 60.82 135 GLU D C 1
ATOM 3287 O O . GLU D 1 56 ? -11.775 12.673 37.448 1.00 56.89 135 GLU D O 1
ATOM 3293 N N . ALA D 1 57 ? -13.671 11.469 37.185 1.00 72.42 136 ALA D N 1
ATOM 3294 C CA . ALA D 1 57 ? -13.195 10.664 36.075 1.00 70.27 136 ALA D CA 1
ATOM 3295 C C . ALA D 1 57 ? -12.861 11.522 34.853 1.00 66.29 136 ALA D C 1
ATOM 3296 O O . ALA D 1 57 ? -11.801 11.343 34.250 1.00 54.91 136 ALA D O 1
ATOM 3298 N N . GLN D 1 58 ? -13.756 12.445 34.485 1.00 53.91 137 GLN D N 1
ATOM 3299 C CA . GLN D 1 58 ? -13.530 13.310 33.315 1.00 57.07 137 GLN D CA 1
ATOM 3300 C C . GLN D 1 58 ? -12.347 14.298 33.495 1.00 57.27 137 GLN D C 1
ATOM 3301 O O . GLN D 1 58 ? -11.692 14.726 32.531 1.00 56.78 137 GLN D O 1
ATOM 3307 N N . GLU D 1 59 ? -12.102 14.664 34.745 1.00 66.06 138 GLU D N 1
ATOM 3308 C CA . GLU D 1 59 ? -10.927 15.429 35.119 1.00 69.47 138 GLU D CA 1
ATOM 3309 C C . GLU D 1 59 ? -9.654 14.626 34.776 1.00 63.14 138 GLU D C 1
ATOM 3310 O O . GLU D 1 59 ? -8.771 15.080 34.039 1.00 61.74 138 GLU D O 1
ATOM 3316 N N . ALA D 1 60 ? -9.582 13.425 35.340 1.00 50.21 139 ALA D N 1
ATOM 3317 C CA . ALA D 1 60 ? -8.464 12.514 35.163 1.00 40.51 139 ALA D CA 1
ATOM 3318 C C . ALA D 1 60 ? -8.175 12.213 33.688 1.00 37.57 139 ALA D C 1
ATOM 3319 O O . ALA D 1 60 ? -7.066 12.398 33.209 1.00 38.99 139 ALA D O 1
ATOM 3321 N N . THR D 1 61 ? -9.183 11.717 32.990 1.00 43.46 140 THR D N 1
ATOM 3322 C CA . THR D 1 61 ? -9.113 11.454 31.568 1.00 48.88 140 THR D CA 1
ATOM 3323 C C . THR D 1 61 ? -8.585 12.649 30.768 1.00 44.01 140 THR D C 1
ATOM 3324 O O . THR D 1 61 ? -8.046 12.482 29.667 1.00 42.69 140 THR D O 1
ATOM 3328 N N . ASP D 1 62 ? -8.719 13.835 31.347 1.00 43.06 141 ASP D N 1
ATOM 3329 C CA . ASP D 1 62 ? -8.400 15.080 30.671 1.00 62.25 141 ASP D CA 1
ATOM 3330 C C . ASP D 1 62 ? -6.928 15.395 30.848 1.00 49.90 141 ASP D C 1
ATOM 3331 O O . ASP D 1 62 ? -6.248 15.867 29.926 1.00 48.42 141 ASP D O 1
ATOM 3336 N N . LEU D 1 63 ? -6.467 15.152 32.072 1.00 56.71 142 LEU D N 1
ATOM 3337 C CA . LEU D 1 63 ? -5.066 15.261 32.466 1.00 56.75 142 LEU D CA 1
ATOM 3338 C C . LEU D 1 63 ? -4.218 14.201 31.724 1.00 52.35 142 LEU D C 1
ATOM 3339 O O . LEU D 1 63 ? -3.039 14.412 31.419 1.00 52.78 142 LEU D O 1
ATOM 3344 N N . TYR D 1 64 ? -4.856 13.068 31.438 1.00 47.20 143 TYR D N 1
ATOM 3345 C CA . TYR D 1 64 ? -4.263 11.942 30.732 1.00 41.99 143 TYR D CA 1
ATOM 3346 C C . TYR D 1 64 ? -4.090 12.251 29.264 1.00 44.38 143 TYR D C 1
ATOM 3347 O O . TYR D 1 64 ? -3.105 11.846 28.658 1.00 43.00 143 TYR D O 1
ATOM 3356 N N . GLU D 1 65 ? -5.049 12.956 28.678 1.00 45.09 144 GLU D N 1
ATOM 3357 C CA . GLU D 1 65 ? -4.900 13.410 27.294 1.00 56.88 144 GLU D CA 1
ATOM 3358 C C . GLU D 1 65 ? -3.780 14.466 27.236 1.00 58.97 144 GLU D C 1
ATOM 3359 O O . GLU D 1 65 ? -2.895 14.427 26.383 1.00 50.11 144 GLU D O 1
ATOM 3365 N N . ALA D 1 66 ? -3.832 15.3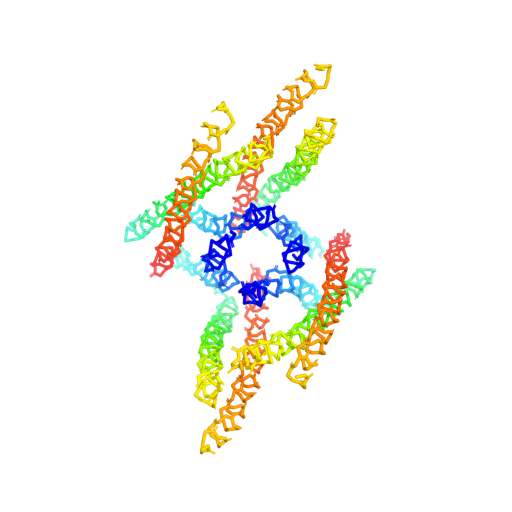94 28.186 1.00 59.34 145 ALA D N 1
ATOM 3366 C CA . ALA D 1 66 ? -2.817 16.419 28.362 1.00 54.93 145 ALA D CA 1
ATOM 3367 C C . ALA D 1 66 ? -1.417 15.814 28.532 1.00 48.65 145 ALA D C 1
ATOM 3368 O O . ALA D 1 66 ? -0.428 16.320 27.988 1.00 49.75 145 ALA D O 1
ATOM 3370 N N . SER D 1 67 ? -1.355 14.722 29.287 1.00 49.90 146 SER D N 1
ATOM 3371 C CA . SER D 1 67 ? -0.087 14.070 29.578 1.00 52.31 146 SER D CA 1
ATOM 3372 C C . SER D 1 67 ? 0.487 13.367 28.352 1.00 47.21 146 SER D C 1
ATOM 3373 O O . SER D 1 67 ? 1.686 13.154 28.268 1.00 51.47 146 SER D O 1
ATOM 3376 N N . ILE D 1 68 ? -0.384 13.016 27.411 1.00 45.82 147 ILE D N 1
ATOM 3377 C CA . ILE D 1 68 ? 0.041 12.381 26.171 1.00 43.21 147 ILE D CA 1
ATOM 3378 C C . ILE D 1 68 ? 0.682 13.411 25.250 1.00 50.88 147 ILE D C 1
ATOM 3379 O O . ILE D 1 68 ? 1.667 13.125 24.570 1.00 56.43 147 ILE D O 1
ATOM 3384 N N . LYS D 1 69 ? 0.129 14.619 25.247 1.00 56.43 148 LYS D N 1
ATOM 3385 C CA . LYS D 1 69 ? 0.655 15.701 24.423 1.00 61.77 148 LYS D CA 1
ATOM 3386 C C . LYS D 1 69 ? 1.930 16.314 24.999 1.00 60.81 148 LYS D C 1
ATOM 3387 O O . LYS D 1 69 ? 2.684 16.979 24.288 1.00 61.91 148 LYS D O 1
ATOM 3393 N N . LYS D 1 70 ? 2.165 16.089 26.288 1.00 54.01 149 LYS D N 1
ATOM 3394 C CA . LYS D 1 70 ? 3.339 16.634 26.958 1.00 57.60 149 LYS D CA 1
ATOM 3395 C C . LYS D 1 70 ? 4.419 15.607 26.642 1.00 52.89 149 LYS D C 1
ATOM 3396 O O . LYS D 1 70 ? 5.551 15.962 26.315 1.00 57.29 149 LYS D O 1
ATOM 3402 N N . THR D 1 71 ? 4.058 14.331 26.738 1.00 35.96 150 THR D N 1
ATOM 3403 C CA . THR D 1 71 ? 4.980 13.249 26.417 1.00 40.78 150 THR D CA 1
ATOM 3404 C C . THR D 1 71 ? 5.302 13.263 24.928 1.00 49.14 150 THR D C 1
ATOM 3405 O O . THR D 1 71 ? 6.429 12.977 24.523 1.00 44.33 150 THR D O 1
ATOM 3409 N N . ASP D 1 72 ? 4.304 13.600 24.118 1.00 60.21 151 ASP D N 1
ATOM 3410 C CA . ASP D 1 72 ? 4.485 13.693 22.676 1.00 62.51 151 ASP D CA 1
ATOM 3411 C C . ASP D 1 72 ? 5.425 14.843 22.337 1.00 52.16 151 ASP D C 1
ATOM 3412 O O . ASP D 1 72 ? 6.316 14.705 21.499 1.00 46.23 151 ASP D O 1
ATOM 3417 N N . THR D 1 73 ? 5.221 15.979 22.997 1.00 41.15 152 THR D N 1
ATOM 3418 C CA . THR D 1 73 ? 6.080 17.149 22.797 1.00 50.40 152 THR D CA 1
ATOM 3419 C C . THR D 1 73 ? 7.540 16.855 23.147 1.00 60.63 152 THR D C 1
ATOM 3420 O O . THR D 1 73 ? 8.445 17.360 22.491 1.00 60.86 152 THR D O 1
ATOM 3424 N N . ALA D 1 74 ? 7.762 16.063 24.199 1.00 64.28 153 ALA D N 1
ATOM 3425 C CA . ALA D 1 74 ? 9.095 15.879 24.771 1.00 59.92 153 ALA D CA 1
ATOM 3426 C C . ALA D 1 74 ? 9.902 14.846 24.000 1.00 58.73 153 ALA D C 1
ATOM 3427 O O . ALA D 1 74 ? 11.127 14.836 24.056 1.00 58.98 153 ALA D O 1
ATOM 3429 N N . LYS D 1 75 ? 9.202 13.983 23.273 1.00 50.63 154 LYS D N 1
ATOM 3430 C CA . LYS D 1 75 ? 9.842 13.013 22.394 1.00 52.65 154 LYS D CA 1
ATOM 3431 C C . LYS D 1 75 ? 10.348 13.719 21.136 1.00 55.96 154 LYS D C 1
ATOM 3432 O O . LYS D 1 75 ? 11.319 13.302 20.529 1.00 64.11 154 LYS D O 1
ATOM 3438 N N . SER D 1 76 ? 9.683 14.790 20.734 1.00 59.99 155 SER D N 1
ATOM 3439 C CA . SER D 1 76 ? 10.141 15.543 19.578 1.00 67.22 155 SER D CA 1
ATOM 3440 C C . SER D 1 76 ? 11.356 16.374 19.975 1.00 71.86 155 SER D C 1
ATOM 3441 O O . SER D 1 76 ? 12.309 16.507 19.209 1.00 82.69 155 SER D O 1
ATOM 3444 N N . VAL D 1 77 ? 11.306 16.930 21.181 1.00 49.28 156 VAL D N 1
ATOM 3445 C CA . VAL D 1 77 ? 12.435 17.655 21.732 1.00 47.59 156 VAL D CA 1
ATOM 3446 C C . VAL D 1 77 ? 13.625 16.714 21.803 1.00 53.78 156 VAL D C 1
ATOM 3447 O O . VAL D 1 77 ? 14.745 17.055 21.384 1.00 58.24 156 VAL D O 1
ATOM 3451 N N . TYR D 1 78 ? 13.363 15.525 22.334 1.00 57.69 157 TYR D N 1
ATOM 3452 C CA . TYR D 1 78 ? 14.381 14.500 22.463 1.00 53.40 157 TYR D CA 1
ATOM 3453 C C . TYR D 1 78 ? 14.960 14.041 21.118 1.00 58.94 157 TYR D C 1
ATOM 3454 O O . TYR D 1 78 ? 16.161 13.746 21.040 1.00 64.28 157 TYR D O 1
ATOM 3463 N N . ASP D 1 79 ? 14.115 13.961 20.095 1.00 68.22 158 ASP D N 1
ATOM 3464 C CA . ASP D 1 79 ? 14.557 13.546 18.769 1.00 70.41 158 ASP D CA 1
ATOM 3465 C C . ASP D 1 79 ? 15.510 14.586 18.199 1.00 64.39 158 ASP D C 1
ATOM 3466 O O . ASP D 1 79 ? 16.700 14.325 18.025 1.00 56.52 158 ASP D O 1
ATOM 3471 N N . ALA D 1 80 ? 14.978 15.770 17.917 1.00 55.13 159 ALA D N 1
ATOM 3472 C CA . ALA D 1 80 ? 15.791 16.875 17.453 1.00 61.96 159 ALA D CA 1
ATOM 3473 C C . ALA D 1 80 ? 17.097 17.004 18.237 1.00 60.99 159 ALA D C 1
ATOM 3474 O O . ALA D 1 80 ? 18.163 17.230 17.668 1.00 67.31 159 ALA D O 1
ATOM 3476 N N . ALA D 1 81 ? 17.013 16.875 19.549 1.00 63.79 160 ALA D N 1
ATOM 3477 C CA . ALA D 1 81 ? 18.178 17.115 20.379 1.00 64.91 160 ALA D CA 1
ATOM 3478 C C . ALA D 1 81 ? 19.294 16.080 20.172 1.00 69.35 160 ALA D C 1
ATOM 3479 O O . ALA D 1 81 ? 20.481 16.408 20.287 1.00 73.83 160 ALA D O 1
ATOM 3481 N N . THR D 1 82 ? 18.929 14.835 19.877 1.00 64.37 161 THR D N 1
ATOM 3482 C CA . THR D 1 82 ? 19.945 13.804 19.650 1.00 74.66 161 THR D CA 1
ATOM 3483 C C . THR D 1 82 ? 20.356 13.677 18.186 1.00 82.64 161 THR D C 1
ATOM 3484 O O . THR D 1 82 ? 21.429 13.157 17.882 1.00 87.05 161 THR D O 1
ATOM 3488 N N . LYS D 1 83 ? 19.508 14.143 17.279 1.00 90.56 162 LYS D N 1
ATOM 3489 C CA . LYS D 1 83 ? 19.911 14.210 15.886 1.00 95.01 162 LYS D CA 1
ATOM 3490 C C . LYS D 1 83 ? 20.953 15.314 15.696 1.00 101.61 162 LYS D C 1
ATOM 3491 O O . LYS D 1 83 ? 21.778 15.226 14.789 1.00 111.03 162 LYS D O 1
ATOM 3497 N N . LYS D 1 84 ? 20.927 16.332 16.560 1.00 80.57 163 LYS D N 1
ATOM 3498 C CA . LYS D 1 84 ? 21.956 17.378 16.560 1.00 78.02 163 LYS D CA 1
ATOM 3499 C C . LYS D 1 84 ? 23.289 16.875 17.140 1.00 76.78 163 LYS D C 1
ATOM 3500 O O . LYS D 1 84 ? 24.338 17.021 16.521 1.00 79.99 163 LYS D O 1
ATOM 3506 N N . LEU D 1 85 ? 23.252 16.289 18.330 1.00 81.82 164 LEU D N 1
ATOM 3507 C CA . LEU D 1 85 ? 24.465 15.724 18.912 1.00 78.27 164 LEU D CA 1
ATOM 3508 C C . LEU D 1 85 ? 25.012 14.616 18.029 1.00 77.44 164 LEU D C 1
ATOM 3509 O O . LEU D 1 85 ? 26.173 14.227 18.150 1.00 77.93 164 LEU D O 1
ATOM 3514 N N . THR D 1 86 ? 24.173 14.092 17.147 1.00 78.33 165 THR D N 1
ATOM 3515 C CA . THR D 1 86 ? 24.636 13.077 16.213 1.00 81.57 165 THR D CA 1
ATOM 3516 C C . THR D 1 86 ? 25.501 13.736 15.144 1.00 86.98 165 THR D C 1
ATOM 3517 O O . THR D 1 86 ? 26.711 13.506 15.078 1.00 90.44 165 THR D O 1
ATOM 3521 N N . GLN D 1 87 ? 24.877 14.593 14.345 1.00 104.51 166 GLN D N 1
ATOM 3522 C CA . GLN D 1 87 ? 25.524 15.191 13.188 1.00 115.20 166 GLN D CA 1
ATOM 3523 C C . GLN D 1 87 ? 26.673 16.149 13.524 1.00 116.30 166 GLN D C 1
ATOM 3524 O O . GLN D 1 87 ? 27.466 16.518 12.654 1.00 124.39 166 GLN D O 1
ATOM 3530 N N . ALA D 1 88 ? 26.778 16.532 14.789 1.00 86.40 167 ALA D N 1
ATOM 3531 C CA . ALA D 1 88 ? 27.834 17.440 15.216 1.00 84.20 167 ALA D CA 1
ATOM 3532 C C . ALA D 1 88 ? 28.933 16.728 16.021 1.00 87.18 167 ALA D C 1
ATOM 3533 O O . ALA D 1 88 ? 29.998 17.299 16.270 1.00 90.55 167 ALA D O 1
ATOM 3535 N N . GLN D 1 89 ? 28.668 15.490 16.433 1.00 93.45 168 GLN D N 1
ATOM 3536 C CA . GLN D 1 89 ? 29.686 14.648 17.057 1.00 87.71 168 GLN D CA 1
ATOM 3537 C C . GLN D 1 89 ? 30.532 14.182 15.899 1.00 86.59 168 GLN D C 1
ATOM 3538 O O . GLN D 1 89 ? 31.728 13.917 16.043 1.00 83.47 168 GLN D O 1
ATOM 3544 N N . ASN D 1 90 ? 29.857 14.089 14.751 1.00 86.45 169 ASN D N 1
ATOM 3545 C CA . ASN D 1 90 ? 30.448 13.838 13.439 1.00 95.38 169 ASN D CA 1
ATOM 3546 C C . ASN D 1 90 ? 31.632 14.753 13.123 1.00 102.21 169 ASN D C 1
ATOM 3547 O O . ASN D 1 90 ? 32.776 14.305 12.983 1.00 107.09 169 ASN D O 1
ATOM 3552 N N . LYS D 1 91 ? 31.335 16.041 12.994 1.00 67.27 170 LYS D N 1
ATOM 3553 C CA . LYS D 1 91 ? 32.314 17.031 12.579 1.00 70.82 170 LYS D CA 1
ATOM 3554 C C . LYS D 1 91 ? 33.522 17.061 13.509 1.00 73.12 170 LYS D C 1
ATOM 3555 O O . LYS D 1 91 ? 34.612 16.630 13.137 1.00 77.90 170 LYS D O 1
ATOM 3561 N N . ALA D 1 103 ? 37.920 23.911 17.595 1.00 67.69 182 ALA D N 1
ATOM 3562 C CA . ALA D 1 103 ? 37.499 24.558 18.831 1.00 63.78 182 ALA D CA 1
ATOM 3563 C C . ALA D 1 103 ? 35.999 24.830 18.828 1.00 60.75 182 ALA D C 1
ATOM 3564 O O . ALA D 1 103 ? 35.348 24.790 19.872 1.00 48.64 182 ALA D O 1
ATOM 3566 N N . GLN D 1 104 ? 35.455 25.107 17.647 1.00 92.98 183 GLN D N 1
ATOM 3567 C CA . GLN D 1 104 ? 34.031 25.386 17.505 1.00 88.89 183 GLN D CA 1
ATOM 3568 C C . GLN D 1 104 ? 33.216 24.097 17.502 1.00 78.86 183 GLN D C 1
ATOM 3569 O O . GLN D 1 104 ? 32.009 24.115 17.743 1.00 71.92 183 GLN D O 1
ATOM 3575 N N . ALA D 1 105 ? 33.883 22.981 17.228 1.00 75.30 184 ALA D N 1
ATOM 3576 C CA . ALA D 1 105 ? 33.224 21.684 17.195 1.00 63.41 184 ALA D CA 1
ATOM 3577 C C . ALA D 1 105 ? 33.239 21.019 18.571 1.00 78.70 184 ALA D C 1
ATOM 3578 O O . ALA D 1 105 ? 32.223 20.483 19.013 1.00 87.32 184 ALA D O 1
ATOM 3580 N N . GLU D 1 106 ? 34.382 21.058 19.249 1.00 77.93 185 GLU D N 1
ATOM 3581 C CA . GLU D 1 106 ? 34.445 20.674 20.655 1.00 76.67 185 GLU D CA 1
ATOM 3582 C C . GLU D 1 106 ? 33.354 21.411 21.452 1.00 70.13 185 GLU D C 1
ATOM 3583 O O . GLU D 1 106 ? 32.683 20.829 22.317 1.00 69.80 185 GLU D O 1
ATOM 3589 N N . ALA D 1 107 ? 33.200 22.698 21.139 1.00 68.61 186 ALA D N 1
ATOM 3590 C CA . ALA D 1 107 ? 32.203 23.588 21.724 1.00 62.61 186 ALA D CA 1
ATOM 3591 C C . ALA D 1 107 ? 30.773 23.127 21.442 1.00 64.93 186 ALA D C 1
ATOM 3592 O O . ALA D 1 107 ? 29.834 23.400 22.215 1.00 58.50 186 ALA D O 1
ATOM 3594 N N . ALA D 1 108 ? 30.625 22.424 20.323 1.00 57.41 187 ALA D N 1
ATOM 3595 C CA . ALA D 1 108 ? 29.319 22.097 19.785 1.00 51.58 187 ALA D CA 1
ATOM 3596 C C . ALA D 1 108 ? 28.797 20.755 20.312 1.00 57.58 187 ALA D C 1
ATOM 3597 O O . ALA D 1 108 ? 27.582 20.570 20.483 1.00 54.13 187 ALA D O 1
ATOM 3599 N N . VAL D 1 109 ? 29.722 19.826 20.543 1.00 61.55 188 VAL D N 1
ATOM 3600 C CA . VAL D 1 109 ? 29.399 18.527 21.116 1.00 60.33 188 VAL D CA 1
ATOM 3601 C C . VAL D 1 109 ? 28.995 18.740 22.565 1.00 60.52 188 VAL D C 1
ATOM 3602 O O . VAL D 1 109 ? 28.081 18.089 23.067 1.00 46.81 188 VAL D O 1
ATOM 3606 N N . GLU D 1 110 ? 29.697 19.673 23.212 1.00 67.44 189 GLU D N 1
ATOM 3607 C CA . GLU D 1 110 ? 29.413 20.110 24.581 1.00 65.28 189 GLU D CA 1
ATOM 3608 C C . GLU D 1 110 ? 27.940 20.502 24.841 1.00 57.05 189 GLU D C 1
ATOM 3609 O O . GLU D 1 110 ? 27.250 19.857 25.630 1.00 49.50 189 GLU D O 1
ATOM 3615 N N . GLN D 1 111 ? 27.474 21.563 24.196 1.00 55.81 190 GLN D N 1
ATOM 3616 C CA . GLN D 1 111 ? 26.083 21.958 24.313 1.00 65.24 190 GLN D CA 1
ATOM 3617 C C . GLN D 1 111 ? 25.111 20.883 23.802 1.00 64.94 190 GLN D C 1
ATOM 3618 O O . GLN D 1 111 ? 24.057 20.674 24.387 1.00 66.35 190 GLN D O 1
ATOM 3624 N N . ALA D 1 112 ? 25.461 20.205 22.715 1.00 65.36 191 ALA D N 1
ATOM 3625 C CA . ALA D 1 112 ? 24.576 19.196 22.138 1.00 59.39 191 ALA D CA 1
ATOM 3626 C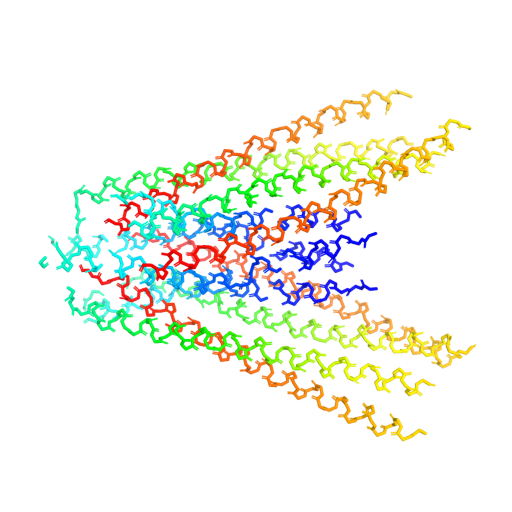 C . ALA D 1 112 ? 24.335 18.091 23.147 1.00 65.13 191 ALA D C 1
ATOM 3627 O O . ALA D 1 112 ? 23.229 17.553 23.244 1.00 68.17 191 ALA D O 1
ATOM 3629 N N . GLY D 1 113 ? 25.394 17.776 23.890 1.00 63.99 192 GLY D N 1
ATOM 3630 C CA . GLY D 1 113 ? 25.395 16.743 24.904 1.00 59.86 192 GLY D CA 1
ATOM 3631 C C . GLY D 1 113 ? 24.575 17.140 26.103 1.00 61.61 192 GLY D C 1
ATOM 3632 O O . GLY D 1 113 ? 23.750 16.354 26.570 1.00 60.10 192 GLY D O 1
ATOM 3633 N N . LYS D 1 114 ? 24.790 18.358 26.603 1.00 73.83 193 LYS D N 1
ATOM 3634 C CA . LYS D 1 114 ? 23.958 18.888 27.693 1.00 71.22 193 LYS D CA 1
ATOM 3635 C C . LYS D 1 114 ? 22.476 18.890 27.325 1.00 67.44 193 LYS D C 1
ATOM 3636 O O . LYS D 1 114 ? 21.660 18.428 28.103 1.00 64.70 193 LYS D O 1
ATOM 3642 N N . GLU D 1 115 ? 22.155 19.394 26.132 1.00 50.28 194 GLU D N 1
ATOM 3643 C CA . GLU D 1 115 ? 20.784 19.555 25.661 1.00 41.72 194 GLU D CA 1
ATOM 3644 C C . GLU D 1 115 ? 20.114 18.218 25.378 1.00 37.45 194 GLU D C 1
ATOM 3645 O O . GLU D 1 115 ? 18.882 18.085 25.482 1.00 32.98 194 GLU D O 1
ATOM 3651 N N . ALA D 1 116 ? 20.952 17.226 25.069 1.00 53.33 195 ALA D N 1
ATOM 3652 C CA . ALA D 1 116 ? 20.528 15.834 24.864 1.00 59.30 195 ALA D CA 1
ATOM 3653 C C . ALA D 1 116 ? 20.313 15.025 26.161 1.00 64.85 195 ALA D C 1
ATOM 3654 O O . ALA D 1 116 ? 19.446 14.160 26.222 1.00 73.65 195 ALA D O 1
ATOM 3656 N N . THR D 1 117 ? 21.119 15.282 27.184 1.00 66.02 196 THR D N 1
ATOM 3657 C CA . THR D 1 117 ? 20.966 14.596 28.463 1.00 63.40 196 THR D CA 1
ATOM 3658 C C . THR D 1 117 ? 19.785 15.165 29.243 1.00 69.66 196 THR D C 1
ATOM 3659 O O . THR D 1 117 ? 19.104 14.437 29.971 1.00 72.62 196 THR D O 1
ATOM 3663 N N . GLU D 1 118 ? 19.546 16.468 29.092 1.00 68.41 197 GLU D N 1
ATOM 3664 C CA . GLU D 1 118 ? 18.383 17.127 29.683 1.00 66.46 197 GLU D CA 1
ATOM 3665 C C . GLU D 1 118 ? 17.110 16.598 29.052 1.00 65.53 197 GLU D C 1
ATOM 3666 O O . GLU D 1 118 ? 16.192 16.177 29.750 1.00 64.80 197 GLU D O 1
ATOM 3672 N N . ALA D 1 119 ? 17.055 16.640 27.724 1.00 68.56 198 ALA D N 1
ATOM 3673 C CA . ALA D 1 119 ? 15.875 16.217 26.987 1.00 61.15 198 ALA D CA 1
ATOM 3674 C C . ALA D 1 119 ? 15.515 14.786 27.348 1.00 55.73 198 ALA D C 1
ATOM 3675 O O . ALA D 1 119 ? 14.347 14.465 27.532 1.00 54.88 198 ALA D O 1
ATOM 3677 N N . LYS D 1 120 ? 16.535 13.941 27.452 1.00 58.42 199 LYS D N 1
ATOM 3678 C CA . LYS D 1 120 ? 16.378 12.563 27.896 1.00 68.91 199 LYS D CA 1
ATOM 3679 C C . LYS D 1 120 ? 15.533 12.508 29.172 1.00 73.09 199 LYS D C 1
ATOM 3680 O O . LYS D 1 120 ? 14.430 11.948 29.171 1.00 74.50 199 LYS D O 1
ATOM 3686 N N . GLU D 1 121 ? 16.059 13.097 30.249 1.00 80.99 200 GLU D N 1
ATOM 3687 C CA . GLU D 1 121 ? 15.356 13.229 31.530 1.00 75.65 200 GLU D CA 1
ATOM 3688 C C . GLU D 1 121 ? 13.940 13.767 31.354 1.00 63.37 200 GLU D C 1
ATOM 3689 O O . GLU D 1 121 ? 12.985 13.252 31.944 1.00 60.72 200 GLU D O 1
ATOM 3695 N N . ALA D 1 122 ? 13.801 14.809 30.545 1.00 39.94 201 ALA D N 1
ATOM 3696 C CA . ALA D 1 122 ? 12.521 15.482 30.435 1.00 38.18 201 ALA D CA 1
ATOM 3697 C C . ALA D 1 122 ? 11.441 14.539 29.901 1.00 42.63 201 ALA D C 1
ATOM 3698 O O . ALA D 1 122 ? 10.292 14.603 30.318 1.00 46.47 201 ALA D O 1
ATOM 3700 N N . LEU D 1 123 ? 11.829 13.661 28.986 1.00 46.16 202 LEU D N 1
ATOM 3701 C CA . LEU D 1 123 ? 10.919 12.692 28.398 1.00 49.73 202 LEU D CA 1
ATOM 3702 C C . LEU D 1 123 ? 10.652 11.563 29.378 1.00 55.98 202 LEU D C 1
ATOM 3703 O O . LEU D 1 123 ? 9.534 11.065 29.467 1.00 58.57 202 LEU D O 1
ATOM 3708 N N . ASP D 1 124 ? 11.679 11.146 30.108 1.00 64.44 203 ASP D N 1
ATOM 3709 C CA . ASP D 1 124 ? 11.493 10.088 31.092 1.00 66.36 203 ASP D CA 1
ATOM 3710 C C . ASP D 1 124 ? 10.447 10.534 32.105 1.00 55.61 203 ASP D C 1
ATOM 3711 O O . ASP D 1 124 ? 9.496 9.820 32.383 1.00 46.62 203 ASP D O 1
ATOM 3716 N N . LYS D 1 125 ? 10.635 11.732 32.647 1.00 57.56 204 LYS D N 1
ATOM 3717 C CA . LYS D 1 125 ? 9.684 12.331 33.572 1.00 56.79 204 LYS D CA 1
ATOM 3718 C C . LYS D 1 125 ? 8.286 12.507 32.947 1.00 53.15 204 LYS D C 1
ATOM 3719 O O . LYS D 1 125 ? 7.264 12.266 33.595 1.00 43.72 204 LYS D O 1
ATOM 3725 N N . ALA D 1 126 ? 8.265 12.928 31.682 1.00 57.84 205 ALA D N 1
ATOM 3726 C CA . ALA D 1 126 ? 7.035 13.076 30.909 1.00 52.26 205 ALA D CA 1
ATOM 3727 C C . ALA D 1 126 ? 6.292 11.752 30.903 1.00 53.43 205 ALA D C 1
ATOM 3728 O O . ALA D 1 126 ? 5.173 11.661 31.410 1.00 59.88 205 ALA D O 1
ATOM 3730 N N . THR D 1 127 ? 6.909 10.718 30.341 1.00 38.20 206 THR D N 1
ATOM 3731 C CA . THR D 1 127 ? 6.237 9.432 30.237 1.00 44.86 206 THR D CA 1
ATOM 3732 C C . THR D 1 127 ? 5.759 8.943 31.586 1.00 45.93 206 THR D C 1
ATOM 3733 O O . THR D 1 127 ? 4.613 8.524 31.724 1.00 54.04 206 THR D O 1
ATOM 3737 N N . ASP D 1 128 ? 6.628 8.998 32.586 1.00 57.38 207 ASP D N 1
ATOM 3738 C CA . ASP D 1 128 ? 6.234 8.617 33.930 1.00 55.48 207 ASP D CA 1
ATOM 3739 C C . ASP D 1 128 ? 4.950 9.323 34.335 1.00 51.18 207 ASP D C 1
ATOM 3740 O O . ASP D 1 128 ? 4.080 8.707 34.966 1.00 45.14 207 ASP D O 1
ATOM 3745 N N . ALA D 1 129 ? 4.829 10.603 33.973 1.00 40.36 208 ALA D N 1
ATOM 3746 C CA . ALA D 1 129 ? 3.636 11.402 34.298 1.00 34.00 208 ALA D CA 1
ATOM 3747 C C . ALA D 1 129 ? 2.369 10.922 33.579 1.00 38.77 208 ALA D C 1
ATOM 3748 O O . ALA D 1 129 ? 1.260 11.038 34.109 1.00 38.62 208 ALA D O 1
ATOM 3750 N N . THR D 1 130 ? 2.534 10.368 32.383 1.00 41.44 209 THR D N 1
ATOM 3751 C CA . THR D 1 130 ? 1.386 9.849 31.650 1.00 44.64 209 THR D CA 1
ATOM 3752 C C . THR D 1 130 ? 0.970 8.466 32.150 1.00 49.96 209 THR D C 1
ATOM 3753 O O . THR D 1 130 ? -0.212 8.140 32.191 1.00 54.73 209 THR D O 1
ATOM 3757 N N . VAL D 1 131 ? 1.946 7.653 32.517 1.00 56.31 210 VAL D N 1
ATOM 3758 C CA . VAL D 1 131 ? 1.659 6.329 33.049 1.00 52.59 210 VAL D CA 1
ATOM 3759 C C . VAL D 1 131 ? 0.775 6.455 34.270 1.00 47.70 210 VAL D C 1
ATOM 3760 O O . VAL D 1 131 ? -0.223 5.752 34.389 1.00 41.81 210 VAL D O 1
ATOM 3764 N N . LYS D 1 132 ? 1.127 7.377 35.156 1.00 44.11 211 LYS D N 1
ATOM 3765 C CA . LYS D 1 132 ? 0.324 7.674 36.337 1.00 49.66 211 LYS D CA 1
ATOM 3766 C C . LYS D 1 132 ? -1.077 8.199 35.998 1.00 49.52 211 LYS D C 1
ATOM 3767 O O . LYS D 1 132 ? -2.071 7.654 36.477 1.00 50.60 211 LYS D O 1
ATOM 3773 N N . ALA D 1 133 ? -1.147 9.242 35.173 1.00 45.07 212 ALA D N 1
ATOM 3774 C CA . ALA D 1 133 ? -2.416 9.903 34.838 1.00 42.56 212 ALA D CA 1
ATOM 3775 C C . ALA D 1 133 ? -3.500 8.955 34.303 1.00 41.63 212 ALA D C 1
ATOM 3776 O O . ALA D 1 133 ? -4.683 9.092 34.639 1.00 42.53 212 ALA D O 1
ATOM 3778 N N . GLY D 1 134 ? -3.085 7.987 33.490 1.00 28.05 213 GLY D N 1
ATOM 3779 C CA . GLY D 1 134 ? -3.994 7.027 32.911 1.00 24.96 213 GLY D CA 1
ATOM 3780 C C . GLY D 1 134 ? -4.318 5.886 33.829 1.00 33.88 213 GLY D C 1
ATOM 3781 O O . GLY D 1 134 ? -5.431 5.371 33.779 1.00 44.97 213 GLY D O 1
ATOM 3782 N N . THR D 1 135 ? -3.367 5.473 34.664 1.00 42.12 214 THR D N 1
ATOM 3783 C CA . THR D 1 135 ? -3.687 4.478 35.694 1.00 43.61 214 THR D CA 1
ATOM 3784 C C . THR D 1 135 ? -4.750 5.032 36.629 1.00 40.30 214 THR D C 1
ATOM 3785 O O . THR D 1 135 ? -5.609 4.296 37.091 1.00 39.20 214 THR D O 1
ATOM 3789 N N . ASP D 1 136 ? -4.704 6.342 36.870 1.00 55.73 215 ASP D N 1
ATOM 3790 C CA . ASP D 1 136 ? -5.713 7.019 37.683 1.00 62.84 215 ASP D CA 1
ATOM 3791 C C . ASP D 1 136 ? -7.032 7.309 36.937 1.00 60.23 215 ASP D C 1
ATOM 3792 O O . ASP D 1 136 ? -8.110 7.118 37.499 1.00 44.50 215 ASP D O 1
ATOM 3797 N N . ALA D 1 137 ? -6.949 7.779 35.691 1.00 56.38 216 ALA D N 1
ATOM 3798 C CA . ALA D 1 137 ? -8.144 8.025 34.886 1.00 46.52 216 ALA D CA 1
ATOM 3799 C C . ALA D 1 137 ? -8.882 6.727 34.648 1.00 46.82 216 ALA D C 1
ATOM 3800 O O . ALA D 1 137 ? -10.100 6.719 34.481 1.00 50.11 216 ALA D O 1
ATOM 3802 N N . LYS D 1 138 ? -8.148 5.619 34.627 1.00 55.50 217 LYS D N 1
ATOM 3803 C CA . LYS D 1 138 ? -8.814 4.346 34.440 1.00 61.50 217 LYS D CA 1
ATOM 3804 C C . LYS D 1 138 ? -9.611 4.015 35.696 1.00 56.15 217 LYS D C 1
ATOM 3805 O O . LYS D 1 138 ? -10.785 3.671 35.628 1.00 53.63 217 LYS D O 1
ATOM 3811 N N . ALA D 1 139 ? -8.957 4.174 36.840 1.00 40.70 218 ALA D N 1
ATOM 3812 C CA . ALA D 1 139 ? -9.486 3.803 38.132 1.00 41.24 218 ALA D CA 1
ATOM 3813 C C . ALA D 1 139 ? -10.688 4.651 38.513 1.00 56.98 218 ALA D C 1
ATOM 3814 O O . ALA D 1 139 ? -11.655 4.152 39.074 1.00 58.91 218 ALA D O 1
ATOM 3816 N N . LYS D 1 140 ? -10.607 5.938 38.204 1.00 56.56 219 LYS D N 1
ATOM 3817 C CA . LYS D 1 140 ? -11.697 6.860 38.466 1.00 52.26 219 LYS D CA 1
ATOM 3818 C C . LYS D 1 140 ? -12.907 6.555 37.574 1.00 55.93 219 LYS D C 1
ATOM 3819 O O . LYS D 1 140 ? -14.057 6.837 37.939 1.00 67.12 219 LYS D O 1
ATOM 3825 N N . ALA D 1 141 ? -12.643 5.957 36.417 1.00 54.37 220 ALA D N 1
ATOM 3826 C CA . ALA D 1 141 ? -13.705 5.533 35.506 1.00 60.26 220 ALA D CA 1
ATOM 3827 C C . ALA D 1 141 ? -14.460 4.280 35.988 1.00 60.65 220 ALA D C 1
ATOM 3828 O O . ALA D 1 141 ? -15.677 4.198 35.833 1.00 58.00 220 ALA D O 1
ATOM 3830 N N . GLU D 1 142 ? -13.751 3.318 36.579 1.00 70.10 221 GLU D N 1
ATOM 3831 C CA . GLU D 1 142 ? -14.416 2.160 37.176 1.00 73.98 221 GLU D CA 1
ATOM 3832 C C . GLU D 1 142 ? -15.307 2.546 38.360 1.00 77.94 221 GLU D C 1
ATOM 3833 O O . GLU D 1 142 ? -16.391 1.982 38.521 1.00 80.55 221 GLU D O 1
ATOM 3839 N N . LYS D 1 143 ? -14.842 3.483 39.192 1.00 57.76 222 LYS D N 1
ATOM 3840 C CA . LYS D 1 143 ? -15.647 3.989 40.301 1.00 62.74 222 LYS D CA 1
ATOM 3841 C C . LYS D 1 143 ? -17.041 4.392 39.827 1.00 78.33 222 LYS D C 1
ATOM 3842 O O . LYS D 1 143 ? -18.051 3.850 40.295 1.00 81.68 222 LYS D O 1
ATOM 3848 N N . ALA D 1 144 ? -17.079 5.329 38.881 1.00 59.92 223 ALA D N 1
ATOM 3849 C CA . ALA D 1 144 ? -18.327 5.860 38.337 1.00 70.33 223 ALA D CA 1
ATOM 3850 C C . ALA D 1 144 ? -19.196 4.787 37.676 1.00 79.60 223 ALA D C 1
ATOM 3851 O O . ALA D 1 144 ? -20.419 4.934 37.589 1.00 83.37 223 ALA D O 1
ATOM 3853 N N . ASP D 1 145 ? -18.564 3.716 37.203 1.00 84.87 224 ASP D N 1
ATOM 3854 C CA . ASP D 1 145 ? -19.300 2.574 36.672 1.00 86.23 224 ASP D CA 1
ATOM 3855 C C . ASP D 1 145 ? -20.115 1.958 37.794 1.00 90.63 224 ASP D C 1
ATOM 3856 O O . ASP D 1 145 ? -21.302 1.661 37.628 1.00 94.67 224 ASP D O 1
ATOM 3861 N N . ASN D 1 146 ? -19.470 1.791 38.946 1.00 94.14 225 ASN D N 1
ATOM 3862 C CA . ASN D 1 146 ? -20.086 1.134 40.092 1.00 92.95 225 ASN D CA 1
ATOM 3863 C C . ASN D 1 146 ? -20.926 2.085 40.945 1.00 89.21 225 ASN D C 1
ATOM 3864 O O . ASN D 1 146 ? -21.213 1.818 42.116 1.00 87.31 225 ASN D O 1
ATOM 3869 N N . ILE D 1 147 ? -21.322 3.193 40.329 1.00 74.44 226 ILE D N 1
ATOM 3870 C CA . ILE D 1 147 ? -22.293 4.102 40.914 1.00 75.38 226 ILE D CA 1
ATOM 3871 C C . ILE D 1 147 ? -23.687 3.831 40.344 1.00 75.12 226 ILE D C 1
ATOM 3872 O O . ILE D 1 147 ? -24.247 2.752 40.534 1.00 79.45 226 ILE D O 1
#

Sequence (510 aa):
EGQLTLLLGKLTLLGDVSLSQLESRLAVWQAIESQKEGISKEFQTALGEAQEATDLYEASIKKTDTAKSVYDAATKKLTQAQNKLQSLAQAEAAVEQAGKEATEAKEALDKATDATVKAGTDAKAKAEKADNIGQLTLLLGKLTLLGDVSLSQLESRLAVWQAIESQKEGSKEFQTALGEAQEATDLYEASIKKTDTAKSVYDAATKKLTQAQNKLQAQAEAAVEQAGKEATEAKEALDKATDATVKAGTDAKAKAEKADNILQLTLLLGKLTLLGDVSLSQLESRLAVWQAIESQKEGVSKEFQTALGEAQEATDLYEASIKKTDTAKSVYDAATKKLTQAQNKLAQAEAAVEQAGKEATEAKEALDKATDATVKAGTDAKAKAEKADNGQLTLLLGKLTLLGDVSLSQLESRLAVWQAIKEFQTALGEAQEATDLYEASIKKTDTAKSVYDAATKKLTQAQNKAQAEAAVEQAGKEATEAKEALDKATDATVKAGTDAKAKAEKADNI

Organism: Salmonella typhimurium (strain LT2 / SGSC1412 / ATCC 700720) (NCBI:txid99287)

B-factor: mean 69.8, std 22.61, range [14.81, 190.03]

CATH classification: 1.20.120.330

InterPro domains:
  IPR003895 Type III secretion system, SctE/BipB [PR01375] (135-155)
  IPR003895 Type III secretion system, SctE/BipB [PR01375] (163-179)
  IPR003895 Type III secretion system, SctE/BipB [PR01375] (267-287)
  IPR003895 Type III secretion system, SctE/BipB [PR01375] (300-319)
  IPR003895 Type III secretion system, SctE/BipB [PR01375] (454-474)
  IPR003895 Type III secretion system, SctE/BipB [PR01375] (510-527)
  IPR003895 Type III secretion system, SctE/BipB [PR01375] (542-560)
  IPR006972 Translocator protein BipB-like, C-terminal domain [PF04888] (259-590)
  IPR032391 IpaB/BipB/SctE, N-terminal [PF16535] (82-234)

GO terms:
  GO:0033644 host cell membrane (C, EXP)
  GO:0005576 extracellular region (C, EXP)
  GO:0034067 protein localization to Golgi apparatus (P, IMP)
  GO:0031640 killing of cells of another organism (P, IMP)

Nearest PDB structures (foldseek):
  3tul-assembly5_B  TM=1.008E+00  e=6.431E-15  Salmonella enterica subsp. enterica serovar Typhimurium
  7sqc-assembly1_O1  TM=8.838E-01  e=5.543E+00  Chlamydomonas reinhardtii
  5i6j-assembly1_A-2  TM=3.393E-01  e=1.283E+00  Homo sapiens
  3tul-assembly5_D  TM=1.008E+00  e=3.205E-14  Salmonella enterica subsp. enterica serovar Typhimurium
  3tul-assembly5_A  TM=9.625E-01  e=1.116E-11  Salmonella enterica subsp. enterica serovar Typhimurium

Solvent-accessible surface area: 30479 Å² total